Protein AF-M1DI30-F1 (afdb_monomer_lite)

Secondary structure (DSSP, 8-state):
-PPP---EEEEEEE---SSSS---EEEEEEESSPPPP-TTS---EEEE--HHHHHH-EEEEPHHHHHHHTGGGS-HHHHHHHHTT---EEEEEEETTEEEEEEEEEEPTTSSSEEEE-HHHHHHH---TT-EEEEEEETTTTEEEEEEEEEEEEEEEEEEEE-TTT--EEEEEEEEEEEEEE-TT----EEEEPPHHHHHHTEEEE-HHHHHHHTGGGS-HHHHHHHHTT--EEEEEEE-SSSSS-TTTTTT--EEEEE-TTS-EEEE-HHHHHHHT--TT-EEEEEEETTTTEEEEEEEE-EE--EEEEE-TT--PEEEEE-SSPEE--GGG---EEEE--HHHHHTTEEEE-HHHHHHHTGGGS-HHHHHHHHTT--EE--EEE--SSS--EEE-STTEEEEE-TTS-EEEEEHHHHHHS-PPTT-EEEEEEETTTTEEEEEEEE-TT-TT-------

Sequence (460 aa):
MAYPIWRKKKIFSITSSLISDEEEVIELIETGPPLIFDPNNPWKIKKSITPEVLHQGNLVISFSETFDYILPYWNLNNARQFVNGAVNTGVAMWDVKNEHAGFIFSKLPNHDDYSLWILGLFNVYGLGVGDEIGLYWDPRFQTFMFKLLSKICRKKILSYKVNNTTGVVTRELIETGPAWTFLSNNMMHITKKITSQDLTSGKLWIPFLATFDCILPYWKLELARSLVDGSMVRVGLWDVTEQNDRPNRYEDGNFTFRKLCSDDFSLSCMTLINDRGLGVGDEIRLCWNPIISKFVFKLISKVCRKKTFSNTPGVMTRELIETGPPMIFDLSNVRHIRKYITHENISQGRLCISSFGTFEYILPYWKLNKAKSLVNGYVEHVRVFNIMGTNYRKKYEGETVSFRKLPDNVYSLTIVELFNDSGLGVGDEIALFWDPRLPAFILMLLSKAGDSRNRHVLID

Structure (mmCIF, N/CA/C/O backbone):
data_AF-M1DI30-F1
#
_entry.id   AF-M1DI30-F1
#
loop_
_atom_site.group_PDB
_atom_site.id
_atom_site.type_symbol
_atom_site.label_atom_id
_atom_site.label_alt_id
_atom_site.label_comp_id
_atom_site.label_asym_id
_atom_site.label_entity_id
_atom_site.label_seq_id
_atom_site.pdbx_PDB_ins_code
_atom_site.Cartn_x
_atom_site.Cartn_y
_atom_site.Cartn_z
_atom_site.occupancy
_atom_site.B_iso_or_equiv
_atom_site.auth_seq_id
_atom_site.auth_comp_id
_atom_site.auth_asym_id
_atom_site.auth_atom_id
_atom_site.pdbx_PDB_model_num
ATOM 1 N N . MET A 1 1 ? 19.651 16.311 24.721 1.00 37.22 1 MET A N 1
ATOM 2 C CA . MET A 1 1 ? 18.601 16.660 25.702 1.00 37.22 1 MET A CA 1
ATOM 3 C C . MET A 1 1 ? 18.655 15.639 26.820 1.00 37.22 1 MET A C 1
ATOM 5 O O . MET A 1 1 ? 18.593 14.453 26.521 1.00 37.22 1 MET A O 1
ATOM 9 N N . ALA A 1 2 ? 18.852 16.072 28.066 1.00 34.22 2 ALA A N 1
ATOM 10 C CA . ALA A 1 2 ? 18.727 15.187 29.220 1.00 34.22 2 ALA A CA 1
ATOM 11 C C . ALA A 1 2 ? 17.239 14.861 29.405 1.00 34.22 2 ALA A C 1
ATOM 13 O O . ALA A 1 2 ? 16.421 15.775 29.492 1.00 34.22 2 ALA A O 1
ATOM 14 N N . TYR A 1 3 ? 16.879 13.579 29.390 1.00 43.59 3 TYR A N 1
ATOM 15 C CA . TYR A 1 3 ? 15.514 13.168 29.708 1.00 43.59 3 TYR A CA 1
ATOM 16 C C . TYR A 1 3 ? 15.258 13.460 31.192 1.00 43.59 3 TYR A C 1
ATOM 18 O O . TYR A 1 3 ? 16.123 13.138 32.012 1.00 43.59 3 TYR A O 1
ATOM 26 N N . PRO A 1 4 ? 14.117 14.061 31.564 1.00 52.06 4 PRO A N 1
ATOM 27 C CA . PRO A 1 4 ? 13.783 14.222 32.970 1.00 52.06 4 PRO A CA 1
ATOM 28 C C . PRO A 1 4 ? 13.711 12.848 33.644 1.00 52.06 4 PRO A C 1
ATOM 30 O O . PRO A 1 4 ? 13.307 11.856 33.036 1.00 52.06 4 PRO A O 1
ATOM 33 N N . ILE A 1 5 ? 14.151 12.782 34.897 1.00 58.66 5 ILE A N 1
ATOM 34 C CA . ILE A 1 5 ? 14.090 11.563 35.701 1.00 58.66 5 ILE A CA 1
ATOM 35 C C . ILE A 1 5 ? 12.660 11.427 36.233 1.00 58.66 5 ILE A C 1
ATOM 37 O O . ILE A 1 5 ? 12.253 12.183 37.110 1.00 58.66 5 ILE A O 1
ATOM 41 N N . TRP A 1 6 ? 11.905 10.466 35.705 1.00 66.50 6 TRP A N 1
ATOM 42 C CA . TRP A 1 6 ? 10.499 10.242 36.060 1.00 66.50 6 TRP A CA 1
ATOM 43 C C . TRP A 1 6 ? 10.367 9.200 37.167 1.00 66.50 6 TRP A C 1
ATOM 45 O O . TRP A 1 6 ? 10.904 8.106 37.028 1.00 66.50 6 TRP A O 1
ATOM 55 N N . ARG A 1 7 ? 9.649 9.496 38.252 1.00 70.31 7 ARG A N 1
ATOM 56 C CA . ARG A 1 7 ? 9.474 8.582 39.396 1.00 70.31 7 ARG A CA 1
ATOM 57 C C . ARG A 1 7 ? 8.022 8.122 39.520 1.00 70.31 7 ARG A C 1
ATOM 59 O O . ARG A 1 7 ? 7.109 8.820 39.082 1.00 70.31 7 ARG A O 1
ATOM 66 N N . LYS A 1 8 ? 7.799 6.955 40.133 1.00 71.12 8 LYS A N 1
ATOM 67 C CA . LYS A 1 8 ? 6.441 6.492 40.456 1.00 71.12 8 LYS A CA 1
ATOM 68 C C . LYS A 1 8 ? 5.795 7.441 41.460 1.00 71.12 8 LYS A C 1
ATOM 70 O O . LYS A 1 8 ? 6.469 7.998 42.321 1.00 71.12 8 LYS A O 1
ATOM 75 N N . LYS A 1 9 ? 4.479 7.602 41.387 1.00 76.00 9 LYS A N 1
ATOM 76 C CA . LYS A 1 9 ? 3.720 8.428 42.330 1.00 76.00 9 LYS A CA 1
ATOM 77 C C . LYS A 1 9 ? 2.869 7.535 43.225 1.00 76.00 9 LYS A C 1
ATOM 79 O O . LYS A 1 9 ? 2.266 6.587 42.732 1.00 76.00 9 LYS A O 1
ATOM 84 N N . LYS A 1 10 ? 2.842 7.818 44.528 1.00 73.06 10 LYS A N 1
ATOM 85 C CA . LYS A 1 10 ? 2.003 7.111 45.507 1.00 73.06 10 LYS A CA 1
ATOM 86 C C . LYS A 1 10 ? 0.951 8.065 46.064 1.00 73.06 10 LYS A C 1
ATOM 88 O O . LYS A 1 10 ? 1.264 9.238 46.267 1.00 73.06 10 LYS A O 1
ATOM 93 N N . ILE A 1 11 ? -0.259 7.553 46.276 1.00 68.12 11 ILE A N 1
ATOM 94 C CA . ILE A 1 11 ? -1.373 8.285 46.884 1.00 68.12 11 ILE A CA 1
ATOM 95 C C . ILE A 1 11 ? -1.469 7.979 48.372 1.00 68.12 11 ILE A C 1
ATOM 97 O O . ILE A 1 11 ? -1.330 6.823 48.779 1.00 68.12 11 ILE A O 1
ATOM 101 N N . PHE A 1 12 ? -1.786 9.016 49.137 1.00 69.25 12 PHE A N 1
ATOM 102 C CA . PHE A 1 12 ? -2.329 8.926 50.482 1.00 69.25 12 PHE A CA 1
ATOM 103 C C . PHE A 1 12 ? -3.676 9.655 50.524 1.00 69.25 12 PHE A C 1
ATOM 105 O O . PHE A 1 12 ? -3.788 10.767 50.011 1.00 69.25 12 PHE A O 1
ATOM 112 N N . SER A 1 13 ? -4.689 9.029 51.118 1.00 60.44 13 SER A N 1
ATOM 113 C CA . SER A 1 13 ? -5.939 9.695 51.489 1.00 60.44 13 SER A CA 1
ATOM 114 C C . SER A 1 13 ? -5.738 10.341 52.858 1.00 60.44 13 SER A C 1
ATOM 116 O O . SER A 1 13 ? -5.453 9.634 53.830 1.00 60.44 13 SER A O 1
ATOM 118 N N . ILE A 1 14 ? -5.862 11.664 52.951 1.00 59.66 14 ILE A N 1
ATOM 119 C CA . ILE A 1 14 ? -5.856 12.357 54.242 1.00 59.66 14 ILE A CA 1
ATOM 120 C C . ILE A 1 14 ? -7.285 12.796 54.531 1.00 59.66 14 ILE A C 1
ATOM 122 O O . ILE A 1 14 ? -7.782 13.759 53.950 1.00 59.66 14 ILE A O 1
ATOM 126 N N . THR A 1 15 ? -7.947 12.098 55.448 1.00 52.38 15 THR A N 1
ATOM 127 C CA . THR A 1 15 ? -9.203 12.566 56.030 1.00 52.38 15 THR A CA 1
ATOM 128 C C . THR A 1 15 ? -8.882 13.606 57.096 1.00 52.38 15 THR A C 1
ATOM 130 O O . THR A 1 15 ? -8.337 13.299 58.157 1.00 52.38 15 THR A O 1
ATOM 133 N N . SER A 1 16 ? -9.194 14.866 56.796 1.00 53.53 16 SER A N 1
ATOM 134 C CA . SER A 1 16 ? -9.121 15.967 57.754 1.00 53.53 16 SER A CA 1
ATOM 135 C C . SER A 1 16 ? -10.230 15.801 58.793 1.00 53.53 16 SER A C 1
ATOM 137 O O . SER A 1 16 ? -11.318 16.360 58.671 1.00 53.53 16 SER A O 1
ATOM 139 N N . SER A 1 17 ? -9.975 15.009 59.832 1.00 49.62 17 SER A N 1
ATOM 140 C CA . SER A 1 17 ? -10.860 14.936 60.987 1.00 49.62 17 SER A CA 1
ATOM 141 C C . SER A 1 17 ? -10.780 16.263 61.742 1.00 49.62 17 SER A C 1
ATOM 143 O O . SER A 1 17 ? -9.826 16.458 62.492 1.00 49.62 17 SER A O 1
ATOM 145 N N . LEU A 1 18 ? -11.730 17.171 61.492 1.00 45.56 18 LEU A N 1
ATOM 146 C CA . LEU A 1 18 ? -12.367 18.091 62.449 1.00 45.56 18 LEU A CA 1
ATOM 147 C C . LEU A 1 18 ? -13.215 19.141 61.690 1.00 45.56 18 LEU A C 1
ATOM 149 O O . LEU A 1 18 ? -12.709 20.169 61.260 1.00 45.56 18 LEU A O 1
ATOM 153 N N . ILE A 1 19 ? -14.529 18.879 61.665 1.00 46.22 19 ILE A N 1
ATOM 154 C CA . ILE A 1 19 ? -15.661 19.816 61.500 1.00 46.22 19 ILE A CA 1
ATOM 155 C C . ILE A 1 19 ? -15.974 20.319 60.066 1.00 46.22 19 ILE A C 1
ATOM 157 O O . ILE A 1 19 ? -15.284 21.163 59.513 1.00 46.22 19 ILE A O 1
ATOM 161 N N . SER A 1 20 ? -17.143 19.846 59.599 1.00 45.38 20 SER A N 1
ATOM 162 C CA . SER A 1 20 ? -18.012 20.236 58.466 1.00 45.38 20 SER A CA 1
ATOM 163 C C . SER A 1 20 ? -17.466 20.118 57.037 1.00 45.38 20 SER A C 1
ATOM 165 O O . SER A 1 20 ? -16.524 20.808 56.671 1.00 45.38 20 SER A O 1
ATOM 167 N N . ASP A 1 21 ? -18.172 19.292 56.254 1.00 44.78 21 ASP A N 1
ATOM 168 C CA . ASP A 1 21 ? -18.023 18.975 54.827 1.00 44.78 21 ASP A CA 1
ATOM 169 C C . ASP A 1 21 ? -16.661 18.372 54.440 1.00 44.78 21 ASP A C 1
ATOM 171 O O . ASP A 1 21 ? -15.713 19.052 54.060 1.00 44.78 21 ASP A O 1
ATOM 175 N N . GLU A 1 22 ? -16.575 17.044 54.577 1.00 45.47 22 GLU A N 1
ATOM 176 C CA . GLU A 1 22 ? -15.386 16.229 54.313 1.00 45.47 22 GLU A CA 1
ATOM 177 C C . GLU A 1 22 ? -14.972 16.276 52.827 1.00 45.47 22 GLU A C 1
ATOM 179 O O . GLU A 1 22 ? -15.423 15.469 52.016 1.00 45.47 22 GLU A O 1
ATOM 184 N N . GLU A 1 23 ? -14.070 17.190 52.458 1.00 53.59 23 GLU A N 1
ATOM 185 C CA . GLU A 1 23 ? -13.266 17.035 51.241 1.00 53.59 23 GLU A CA 1
ATOM 186 C C . GLU A 1 23 ? -12.115 16.056 51.514 1.00 53.59 23 GLU A C 1
ATOM 188 O O . GLU A 1 23 ? -11.163 16.352 52.240 1.00 53.59 23 GLU A O 1
ATOM 193 N N . GLU A 1 24 ? -12.195 14.863 50.923 1.00 61.91 24 GLU A N 1
ATOM 194 C CA . GLU A 1 24 ? -11.082 13.918 50.881 1.00 61.91 24 GLU A CA 1
ATOM 195 C C . GLU A 1 24 ? -9.969 14.482 49.982 1.00 61.91 24 GLU A C 1
ATOM 197 O O . GLU A 1 24 ? -10.092 14.535 48.756 1.00 61.91 24 GLU A O 1
ATOM 202 N N . VAL A 1 25 ? -8.859 14.917 50.588 1.00 62.84 25 VAL A N 1
ATOM 203 C CA . VAL A 1 25 ? -7.704 15.429 49.843 1.00 62.84 25 VAL A CA 1
ATOM 204 C C . VAL A 1 25 ? -6.729 14.287 49.571 1.00 62.84 25 VAL A C 1
ATOM 206 O O . VAL A 1 25 ? -6.165 13.686 50.490 1.00 62.84 25 VAL A O 1
ATOM 209 N N . ILE A 1 26 ? -6.499 14.008 48.287 1.00 68.31 26 ILE A N 1
ATOM 210 C CA . ILE A 1 26 ? -5.519 13.020 47.837 1.00 68.31 26 ILE A CA 1
ATOM 211 C C . ILE A 1 26 ? -4.128 13.669 47.765 1.00 68.31 26 ILE A C 1
ATOM 213 O O . ILE A 1 26 ? -3.874 14.570 46.959 1.00 68.31 26 ILE A O 1
ATOM 217 N N . GLU A 1 27 ? -3.187 13.183 48.578 1.00 74.75 27 GLU A N 1
ATOM 218 C CA . GLU A 1 27 ? -1.785 13.596 48.516 1.00 74.75 27 GLU A CA 1
ATOM 219 C C . GLU A 1 27 ? -0.981 12.677 47.585 1.00 74.75 27 GLU A C 1
ATOM 221 O O . GLU A 1 27 ? -0.933 11.461 47.769 1.00 74.75 27 GLU A O 1
ATOM 226 N N . LEU A 1 28 ? -0.304 13.271 46.594 1.00 74.81 28 LEU A N 1
ATOM 227 C CA . LEU A 1 28 ? 0.654 12.580 45.726 1.00 74.81 28 LEU A CA 1
ATOM 228 C C . LEU A 1 28 ? 2.104 12.869 46.136 1.00 74.81 28 LEU A C 1
ATOM 230 O O . LEU A 1 28 ? 2.513 14.038 46.178 1.00 74.81 28 LEU A O 1
ATOM 234 N N . ILE A 1 29 ? 2.892 11.800 46.309 1.00 75.19 29 ILE A N 1
ATOM 235 C CA . ILE A 1 29 ? 4.334 11.840 46.609 1.00 75.19 29 ILE A CA 1
ATOM 236 C C . ILE A 1 29 ? 5.127 11.077 45.535 1.00 75.19 29 ILE A C 1
ATOM 238 O O . ILE A 1 29 ? 4.738 9.982 45.122 1.00 75.19 29 ILE A O 1
ATOM 242 N N . GLU A 1 30 ? 6.253 11.640 45.084 1.00 75.25 30 GLU A N 1
ATOM 243 C CA . GLU A 1 30 ? 7.185 10.983 44.157 1.00 75.25 30 GLU A CA 1
ATOM 244 C C . GLU A 1 30 ? 8.076 9.963 44.880 1.00 75.25 30 GLU A C 1
ATOM 246 O O . GLU A 1 30 ? 8.732 10.266 45.875 1.00 75.25 30 GLU A O 1
ATOM 251 N N . THR A 1 31 ? 8.133 8.739 44.361 1.00 72.38 31 THR A N 1
ATOM 252 C CA . THR A 1 31 ? 8.797 7.591 44.986 1.00 72.38 31 THR A CA 1
ATOM 253 C C . THR A 1 31 ? 9.505 6.713 43.948 1.00 72.38 31 THR A C 1
ATOM 255 O O . THR A 1 31 ? 9.081 6.595 42.799 1.00 72.38 31 THR A O 1
ATOM 258 N N . GLY A 1 32 ? 10.587 6.050 44.363 1.00 65.50 32 GLY A N 1
ATOM 259 C CA . GLY A 1 32 ? 11.238 4.998 43.576 1.00 65.50 32 GLY A CA 1
ATOM 260 C C . GLY A 1 32 ? 12.245 5.465 42.510 1.00 65.50 32 GLY A C 1
ATOM 261 O O . GLY A 1 32 ? 12.523 6.662 42.380 1.00 65.50 32 GLY A O 1
ATOM 262 N N . PRO A 1 33 ? 12.852 4.500 41.789 1.00 59.53 33 PRO A N 1
ATOM 263 C CA . PRO A 1 33 ? 13.855 4.763 40.762 1.00 59.53 33 PRO A CA 1
ATOM 264 C C . PRO A 1 33 ? 13.242 5.371 39.485 1.00 59.53 33 PRO A C 1
ATOM 266 O O . PRO A 1 33 ? 12.027 5.277 39.284 1.00 59.53 33 PRO A O 1
ATOM 269 N N . PRO A 1 34 ? 14.075 5.968 38.608 1.00 66.62 34 PRO A N 1
ATOM 270 C CA . PRO A 1 34 ? 13.645 6.468 37.307 1.00 66.62 34 PRO A CA 1
ATOM 271 C C . PRO A 1 34 ? 12.929 5.380 36.492 1.00 66.62 34 PRO A C 1
ATOM 273 O O . PRO A 1 34 ? 13.471 4.289 36.309 1.00 66.62 34 PRO A O 1
ATOM 276 N N . LEU A 1 35 ? 11.742 5.672 35.966 1.00 68.19 35 LEU A N 1
ATOM 277 C CA . LEU A 1 35 ? 11.052 4.796 35.024 1.00 68.19 35 LEU A CA 1
ATOM 278 C C . LEU A 1 35 ? 11.731 4.872 33.656 1.00 68.19 35 LEU A C 1
ATOM 280 O O . LEU A 1 35 ? 11.881 5.948 33.074 1.00 68.19 35 LEU A O 1
ATOM 284 N N . ILE A 1 36 ? 12.112 3.712 33.127 1.00 67.00 36 ILE A N 1
ATOM 285 C CA . ILE A 1 36 ? 12.667 3.586 31.780 1.00 67.00 36 ILE A CA 1
ATOM 286 C C . ILE A 1 36 ? 11.504 3.352 30.817 1.00 67.00 36 ILE A C 1
ATOM 288 O O . ILE A 1 36 ? 10.789 2.355 30.919 1.00 67.00 36 ILE A O 1
ATOM 292 N N . PHE A 1 37 ? 11.312 4.278 29.878 1.00 70.38 37 PHE A N 1
ATOM 293 C CA . PHE A 1 37 ? 10.405 4.077 28.753 1.00 70.38 37 PHE A CA 1
ATOM 294 C C . PHE A 1 37 ? 10.977 2.984 27.845 1.00 70.38 37 PHE A C 1
ATOM 296 O O . PHE A 1 37 ? 12.105 3.111 27.373 1.00 70.38 37 PHE A O 1
ATOM 303 N N . ASP A 1 38 ? 10.213 1.916 27.615 1.00 73.81 38 ASP A N 1
ATOM 304 C CA . ASP A 1 38 ? 10.586 0.831 26.707 1.00 73.81 38 ASP A CA 1
ATOM 305 C C . ASP A 1 38 ? 10.049 1.125 25.294 1.00 73.81 38 ASP A C 1
ATOM 307 O O . ASP A 1 38 ? 8.855 0.931 25.041 1.00 73.81 38 ASP A O 1
ATOM 311 N N . PRO A 1 39 ? 10.902 1.573 24.354 1.00 70.62 39 PRO A N 1
ATOM 312 C CA . PRO A 1 39 ? 10.465 1.903 23.003 1.00 70.62 39 PRO A CA 1
ATOM 313 C C . PRO A 1 39 ? 10.060 0.672 22.180 1.00 70.62 39 PRO A C 1
ATOM 315 O O . PRO A 1 39 ? 9.378 0.829 21.168 1.00 70.62 39 PRO A O 1
ATOM 318 N N . ASN A 1 40 ? 10.448 -0.544 22.584 1.00 73.69 40 ASN A N 1
ATOM 319 C CA . ASN A 1 40 ? 10.142 -1.764 21.833 1.00 73.69 40 ASN A CA 1
ATOM 320 C C . ASN A 1 40 ? 8.740 -2.303 22.136 1.00 73.69 40 ASN A C 1
ATOM 322 O O . ASN A 1 40 ? 8.152 -3.002 21.310 1.00 73.69 40 ASN A O 1
ATOM 326 N N . ASN A 1 41 ? 8.178 -1.963 23.296 1.00 76.69 41 ASN A N 1
ATOM 327 C CA . ASN A 1 41 ? 6.813 -2.322 23.660 1.00 76.69 41 ASN A CA 1
ATOM 328 C C . ASN A 1 41 ? 6.115 -1.175 24.410 1.00 76.69 41 ASN A C 1
ATOM 330 O O . ASN A 1 41 ? 5.853 -1.291 25.617 1.00 76.69 41 ASN A O 1
ATOM 334 N N . PRO A 1 42 ? 5.797 -0.076 23.701 1.00 82.75 42 PRO A N 1
ATOM 335 C CA . PRO A 1 42 ? 5.254 1.116 24.333 1.00 82.75 42 PRO A CA 1
ATOM 336 C C . PRO A 1 42 ? 3.774 0.955 24.720 1.00 82.75 42 PRO A C 1
ATOM 338 O O . PRO A 1 42 ? 3.321 1.628 25.633 1.00 82.75 42 PRO A O 1
ATOM 341 N N . TRP A 1 43 ? 3.031 0.028 24.099 1.00 86.94 43 TRP A N 1
ATOM 342 C CA . TRP A 1 43 ? 1.579 -0.185 24.262 1.00 86.94 43 TRP A CA 1
ATOM 343 C C . TRP A 1 43 ? 1.209 -0.870 25.590 1.00 86.94 43 TRP A C 1
ATOM 345 O O . TRP A 1 43 ? 0.747 -2.015 25.607 1.00 86.94 43 TRP A O 1
ATOM 355 N N . LYS A 1 44 ? 1.465 -0.196 26.715 1.00 87.69 44 LYS A N 1
ATOM 356 C CA . LYS A 1 44 ? 1.222 -0.744 28.059 1.00 87.69 44 LYS A CA 1
ATOM 357 C C . LYS A 1 44 ? -0.258 -0.767 28.437 1.00 87.69 44 LYS A C 1
ATOM 359 O O . LYS A 1 44 ? -0.671 -1.683 29.137 1.00 87.69 44 LYS A O 1
ATOM 364 N N . ILE A 1 45 ? -1.049 0.182 27.939 1.00 91.69 45 ILE A N 1
ATOM 365 C CA . ILE A 1 45 ? -2.498 0.219 28.155 1.00 91.69 45 ILE A CA 1
ATOM 366 C C . ILE A 1 45 ? -3.158 -0.448 26.950 1.00 91.69 45 ILE A C 1
ATOM 368 O O . ILE A 1 45 ? -3.018 0.031 25.825 1.00 91.69 45 ILE A O 1
ATOM 372 N N . LYS A 1 46 ? -3.863 -1.559 27.168 1.00 92.94 46 LYS A N 1
ATOM 373 C CA . LYS A 1 46 ? -4.573 -2.293 26.111 1.00 92.94 46 LYS A CA 1
ATOM 374 C C . LYS A 1 46 ? -6.040 -2.416 26.469 1.00 92.94 46 LYS A C 1
ATOM 376 O O . LYS A 1 46 ? -6.368 -2.828 27.579 1.00 92.94 46 LYS A O 1
ATOM 381 N N . LYS A 1 47 ? -6.925 -2.050 25.546 1.00 92.69 47 LYS A N 1
ATOM 382 C CA . LYS A 1 47 ? -8.368 -2.026 25.797 1.00 92.69 47 LYS A CA 1
ATOM 383 C C . LYS A 1 47 ? -9.132 -2.645 24.644 1.00 92.69 47 LYS A C 1
ATOM 385 O O . LYS A 1 47 ? -8.892 -2.310 23.489 1.00 92.69 47 LYS A O 1
ATOM 390 N N . SER A 1 48 ? -10.082 -3.512 24.978 1.00 91.69 48 SER A N 1
ATOM 391 C CA . SER A 1 48 ? -11.084 -3.996 24.030 1.00 91.69 48 SER A CA 1
ATOM 392 C C . SER A 1 48 ? -12.259 -3.023 23.977 1.00 91.69 48 SER A C 1
ATOM 394 O O . SER A 1 48 ? -12.713 -2.541 25.014 1.00 91.69 48 SER A O 1
ATOM 396 N N . ILE A 1 49 ? -12.765 -2.737 22.782 1.00 90.62 49 ILE A N 1
ATOM 397 C CA . ILE A 1 49 ? -13.943 -1.893 22.591 1.00 90.62 49 ILE A CA 1
ATOM 398 C C . ILE A 1 49 ? -15.182 -2.694 22.996 1.00 90.62 49 ILE A C 1
ATOM 400 O O . ILE A 1 49 ? -15.542 -3.662 22.333 1.00 90.62 49 ILE A O 1
ATOM 404 N N . THR A 1 50 ? -15.850 -2.316 24.079 1.00 89.25 50 THR A N 1
ATOM 405 C CA . THR A 1 50 ? -17.119 -2.937 24.491 1.00 89.25 50 THR A CA 1
ATOM 406 C C . THR A 1 50 ? -18.314 -2.205 23.861 1.00 89.25 50 THR A C 1
ATOM 408 O O . THR A 1 50 ? -18.137 -1.108 23.314 1.00 89.25 50 THR A O 1
ATOM 411 N N . PRO A 1 51 ? -19.538 -2.771 23.896 1.00 87.06 51 PRO A N 1
ATOM 412 C CA . PRO A 1 51 ? -20.739 -2.051 23.470 1.00 87.06 51 PRO A CA 1
ATOM 413 C C . PRO A 1 51 ? -20.901 -0.709 24.192 1.00 87.06 51 PRO A C 1
ATOM 415 O O . PRO A 1 51 ? -21.199 0.299 23.559 1.00 87.06 51 PRO A O 1
ATOM 418 N N . GLU A 1 52 ? -20.629 -0.668 25.496 1.00 86.88 52 GLU A N 1
ATOM 419 C CA . GLU A 1 52 ? -20.740 0.538 26.321 1.00 86.88 52 GLU A CA 1
ATOM 420 C C . GLU A 1 52 ? -19.751 1.611 25.857 1.00 86.88 52 GLU A C 1
ATOM 422 O O . GLU A 1 52 ? -20.145 2.755 25.632 1.00 86.88 52 GLU A O 1
ATOM 427 N N . VAL A 1 53 ? -18.490 1.222 25.627 1.00 89.00 53 VAL A N 1
ATOM 428 C CA . VAL A 1 53 ? -17.444 2.113 25.101 1.00 89.00 53 VAL A CA 1
ATOM 429 C C . VAL A 1 53 ? -17.851 2.675 23.739 1.00 89.00 53 VAL A C 1
ATOM 431 O O . VAL A 1 53 ? -17.696 3.873 23.505 1.00 89.00 53 VAL A O 1
ATOM 434 N N . LEU A 1 54 ? -18.414 1.843 22.855 1.00 85.00 54 LEU A N 1
ATOM 435 C CA . LEU A 1 54 ? -18.862 2.264 21.526 1.00 85.00 54 LEU A CA 1
ATOM 436 C C . LEU A 1 54 ? -20.032 3.260 21.592 1.00 85.00 54 LEU A C 1
ATOM 438 O O . LEU A 1 54 ? -20.049 4.230 20.837 1.00 85.00 54 LEU A O 1
ATOM 442 N N . HIS A 1 55 ? -20.996 3.032 22.488 1.00 83.19 55 HIS A N 1
ATOM 443 C CA . HIS A 1 55 ? -22.174 3.887 22.641 1.00 83.19 55 HIS A CA 1
ATOM 444 C C . HIS A 1 55 ? -21.867 5.216 23.336 1.00 83.19 55 HIS A C 1
ATOM 446 O O . HIS A 1 55 ? -22.397 6.250 22.938 1.00 83.19 55 HIS A O 1
ATOM 452 N N . GLN A 1 56 ? -21.026 5.197 24.370 1.00 85.50 56 GLN A N 1
ATOM 453 C CA . GLN A 1 56 ? -20.741 6.375 25.192 1.00 85.50 56 GLN A CA 1
ATOM 454 C C . GLN A 1 56 ? -19.538 7.176 24.683 1.00 85.50 56 GLN A C 1
ATOM 456 O O . GLN A 1 56 ? -19.389 8.350 25.014 1.00 85.50 56 GLN A O 1
ATOM 461 N N . GLY A 1 57 ? -18.655 6.559 23.892 1.00 84.88 57 GLY A N 1
ATOM 462 C CA . GLY A 1 57 ? -17.415 7.191 23.448 1.00 84.88 57 GLY A CA 1
ATOM 463 C C . GLY A 1 57 ? -16.349 7.299 24.535 1.00 84.88 57 GLY A C 1
ATOM 464 O O . GLY A 1 57 ? -15.318 7.910 24.280 1.00 84.88 57 GLY A O 1
ATOM 465 N N . ASN A 1 58 ? -16.573 6.733 25.722 1.00 88.81 58 ASN A N 1
ATOM 466 C CA . ASN A 1 58 ? -15.668 6.833 26.863 1.00 88.81 58 ASN A CA 1
ATOM 467 C C . ASN A 1 58 ? -14.915 5.526 27.072 1.00 88.81 58 ASN A C 1
ATOM 469 O O . ASN A 1 58 ? -15.514 4.467 27.244 1.00 88.81 58 ASN A O 1
ATOM 473 N N . LEU A 1 59 ? -13.591 5.620 27.092 1.00 91.69 59 LEU A N 1
ATOM 474 C CA . LEU A 1 59 ? -12.706 4.524 27.436 1.00 91.69 59 LEU A CA 1
ATOM 475 C C . LEU A 1 59 ? -12.301 4.634 28.904 1.00 91.69 59 LEU A C 1
ATOM 477 O O . LEU A 1 59 ? -11.705 5.634 29.302 1.00 91.69 59 LEU A O 1
ATOM 481 N N . VAL A 1 60 ? -12.583 3.600 29.693 1.00 92.31 60 VAL A N 1
ATOM 482 C CA . VAL A 1 60 ? -12.172 3.559 31.101 1.00 92.31 60 VAL A CA 1
ATOM 483 C C . VAL A 1 60 ? -10.717 3.099 31.205 1.00 92.31 60 VAL A C 1
ATOM 485 O O . VAL A 1 60 ? -10.360 1.980 30.815 1.00 92.31 60 VAL A O 1
ATOM 488 N N . ILE A 1 61 ? -9.869 3.975 31.731 1.00 92.38 61 ILE A N 1
ATOM 489 C CA . ILE A 1 61 ? -8.480 3.710 32.098 1.00 92.38 61 ILE A CA 1
ATOM 490 C C . ILE A 1 61 ? -8.452 3.522 33.609 1.00 92.38 61 ILE A C 1
ATOM 492 O O . ILE A 1 61 ? -8.859 4.409 34.359 1.00 92.38 61 ILE A O 1
ATOM 496 N N . SER A 1 62 ? -7.996 2.351 34.048 1.00 91.56 62 SER A N 1
ATOM 497 C CA . SER A 1 62 ? -7.986 2.028 35.469 1.00 91.56 62 SER A CA 1
ATOM 498 C C . SER A 1 62 ? -7.047 2.958 36.223 1.00 91.56 62 SER A C 1
ATOM 500 O O . SER A 1 62 ? -6.057 3.456 35.673 1.00 91.56 62 SER A O 1
ATOM 502 N N . PHE A 1 63 ? -7.313 3.122 37.512 1.00 88.00 63 PHE A N 1
ATOM 503 C CA . PHE A 1 63 ? -6.410 3.789 38.434 1.00 88.00 63 PHE A CA 1
ATOM 504 C C . PHE A 1 63 ? -4.955 3.332 38.248 1.00 88.00 63 PHE A C 1
ATOM 506 O O . PHE A 1 63 ? -4.063 4.150 38.029 1.00 88.00 63 PHE A O 1
ATOM 513 N N . SER A 1 64 ? -4.719 2.015 38.253 1.00 87.12 64 SER A N 1
ATOM 514 C CA . SER A 1 64 ? -3.370 1.448 38.136 1.00 87.12 64 SER A CA 1
ATOM 515 C C . SER A 1 64 ? -2.668 1.843 36.833 1.00 87.12 64 SER A C 1
ATOM 517 O O . SER A 1 64 ? -1.521 2.282 36.861 1.00 87.12 64 SER A O 1
ATOM 519 N N . GLU A 1 65 ? -3.369 1.782 35.698 1.00 90.56 65 GLU A N 1
ATOM 520 C CA . GLU A 1 65 ? -2.824 2.154 34.390 1.00 90.56 65 GLU A CA 1
ATOM 521 C C . GLU A 1 65 ? -2.468 3.643 34.331 1.00 90.56 65 GLU A C 1
ATOM 523 O O . GLU A 1 65 ? -1.409 4.012 33.820 1.00 90.56 65 GLU A O 1
ATOM 528 N N . THR A 1 66 ? -3.321 4.501 34.892 1.00 89.00 66 THR A N 1
ATOM 529 C CA . THR A 1 66 ? -3.075 5.944 34.962 1.00 89.00 66 THR A CA 1
ATOM 530 C C . THR A 1 66 ? -1.866 6.263 35.840 1.00 89.00 66 THR A C 1
ATOM 532 O O . THR A 1 66 ? -1.004 7.055 35.447 1.00 89.00 66 THR A O 1
ATOM 535 N N . PHE A 1 67 ? -1.748 5.610 36.996 1.00 86.38 67 PHE A N 1
ATOM 536 C CA . PHE A 1 67 ? -0.653 5.831 37.941 1.00 86.38 67 PHE A CA 1
ATOM 537 C C . PHE A 1 67 ? 0.689 5.271 37.487 1.00 86.38 67 PHE A C 1
ATOM 539 O O . PHE A 1 67 ? 1.720 5.889 37.754 1.00 86.38 67 PHE A O 1
ATOM 546 N N . ASP A 1 68 ? 0.692 4.133 36.801 1.00 84.50 68 ASP A N 1
ATOM 547 C CA . ASP A 1 68 ? 1.929 3.494 36.364 1.00 84.50 68 ASP A CA 1
ATOM 548 C C . ASP A 1 68 ? 2.407 3.993 34.996 1.00 84.50 68 ASP A C 1
ATOM 550 O O . ASP A 1 68 ? 3.618 4.042 34.766 1.00 84.50 68 ASP A O 1
ATOM 554 N N . TYR A 1 69 ? 1.497 4.376 34.091 1.00 86.56 69 TYR A N 1
ATOM 555 C CA . TYR A 1 69 ? 1.843 4.628 32.685 1.00 86.56 69 TYR A CA 1
ATOM 556 C C . TYR A 1 69 ? 1.551 6.045 32.177 1.00 86.56 69 TYR A C 1
ATOM 558 O O . TYR A 1 69 ? 1.972 6.365 31.066 1.00 86.56 69 TYR A O 1
ATOM 566 N N . ILE A 1 70 ? 0.869 6.904 32.946 1.00 88.25 70 ILE A N 1
ATOM 567 C CA . ILE A 1 70 ? 0.520 8.273 32.512 1.00 88.25 70 ILE A CA 1
ATOM 568 C C . ILE A 1 70 ? 1.084 9.319 33.479 1.00 88.25 70 ILE A C 1
ATOM 570 O O . ILE A 1 70 ? 1.970 10.096 33.120 1.00 88.25 70 ILE A O 1
ATOM 574 N N . LEU A 1 71 ? 0.618 9.318 34.730 1.00 87.06 71 LEU A N 1
ATOM 575 C CA . LEU A 1 71 ? 0.974 10.327 35.732 1.00 87.06 71 LEU A CA 1
ATOM 576 C C . LEU A 1 71 ? 2.468 10.456 36.044 1.00 87.06 71 LEU A C 1
ATOM 578 O O . LEU A 1 71 ? 2.874 11.577 36.375 1.00 87.06 71 LEU A O 1
ATOM 582 N N . PRO A 1 72 ? 3.313 9.410 35.952 1.00 86.31 72 PRO A N 1
ATOM 583 C CA . PRO A 1 72 ? 4.745 9.569 36.190 1.00 86.31 72 PRO A CA 1
ATOM 584 C C . PRO A 1 72 ? 5.418 10.562 35.235 1.00 86.31 72 PRO A C 1
ATOM 586 O O . PRO A 1 72 ? 6.460 11.116 35.571 1.00 86.31 72 PRO A O 1
ATOM 589 N N . TYR A 1 73 ? 4.808 10.818 34.074 1.00 82.44 73 TYR A N 1
ATOM 590 C CA . TYR A 1 73 ? 5.307 11.748 33.060 1.00 82.44 73 TYR A CA 1
ATOM 591 C C . TYR A 1 73 ? 4.752 13.171 33.193 1.00 82.44 73 TYR A C 1
ATOM 593 O O . TYR A 1 73 ? 5.170 14.068 32.461 1.00 82.44 73 TYR A O 1
ATOM 601 N N . TRP A 1 74 ? 3.791 13.383 34.093 1.00 83.12 74 TRP A N 1
ATOM 602 C CA . TRP A 1 74 ? 3.199 14.692 34.354 1.00 83.12 74 TRP A CA 1
ATOM 603 C C . TRP A 1 74 ? 3.971 15.399 35.465 1.00 83.12 74 TRP A C 1
ATOM 605 O O . TRP A 1 74 ? 4.494 14.756 36.378 1.00 83.12 74 TRP A O 1
ATOM 615 N N . ASN A 1 75 ? 3.990 16.731 35.461 1.00 82.75 75 ASN A N 1
ATOM 616 C CA . ASN A 1 75 ? 4.487 17.461 36.627 1.00 82.75 75 ASN A CA 1
ATOM 617 C C . ASN A 1 75 ? 3.574 17.203 37.852 1.00 82.75 75 ASN A C 1
ATOM 619 O O . ASN A 1 75 ? 2.406 16.822 37.714 1.00 82.75 75 ASN A O 1
ATOM 623 N N . LEU A 1 76 ? 4.119 17.353 39.062 1.00 81.12 76 LEU A N 1
ATOM 624 C CA . LEU A 1 76 ? 3.411 17.011 40.301 1.00 81.12 76 LEU A CA 1
ATOM 625 C C . LEU A 1 76 ? 2.119 17.820 40.493 1.00 81.12 76 LEU A C 1
ATOM 627 O O . LEU A 1 76 ? 1.107 17.260 40.907 1.00 81.12 76 LEU A O 1
ATOM 631 N N . ASN A 1 77 ? 2.139 19.111 40.156 1.00 81.06 77 ASN A N 1
ATOM 632 C CA . ASN A 1 77 ? 0.994 20.003 40.320 1.00 81.06 77 ASN A CA 1
ATOM 633 C C . ASN A 1 77 ? -0.181 19.608 39.409 1.00 81.06 77 ASN A C 1
ATOM 635 O O . ASN A 1 77 ? -1.300 19.443 39.885 1.00 81.06 77 ASN A O 1
ATOM 639 N N . ASN A 1 78 ? 0.085 19.362 38.124 1.00 82.44 78 ASN A N 1
ATOM 640 C CA . ASN A 1 78 ? -0.917 18.920 37.154 1.00 82.44 78 ASN A CA 1
ATOM 641 C C . ASN A 1 78 ? -1.489 17.555 37.544 1.00 82.44 78 ASN A C 1
ATOM 643 O O . ASN A 1 78 ? -2.697 17.357 37.487 1.00 82.44 78 ASN A O 1
ATOM 647 N N . ALA A 1 79 ? -0.634 16.622 37.981 1.00 83.44 79 ALA A N 1
ATOM 648 C CA . ALA A 1 79 ? -1.085 15.312 38.441 1.00 83.44 79 ALA A CA 1
ATOM 649 C C . ALA A 1 79 ? -2.004 15.421 39.671 1.00 83.44 79 ALA A C 1
ATOM 651 O O . ALA A 1 79 ? -3.028 14.749 39.711 1.00 83.44 79 ALA A O 1
ATOM 652 N N . ARG A 1 80 ? -1.687 16.288 40.645 1.00 81.69 80 ARG A N 1
ATOM 653 C CA . ARG A 1 80 ? -2.554 16.534 41.813 1.00 81.69 80 ARG A CA 1
ATOM 654 C C . ARG A 1 80 ? -3.908 17.106 41.411 1.00 81.69 80 ARG A C 1
ATOM 656 O O . ARG A 1 80 ? -4.933 16.566 41.808 1.00 81.69 80 ARG A O 1
ATOM 663 N N . GLN A 1 81 ? -3.917 18.158 40.591 1.00 81.50 81 GLN A N 1
ATOM 664 C CA . GLN A 1 81 ? -5.166 18.774 40.127 1.00 81.50 81 GLN A CA 1
ATOM 665 C C . GLN A 1 81 ? -6.052 17.775 39.372 1.00 81.50 81 GLN A C 1
ATOM 667 O O . GLN A 1 81 ? -7.266 17.755 39.559 1.00 81.50 81 GLN A O 1
ATOM 672 N N . PHE A 1 82 ? -5.435 16.912 38.565 1.00 83.75 82 PHE A N 1
ATOM 673 C CA . PHE A 1 82 ? -6.130 15.877 37.813 1.00 83.75 82 PHE A CA 1
ATOM 674 C C . PHE A 1 82 ? -6.740 14.788 38.709 1.00 83.75 82 PHE A C 1
ATOM 676 O O . PHE A 1 82 ? -7.911 14.443 38.563 1.00 83.75 82 PHE A O 1
ATOM 683 N N . VAL A 1 83 ? -5.971 14.274 39.672 1.00 82.38 83 VAL A N 1
ATOM 684 C CA . VAL A 1 83 ? -6.407 13.210 40.598 1.00 82.38 83 VAL A CA 1
ATOM 685 C C . VAL A 1 83 ? -7.493 13.694 41.566 1.00 82.38 83 VAL A C 1
ATOM 687 O O . VAL A 1 83 ? -8.366 12.914 41.954 1.00 82.38 83 VAL A O 1
ATOM 690 N N . ASN A 1 84 ? -7.491 14.984 41.903 1.00 78.62 84 ASN A N 1
ATOM 691 C CA . ASN A 1 84 ? -8.534 15.605 42.723 1.00 78.62 84 ASN A CA 1
ATOM 692 C C . ASN A 1 84 ? -9.817 15.913 41.929 1.00 78.62 84 ASN A C 1
ATOM 694 O O . ASN A 1 84 ? -10.752 16.476 42.483 1.00 78.62 84 ASN A O 1
ATOM 698 N N . GLY A 1 85 ? -9.881 15.573 40.635 1.00 71.62 85 GLY A N 1
ATOM 699 C CA . GLY A 1 85 ? -11.067 15.803 39.801 1.00 71.62 85 GLY A CA 1
ATOM 700 C C . GLY A 1 85 ? -11.340 17.277 39.484 1.00 71.62 85 GLY A C 1
ATOM 701 O O . GLY A 1 85 ? -12.382 17.595 38.922 1.00 71.62 85 GLY A O 1
ATOM 702 N N . ALA A 1 86 ? -10.406 18.177 39.805 1.00 66.06 86 ALA A N 1
ATOM 703 C CA . ALA A 1 86 ? -10.588 19.619 39.655 1.00 66.06 86 ALA A CA 1
ATOM 704 C C . ALA A 1 86 ? -10.490 20.095 38.194 1.00 66.06 86 ALA A C 1
ATOM 706 O O . ALA A 1 86 ? -10.919 21.202 37.875 1.00 66.06 86 ALA A O 1
ATOM 707 N N . VAL A 1 87 ? -9.900 19.289 37.300 1.00 68.19 87 VAL A N 1
ATOM 708 C CA . VAL A 1 87 ? -9.630 19.687 35.912 1.00 68.19 87 VAL A CA 1
ATOM 709 C C . VAL A 1 87 ? -9.893 18.534 34.944 1.00 68.19 87 VAL A C 1
ATOM 711 O O . VAL A 1 87 ? -9.223 17.501 34.984 1.00 68.19 87 VAL A O 1
ATOM 714 N N . ASN A 1 88 ? -10.802 18.759 33.994 1.00 73.38 88 ASN A N 1
ATOM 715 C CA . ASN A 1 88 ? -10.849 17.977 32.760 1.00 73.38 88 ASN A CA 1
ATOM 716 C C . ASN A 1 88 ? -9.682 18.419 31.879 1.00 73.38 88 ASN A C 1
ATOM 718 O O . ASN A 1 88 ? -9.605 19.582 31.481 1.00 73.38 88 ASN A O 1
ATOM 722 N N . THR A 1 89 ? -8.759 17.509 31.579 1.00 73.81 89 THR A N 1
ATOM 723 C CA . THR A 1 89 ? -7.581 17.852 30.782 1.00 73.81 89 THR A CA 1
ATOM 724 C C . THR A 1 89 ? -7.866 17.561 29.319 1.00 73.81 89 THR A C 1
ATOM 726 O O . THR A 1 89 ? -8.071 16.411 28.927 1.00 73.81 89 THR A O 1
ATOM 729 N N . GLY A 1 90 ? -7.873 18.612 28.499 1.00 67.94 90 GLY A N 1
ATOM 730 C CA . GLY A 1 90 ? -7.812 18.451 27.053 1.00 67.94 90 GLY A CA 1
ATOM 731 C C . GLY A 1 90 ? -6.474 17.818 26.684 1.00 67.94 90 GLY A C 1
ATOM 732 O O . GLY A 1 90 ? -5.420 18.376 26.981 1.00 67.94 90 GLY A O 1
ATOM 733 N N . VAL A 1 91 ? -6.514 16.646 26.061 1.00 71.88 91 VAL A N 1
ATOM 734 C CA . VAL A 1 91 ? -5.326 15.917 25.616 1.00 71.88 91 VAL A CA 1
ATOM 735 C C . VAL A 1 91 ? -5.370 15.746 24.102 1.00 71.88 91 VAL A C 1
ATOM 737 O O . VAL A 1 91 ? -6.414 15.473 23.503 1.00 71.88 91 VAL A O 1
ATOM 740 N N . ALA A 1 92 ? -4.219 15.918 23.461 1.00 69.12 92 ALA A N 1
ATOM 741 C CA . ALA A 1 92 ? -4.047 15.502 22.076 1.00 69.12 92 ALA A CA 1
ATOM 742 C C . ALA A 1 92 ? -3.843 13.984 22.025 1.00 69.12 92 ALA A C 1
ATOM 744 O O . ALA A 1 92 ? -3.329 13.393 22.988 1.00 69.12 92 ALA A O 1
ATOM 745 N N . MET A 1 93 ? -4.181 13.361 20.896 1.00 75.38 93 MET A N 1
ATOM 746 C CA . MET A 1 93 ? -3.840 11.965 20.641 1.00 75.38 93 MET A CA 1
ATOM 747 C C . MET A 1 93 ? -3.306 11.780 19.225 1.00 75.38 93 MET A C 1
ATOM 749 O O . MET A 1 93 ? -3.911 12.197 18.242 1.00 75.38 93 MET A O 1
ATOM 753 N N . TRP A 1 94 ? -2.163 11.126 19.118 1.00 73.88 94 TRP A N 1
ATOM 754 C CA . TRP A 1 94 ? -1.482 10.845 17.868 1.00 73.88 94 TRP A CA 1
ATOM 755 C C . TRP A 1 94 ? -1.600 9.355 17.549 1.00 73.88 94 TRP A C 1
ATOM 757 O O . TRP A 1 94 ? -1.281 8.499 18.370 1.00 73.88 94 TRP A O 1
ATOM 767 N N . ASP A 1 95 ? -2.043 9.023 16.341 1.00 68.31 95 ASP A N 1
ATOM 768 C CA . ASP A 1 95 ? -1.704 7.724 15.760 1.00 68.31 95 ASP A CA 1
ATOM 769 C C . ASP A 1 95 ? -0.276 7.812 15.216 1.00 68.31 95 ASP A C 1
ATOM 771 O O . ASP A 1 95 ? 0.203 8.887 14.858 1.00 68.31 95 ASP A O 1
ATOM 775 N N . VAL A 1 96 ? 0.383 6.665 15.068 1.00 58.69 96 VAL A N 1
ATOM 776 C CA . VAL A 1 96 ? 1.727 6.492 14.492 1.00 58.69 96 VAL A CA 1
ATOM 777 C C . VAL A 1 96 ? 1.895 7.213 13.137 1.00 58.69 96 VAL A C 1
ATOM 779 O O . VAL A 1 96 ? 3.019 7.369 12.660 1.00 58.69 96 VAL A O 1
ATOM 782 N N . LYS A 1 97 ? 0.801 7.646 12.493 1.00 54.56 97 LYS A N 1
ATOM 783 C CA . LYS A 1 97 ? 0.802 8.327 11.193 1.00 54.56 97 LYS A CA 1
ATOM 784 C C . LYS A 1 97 ? -0.008 9.624 11.103 1.00 54.56 97 LYS A C 1
ATOM 786 O O . LYS A 1 97 ? 0.192 10.330 10.123 1.00 54.56 97 LYS A O 1
ATOM 791 N N . ASN A 1 98 ? -0.899 9.930 12.049 1.00 57.56 98 ASN A N 1
ATOM 792 C CA . ASN A 1 98 ? -1.822 11.069 11.951 1.00 57.56 98 ASN A CA 1
ATOM 793 C C . ASN A 1 98 ? -2.065 11.713 13.320 1.00 57.56 98 ASN A C 1
ATOM 795 O O . ASN A 1 98 ? -2.317 11.015 14.302 1.00 57.56 98 ASN A O 1
ATOM 799 N N . GLU A 1 99 ? -2.057 13.042 13.359 1.00 59.75 99 GLU A N 1
ATOM 800 C CA . GLU A 1 99 ? -2.421 13.827 14.537 1.00 59.75 99 GLU A CA 1
ATOM 801 C C . GLU A 1 99 ? -3.943 14.004 14.616 1.00 59.75 99 GLU A C 1
ATOM 803 O O . GLU A 1 99 ? -4.581 14.401 13.641 1.00 59.75 99 GLU A O 1
ATOM 808 N N . HIS A 1 100 ? -4.519 13.728 15.788 1.00 65.56 100 HIS A N 1
ATOM 809 C CA . HIS A 1 100 ? -5.912 14.030 16.103 1.00 65.56 100 HIS A CA 1
ATOM 810 C C . HIS A 1 100 ? -5.955 14.934 17.344 1.00 65.56 100 HIS A C 1
ATOM 812 O O . HIS A 1 100 ? -5.395 14.613 18.395 1.00 65.56 100 HIS A O 1
ATOM 818 N N . ALA A 1 101 ? -6.627 16.079 17.242 1.00 57.00 101 ALA A N 1
ATOM 819 C CA . ALA A 1 101 ? -6.778 17.020 18.351 1.00 57.00 101 ALA A CA 1
ATOM 820 C C . ALA A 1 101 ? -8.195 16.953 18.946 1.00 57.00 101 ALA A C 1
ATOM 822 O O . ALA A 1 101 ? -9.166 16.795 18.206 1.00 57.00 101 ALA A O 1
ATOM 823 N N . GLY A 1 102 ? -8.311 17.120 20.271 1.00 66.19 102 GLY A N 1
ATOM 824 C CA . GLY A 1 102 ? -9.598 17.354 20.944 1.00 66.19 102 GLY A CA 1
ATOM 825 C C . GLY A 1 102 ? -10.177 16.187 21.749 1.00 66.19 102 GLY A C 1
ATOM 826 O O . GLY A 1 102 ? -11.393 16.009 21.750 1.00 66.19 102 GLY A O 1
ATOM 827 N N . PHE A 1 103 ? -9.349 15.405 22.447 1.00 81.19 103 PHE A N 1
ATOM 828 C CA . PHE A 1 103 ? -9.830 14.371 23.371 1.00 81.19 103 PHE A CA 1
ATOM 829 C C . PHE A 1 103 ? -9.854 14.902 24.806 1.00 81.19 103 PHE A C 1
ATOM 831 O O . PHE A 1 103 ? -9.078 15.787 25.168 1.00 81.19 103 PHE A O 1
ATOM 838 N N . ILE A 1 104 ? -10.753 14.371 25.633 1.00 83.38 104 ILE A N 1
ATOM 839 C CA . ILE A 1 104 ? -10.890 14.778 27.036 1.00 83.38 104 ILE A CA 1
ATOM 840 C C . ILE A 1 104 ? -10.472 13.604 27.906 1.00 83.38 104 ILE A C 1
ATOM 842 O O . ILE A 1 104 ? -11.043 12.519 27.795 1.00 83.38 104 ILE A O 1
ATOM 846 N N . PHE A 1 105 ? -9.478 13.827 28.761 1.00 88.62 105 PHE A N 1
ATOM 847 C CA . PHE A 1 105 ? -9.104 12.903 29.820 1.00 88.62 105 PHE A CA 1
ATOM 848 C C . PHE A 1 105 ? -9.550 13.496 31.155 1.00 88.62 105 PHE A C 1
ATOM 850 O O . PHE A 1 105 ? -9.274 14.664 31.440 1.00 88.62 105 PHE A O 1
ATOM 857 N N . SER A 1 106 ? -10.273 12.719 31.954 1.00 87.38 106 SER A N 1
ATOM 858 C CA . SER A 1 106 ? -10.857 13.175 33.218 1.00 87.38 106 SER A CA 1
ATOM 859 C C . SER A 1 106 ? -10.982 12.029 34.213 1.00 87.38 106 SER A C 1
ATOM 861 O O . SER A 1 106 ? -11.049 10.863 33.824 1.00 87.38 106 SER A O 1
ATOM 863 N N . LYS A 1 107 ? -11.032 12.351 35.505 1.00 85.12 107 LYS A N 1
ATOM 864 C CA . LYS A 1 107 ? -11.412 11.388 36.543 1.00 85.12 107 LYS A CA 1
ATOM 865 C C . LYS A 1 107 ? -12.913 11.101 36.451 1.00 85.12 107 LYS A C 1
ATOM 867 O O . LYS A 1 107 ? -13.694 12.012 36.171 1.00 85.12 107 LYS A O 1
ATOM 872 N N . LEU A 1 108 ? -13.315 9.849 36.653 1.00 84.88 108 LEU A N 1
ATOM 873 C CA . LEU A 1 108 ? -14.729 9.492 36.702 1.00 84.88 108 LEU A CA 1
ATOM 874 C C . LEU A 1 108 ? -15.359 9.971 38.025 1.00 84.88 108 LEU A C 1
ATOM 876 O O . LEU A 1 108 ? -14.727 9.862 39.077 1.00 84.88 108 LEU A O 1
ATOM 880 N N . PRO A 1 109 ? -16.604 10.484 38.012 1.00 79.69 109 PRO A N 1
ATOM 881 C CA . PRO A 1 109 ? -17.298 10.856 39.241 1.00 79.69 109 PRO A CA 1
ATOM 882 C C . PRO A 1 109 ? -17.493 9.640 40.152 1.00 79.69 109 PRO A C 1
ATOM 884 O O . PRO A 1 109 ? -17.963 8.600 39.690 1.00 79.69 109 PRO A O 1
ATOM 887 N N . ASN A 1 110 ? -17.176 9.784 41.441 1.00 73.38 110 ASN A N 1
ATOM 888 C CA . ASN A 1 110 ? -17.359 8.748 42.470 1.00 73.38 110 ASN A CA 1
ATOM 889 C C . ASN A 1 110 ? -16.681 7.402 42.144 1.00 73.38 110 ASN A C 1
ATOM 891 O O . ASN A 1 110 ? -17.145 6.348 42.579 1.00 73.38 110 ASN A O 1
ATOM 895 N N . HIS A 1 111 ? -15.599 7.433 41.364 1.00 76.50 111 HIS A N 1
ATOM 896 C CA . HIS A 1 111 ? -14.793 6.266 41.028 1.00 76.50 111 HIS A CA 1
ATOM 897 C C . HIS A 1 111 ? -13.311 6.658 40.979 1.00 76.50 111 HIS A C 1
ATOM 899 O O . HIS A 1 111 ? -12.961 7.765 40.571 1.00 76.50 111 HIS A O 1
ATOM 905 N N . ASP A 1 112 ? -12.423 5.730 41.325 1.00 82.44 112 ASP A N 1
ATOM 906 C CA . ASP A 1 112 ? -10.969 5.945 41.252 1.00 82.44 112 ASP A CA 1
ATOM 907 C C . ASP A 1 112 ? -10.392 5.828 39.835 1.00 82.44 112 ASP A C 1
ATOM 909 O O . ASP A 1 112 ? -9.200 6.053 39.614 1.00 82.44 112 ASP A O 1
ATOM 913 N N . ASP A 1 113 ? -11.238 5.490 38.864 1.00 89.19 113 ASP A N 1
ATOM 914 C CA . ASP A 1 113 ? -10.830 5.278 37.483 1.00 89.19 113 ASP A CA 1
ATOM 915 C C . ASP A 1 113 ? -11.002 6.560 36.673 1.00 89.19 113 ASP A C 1
ATOM 917 O O . ASP A 1 113 ? -11.607 7.548 37.094 1.00 89.19 113 ASP A O 1
ATOM 921 N N . TYR A 1 114 ? -10.445 6.537 35.472 1.00 91.00 114 TYR A N 1
ATOM 922 C CA . TYR A 1 114 ? -10.363 7.691 34.599 1.00 91.00 114 TYR A CA 1
ATOM 923 C C . TYR A 1 114 ? -11.059 7.393 33.279 1.00 91.00 114 TYR A C 1
ATOM 925 O O . TYR A 1 114 ? -11.021 6.275 32.773 1.00 91.00 114 TYR A O 1
ATOM 933 N N . SER A 1 115 ? -11.684 8.405 32.694 1.00 90.06 115 SER A N 1
ATOM 934 C CA . SER A 1 115 ? -12.302 8.332 31.377 1.00 90.06 115 SER A CA 1
ATOM 935 C C . SER A 1 115 ? -11.470 9.086 30.355 1.00 90.06 115 SER A C 1
ATOM 937 O O . SER A 1 115 ? -11.140 10.255 30.554 1.00 90.06 115 SER A O 1
ATOM 939 N N . LEU A 1 116 ? -11.194 8.434 29.231 1.00 90.88 116 LEU A N 1
ATOM 940 C CA . LEU A 1 116 ? -10.690 9.066 28.021 1.00 90.88 116 LEU A CA 1
ATOM 941 C C . LEU A 1 116 ? -11.803 9.073 26.970 1.00 90.88 116 LEU A C 1
ATOM 943 O O . LEU A 1 116 ? -12.215 8.019 26.485 1.00 90.88 116 LEU A O 1
ATOM 947 N N . TRP A 1 117 ? -12.291 10.255 26.612 1.00 88.00 117 TRP A N 1
ATOM 948 C CA . TRP A 1 117 ? -13.302 10.405 25.572 1.00 88.00 117 TRP A CA 1
ATOM 949 C C . TRP A 1 117 ? -12.651 10.241 24.198 1.00 88.00 117 TRP A C 1
ATOM 951 O O . TRP A 1 117 ? -11.802 11.049 23.842 1.00 88.00 117 TRP A O 1
ATOM 961 N N . ILE A 1 118 ? -13.023 9.201 23.444 1.00 85.50 118 ILE A N 1
ATOM 962 C CA . ILE A 1 118 ? -12.393 8.759 22.185 1.00 85.50 118 ILE A CA 1
ATOM 963 C C . ILE A 1 118 ? -13.364 8.648 21.001 1.00 85.50 118 ILE A C 1
ATOM 965 O O . ILE A 1 118 ? -13.045 8.001 20.003 1.00 85.50 118 ILE A O 1
ATOM 969 N N . LEU A 1 119 ? -14.539 9.280 21.064 1.00 81.62 119 L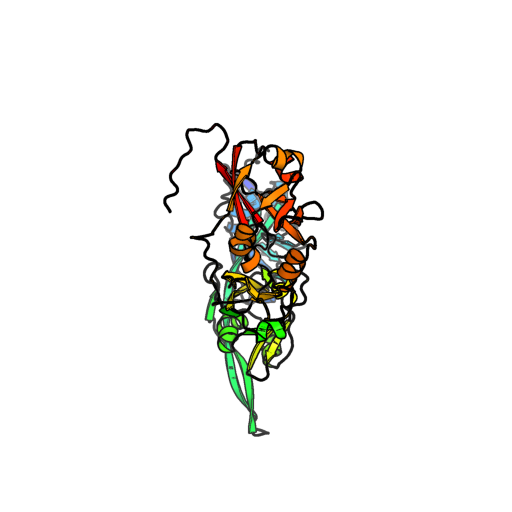EU A N 1
ATOM 970 C CA . LEU A 1 119 ? -15.575 9.153 20.027 1.00 81.62 119 LEU A CA 1
ATOM 971 C C . LEU A 1 119 ? -15.055 9.463 18.607 1.00 81.62 119 LEU A C 1
ATOM 973 O O . LEU A 1 119 ? -15.416 8.783 17.644 1.00 81.62 119 LEU A O 1
ATOM 977 N N . GLY A 1 120 ? -14.144 10.436 18.479 1.00 75.81 120 GLY A N 1
ATOM 978 C CA . GLY A 1 120 ? -13.496 10.773 17.208 1.00 75.81 120 GLY A CA 1
ATOM 979 C C . GLY A 1 120 ? -12.759 9.592 16.560 1.00 75.81 120 GLY A C 1
ATOM 980 O O . GLY A 1 120 ? -12.799 9.439 15.338 1.00 75.81 120 GLY A O 1
ATOM 981 N N . LEU A 1 121 ? -12.166 8.693 17.357 1.00 78.75 121 LEU A N 1
ATOM 982 C CA . LEU A 1 121 ? -11.457 7.519 16.842 1.00 78.75 121 LEU A CA 1
ATOM 983 C C . LEU A 1 121 ? -12.390 6.505 16.178 1.00 78.75 121 LEU A C 1
ATOM 985 O O . LEU A 1 121 ? -11.995 5.870 15.200 1.00 78.75 121 LEU A O 1
ATOM 989 N N . PHE A 1 122 ? -13.620 6.340 16.672 1.00 77.94 122 PHE A N 1
ATOM 990 C CA . PHE A 1 122 ? -14.549 5.348 16.119 1.00 77.94 122 PHE A CA 1
ATOM 991 C C . PHE A 1 122 ? -14.928 5.669 14.680 1.00 77.94 122 PHE A C 1
ATOM 993 O O . PHE A 1 122 ? -15.024 4.769 13.844 1.00 77.94 122 PHE A O 1
ATOM 1000 N N . ASN A 1 123 ? -15.093 6.955 14.377 1.00 70.62 123 ASN A N 1
ATOM 1001 C CA . ASN A 1 123 ? -15.431 7.407 13.036 1.00 70.62 123 ASN A CA 1
ATOM 1002 C C . ASN A 1 123 ? -14.234 7.305 12.093 1.00 70.62 123 ASN A C 1
ATOM 1004 O O . ASN A 1 123 ? -14.386 6.802 10.982 1.00 70.62 123 ASN A O 1
ATOM 1008 N N . VAL A 1 124 ? -13.049 7.714 12.554 1.00 72.12 124 VAL A N 1
ATOM 1009 C CA . VAL A 1 124 ? -11.829 7.714 11.736 1.00 72.12 124 VAL A CA 1
ATOM 1010 C C . VAL A 1 124 ? -11.339 6.293 11.439 1.00 72.12 124 VAL A C 1
ATOM 1012 O O . VAL A 1 124 ? -11.053 5.973 10.288 1.00 72.12 124 VAL A O 1
ATOM 1015 N N . TYR A 1 125 ? -11.270 5.422 12.449 1.00 74.50 125 TYR A N 1
ATOM 1016 C CA . TYR A 1 125 ? -10.701 4.070 12.317 1.00 74.50 125 TYR A CA 1
ATOM 1017 C C . TYR A 1 125 ? -11.759 2.973 12.145 1.00 74.50 125 TYR A C 1
ATOM 1019 O O . TYR A 1 125 ? -11.429 1.787 12.032 1.00 74.50 125 TYR A O 1
ATOM 1027 N N . GLY A 1 126 ? -13.043 3.348 12.133 1.00 75.31 126 GLY A N 1
ATOM 1028 C CA . GLY A 1 126 ? -14.153 2.407 12.021 1.00 75.31 126 GLY A CA 1
ATOM 1029 C C . GLY A 1 126 ? -14.098 1.331 13.103 1.00 75.31 126 GLY A C 1
ATOM 1030 O O . GLY A 1 126 ? -14.236 0.152 12.768 1.00 75.31 126 GLY A O 1
ATOM 1031 N N . LEU A 1 127 ? -13.789 1.714 14.346 1.00 81.69 127 LEU A N 1
ATOM 1032 C CA . LEU A 1 127 ? -13.695 0.777 15.466 1.00 81.69 127 LEU A CA 1
ATOM 1033 C C . LEU A 1 127 ? -15.075 0.192 15.780 1.00 81.69 127 LEU A C 1
ATOM 1035 O O . LEU A 1 127 ? -16.089 0.887 15.696 1.00 81.69 127 LEU A O 1
ATOM 1039 N N . GLY A 1 128 ? -15.109 -1.089 16.125 1.00 82.12 128 GLY A N 1
ATOM 1040 C CA . GLY A 1 128 ? -16.320 -1.798 16.515 1.00 82.12 128 GLY A CA 1
ATOM 1041 C C . GLY A 1 128 ? -16.107 -2.675 17.742 1.00 82.12 128 GLY A C 1
ATOM 1042 O O . GLY A 1 128 ? -14.985 -2.880 18.195 1.00 82.12 128 GLY A O 1
ATOM 1043 N N . VAL A 1 129 ? -17.210 -3.213 18.270 1.00 85.19 129 VAL A N 1
ATOM 1044 C CA . VAL A 1 129 ? -17.175 -4.072 19.462 1.00 85.19 129 VAL A CA 1
ATOM 1045 C C . VAL A 1 129 ? -16.216 -5.253 19.272 1.00 85.19 129 VAL A C 1
ATOM 1047 O O . VAL A 1 129 ? -16.339 -6.014 18.308 1.00 85.19 129 VAL A O 1
ATOM 1050 N N . GLY A 1 130 ? -15.307 -5.390 20.233 1.00 84.31 130 GLY A N 1
ATOM 1051 C CA . GLY A 1 130 ? -14.267 -6.398 20.370 1.00 84.31 130 GLY A CA 1
ATOM 1052 C C . GLY A 1 130 ? -12.946 -6.081 19.661 1.00 84.31 130 GLY A C 1
ATOM 1053 O O . GLY A 1 130 ? -11.994 -6.835 19.836 1.00 84.31 130 GLY A O 1
ATOM 1054 N N . ASP A 1 131 ? -12.846 -4.970 18.921 1.00 87.81 131 ASP A N 1
ATOM 1055 C CA . ASP A 1 131 ? -11.548 -4.448 18.469 1.00 87.81 131 ASP A CA 1
ATOM 1056 C C . ASP A 1 131 ? -10.655 -4.133 19.681 1.00 87.81 131 ASP A C 1
ATOM 1058 O O . ASP A 1 131 ? -11.152 -3.687 20.714 1.00 87.81 131 ASP A O 1
ATOM 1062 N N . GLU A 1 132 ? -9.340 -4.327 19.569 1.00 90.19 132 GLU A N 1
ATOM 1063 C CA . GLU A 1 132 ? -8.389 -4.041 20.648 1.00 90.19 132 GLU A CA 1
ATOM 1064 C C . GLU A 1 132 ? -7.470 -2.884 20.270 1.00 90.19 132 GLU A C 1
ATOM 1066 O O . GLU A 1 132 ? -6.796 -2.911 19.237 1.00 90.19 132 GLU A O 1
ATOM 1071 N N . ILE A 1 133 ? -7.388 -1.885 21.139 1.00 90.44 133 ILE A N 1
ATOM 1072 C CA . ILE A 1 133 ? -6.549 -0.705 20.965 1.00 90.44 133 ILE A CA 1
ATOM 1073 C C . ILE A 1 133 ? -5.431 -0.675 22.003 1.00 90.44 133 ILE A C 1
ATOM 1075 O O . ILE A 1 133 ? -5.589 -1.125 23.136 1.00 90.44 133 ILE A O 1
ATOM 1079 N N . GLY A 1 134 ? -4.293 -0.132 21.595 1.00 91.62 134 GLY A N 1
ATOM 1080 C CA . GLY A 1 134 ? -3.123 0.110 22.417 1.00 91.62 134 GLY A CA 1
ATOM 1081 C C . GLY A 1 134 ? -2.939 1.604 22.608 1.00 91.62 134 GLY A C 1
ATOM 1082 O O . GLY A 1 134 ? -2.993 2.368 21.643 1.00 91.62 134 GLY A O 1
ATOM 1083 N N . LEU A 1 135 ? -2.700 1.999 23.850 1.00 91.62 135 LEU A N 1
ATOM 1084 C CA . LEU A 1 135 ? -2.455 3.370 24.256 1.00 91.62 135 LEU A CA 1
ATOM 1085 C C . LEU A 1 135 ? -1.156 3.455 25.055 1.00 91.62 135 LEU A C 1
ATOM 1087 O O . LEU A 1 135 ? -0.800 2.543 25.810 1.00 91.62 135 LEU A O 1
ATOM 1091 N N . TYR A 1 136 ? -0.460 4.574 24.903 1.00 90.31 136 TYR A N 1
ATOM 1092 C CA . TYR A 1 136 ? 0.591 4.987 25.824 1.00 90.31 136 TYR A CA 1
ATOM 1093 C C . TYR A 1 136 ? 0.701 6.505 25.866 1.00 90.31 136 TYR A C 1
ATOM 1095 O O . TYR A 1 136 ? 0.276 7.181 24.936 1.00 90.31 136 TYR A O 1
ATOM 1103 N N . TRP A 1 137 ? 1.262 7.053 26.936 1.00 88.25 137 TRP A N 1
ATOM 1104 C CA . TRP A 1 137 ? 1.551 8.481 27.017 1.00 88.25 137 TRP A CA 1
ATOM 1105 C C . TRP A 1 137 ? 2.959 8.759 26.484 1.00 88.25 137 TRP A C 1
ATOM 1107 O O . TRP A 1 137 ? 3.924 8.214 27.022 1.00 88.25 137 TRP A O 1
ATOM 1117 N N . ASP A 1 138 ? 3.108 9.579 25.437 1.00 85.38 138 ASP A N 1
ATOM 1118 C CA . ASP A 1 138 ? 4.435 9.996 24.968 1.00 85.38 138 ASP A CA 1
ATOM 1119 C C . ASP A 1 138 ? 4.905 11.226 25.756 1.00 85.38 138 ASP A C 1
ATOM 1121 O O . ASP A 1 138 ? 4.373 12.325 25.564 1.00 85.38 138 ASP A O 1
ATOM 1125 N N . PRO A 1 139 ? 5.929 11.096 26.619 1.00 79.19 139 PRO A N 1
ATOM 1126 C CA . PRO A 1 139 ? 6.388 12.205 27.446 1.00 79.19 139 PRO A CA 1
ATOM 1127 C C . PRO A 1 139 ? 7.041 13.336 26.643 1.00 79.19 139 PRO A C 1
ATOM 1129 O O . PRO A 1 139 ? 7.155 14.449 27.155 1.00 79.19 139 PRO A O 1
ATOM 1132 N N . ARG A 1 140 ? 7.491 13.083 25.406 1.00 79.75 140 ARG A N 1
ATOM 1133 C CA . ARG A 1 140 ? 8.165 14.095 24.574 1.00 79.75 140 ARG A CA 1
ATOM 1134 C C . ARG A 1 140 ? 7.170 15.081 23.984 1.00 79.75 140 ARG A C 1
ATOM 1136 O O . ARG A 1 140 ? 7.469 16.265 23.893 1.00 79.75 140 ARG A O 1
ATOM 1143 N N . PHE A 1 141 ? 6.005 14.573 23.596 1.00 80.00 141 PHE A N 1
ATOM 1144 C CA . PHE A 1 141 ? 4.950 15.349 22.951 1.00 80.00 141 PHE A CA 1
ATOM 1145 C C . PHE A 1 141 ? 3.781 15.657 23.894 1.00 80.00 141 PHE A C 1
ATOM 1147 O O . PHE A 1 141 ? 2.910 16.435 23.527 1.00 80.00 141 PHE A O 1
ATOM 1154 N N . GLN A 1 142 ? 3.771 15.077 25.104 1.00 82.56 142 GLN A N 1
ATOM 1155 C CA . GLN A 1 142 ? 2.701 15.234 26.099 1.00 82.56 142 GLN A CA 1
ATOM 1156 C C . GLN A 1 142 ? 1.322 14.897 25.504 1.00 82.56 142 GLN A C 1
ATOM 1158 O O . GLN A 1 142 ? 0.349 15.634 25.652 1.00 82.56 142 GLN A O 1
ATOM 1163 N N . THR A 1 143 ? 1.263 13.773 24.789 1.00 86.44 143 THR A N 1
ATOM 1164 C CA . THR A 1 143 ? 0.092 13.320 24.032 1.00 86.44 143 THR A CA 1
ATOM 1165 C C . THR A 1 143 ? -0.112 11.823 24.224 1.00 86.44 143 THR A C 1
ATOM 1167 O O . THR A 1 143 ? 0.849 11.079 24.454 1.00 86.44 143 THR A O 1
ATOM 1170 N N . PHE A 1 144 ? -1.355 11.358 24.100 1.00 88.31 144 PHE A N 1
ATOM 1171 C CA . PHE A 1 144 ? -1.601 9.930 23.953 1.00 88.31 144 PHE A CA 1
ATOM 1172 C C . PHE A 1 144 ? -1.140 9.461 22.581 1.00 88.31 144 PHE A C 1
ATOM 1174 O O . PHE A 1 144 ? -1.455 10.062 21.565 1.00 88.31 144 PHE A O 1
ATOM 1181 N N . MET A 1 145 ? -0.442 8.344 22.546 1.00 86.56 145 MET A N 1
ATOM 1182 C CA . MET A 1 145 ? -0.147 7.619 21.329 1.00 86.56 145 MET A CA 1
ATOM 1183 C C . MET A 1 145 ? -1.098 6.439 21.224 1.00 86.56 145 MET A C 1
ATOM 1185 O O . MET A 1 145 ? -1.281 5.686 22.181 1.00 86.56 145 MET A O 1
ATOM 1189 N N . PHE A 1 146 ? -1.695 6.284 20.052 1.00 87.94 146 PHE A N 1
ATOM 1190 C CA . PHE A 1 146 ? -2.715 5.294 19.754 1.00 87.94 146 PHE A CA 1
ATOM 1191 C C . PHE A 1 146 ? -2.239 4.326 18.677 1.00 87.94 146 PHE A C 1
ATOM 1193 O O . PHE A 1 146 ? -1.565 4.710 17.723 1.00 87.94 146 PHE A O 1
ATOM 1200 N N . LYS A 1 147 ? -2.637 3.060 18.811 1.00 85.75 147 LYS A N 1
ATOM 1201 C CA . LYS A 1 147 ? -2.534 2.068 17.743 1.00 85.75 147 LYS A CA 1
ATOM 1202 C C . LYS A 1 147 ? -3.645 1.038 17.863 1.00 85.75 147 LYS A C 1
ATOM 1204 O O . LYS A 1 147 ? -3.846 0.456 18.923 1.00 85.75 147 LYS A O 1
ATOM 1209 N N . LEU A 1 148 ? -4.305 0.731 16.751 1.00 85.25 148 LEU A N 1
ATOM 1210 C CA . LEU A 1 148 ? -5.172 -0.443 16.657 1.00 85.25 148 LEU A CA 1
ATOM 1211 C C . LEU A 1 148 ? -4.304 -1.714 16.706 1.00 85.25 148 LEU A C 1
ATOM 1213 O O . LEU A 1 148 ? -3.471 -1.932 15.821 1.00 85.25 148 LEU A O 1
ATOM 1217 N N . LEU A 1 149 ? -4.460 -2.521 17.756 1.00 84.38 149 LEU A N 1
ATOM 1218 C CA . LEU A 1 149 ? -3.698 -3.756 17.969 1.00 84.38 149 LEU A CA 1
ATOM 1219 C C . LEU A 1 149 ? -4.351 -4.935 17.258 1.00 84.38 149 LEU A C 1
ATOM 1221 O O . LEU A 1 149 ? -3.659 -5.713 16.599 1.00 84.38 149 LEU A O 1
ATOM 1225 N N . SER A 1 150 ? -5.676 -5.037 17.355 1.00 82.69 150 SER A N 1
ATOM 1226 C CA . SER A 1 150 ? -6.439 -6.065 16.664 1.00 82.69 150 SER A CA 1
ATOM 1227 C C . SER A 1 150 ? -7.815 -5.565 16.234 1.00 82.69 150 SER A C 1
ATOM 1229 O O . SER A 1 150 ? -8.392 -4.679 16.862 1.00 82.69 150 SER A O 1
ATOM 1231 N N . LYS A 1 151 ? -8.331 -6.111 15.129 1.00 82.62 151 LYS A N 1
ATOM 1232 C CA . LYS A 1 151 ? -9.670 -5.780 14.621 1.00 82.62 151 LYS A CA 1
ATOM 1233 C C . LYS A 1 151 ? -10.502 -7.043 14.474 1.00 82.62 151 LYS A C 1
ATOM 1235 O O . LYS A 1 151 ? -10.076 -7.976 13.788 1.00 82.62 151 LYS A O 1
ATOM 1240 N N . ILE A 1 152 ? -11.686 -7.090 15.067 1.00 79.94 152 ILE A N 1
ATOM 1241 C CA . ILE A 1 152 ? -12.604 -8.202 14.851 1.00 79.94 152 ILE A CA 1
ATOM 1242 C C . ILE A 1 152 ? -13.238 -8.042 13.481 1.00 79.94 152 ILE A C 1
ATOM 1244 O O . ILE A 1 152 ? -13.886 -7.047 13.163 1.00 79.94 152 ILE A O 1
ATOM 1248 N N . CYS A 1 153 ? -13.063 -9.070 12.664 1.00 74.19 153 CYS A N 1
ATOM 1249 C CA . CYS A 1 153 ? -13.709 -9.149 11.369 1.00 74.19 153 CYS A CA 1
ATOM 1250 C C . CYS A 1 153 ? -14.921 -10.048 11.517 1.00 74.19 153 CYS A C 1
ATOM 1252 O O . CYS A 1 153 ? -14.847 -11.106 12.148 1.00 74.19 153 CYS A O 1
ATOM 1254 N N . ARG A 1 154 ? -16.037 -9.648 10.924 1.00 79.19 154 ARG A N 1
ATOM 1255 C CA . ARG A 1 154 ? -17.283 -10.404 11.021 1.00 79.19 154 ARG A CA 1
ATOM 1256 C C . ARG A 1 154 ? -17.587 -11.038 9.685 1.00 79.19 154 ARG A C 1
ATOM 1258 O O . ARG A 1 154 ? -17.425 -10.415 8.635 1.00 79.19 154 ARG A O 1
ATOM 1265 N N . LYS A 1 155 ? -17.978 -12.309 9.716 1.00 81.12 155 LYS A N 1
ATOM 1266 C CA . LYS A 1 155 ? -18.189 -13.063 8.486 1.00 81.12 155 LYS A CA 1
ATOM 1267 C C . LYS A 1 155 ? -19.468 -12.552 7.852 1.00 81.12 155 LYS A C 1
ATOM 1269 O O . LYS A 1 155 ? -20.509 -12.507 8.506 1.00 81.12 155 LYS A O 1
ATOM 1274 N N . LYS A 1 156 ? -19.402 -12.192 6.576 1.00 84.31 156 LYS A N 1
ATOM 1275 C CA . LYS A 1 156 ? -20.579 -11.773 5.820 1.00 84.31 156 LYS A CA 1
ATOM 1276 C C . LYS A 1 156 ? -21.011 -12.890 4.901 1.00 84.31 156 LYS A C 1
ATOM 1278 O O . LYS A 1 156 ? -20.185 -13.482 4.212 1.00 84.31 156 LYS A O 1
ATOM 1283 N N . ILE A 1 157 ? -22.304 -13.174 4.908 1.00 83.12 157 ILE A N 1
ATOM 1284 C CA . ILE A 1 157 ? -22.903 -14.190 4.050 1.00 83.12 157 ILE A CA 1
ATOM 1285 C C . ILE A 1 157 ? -24.090 -13.594 3.306 1.00 83.12 157 ILE A C 1
ATOM 1287 O O . ILE A 1 157 ? -24.747 -12.671 3.790 1.00 83.12 157 ILE A O 1
ATOM 1291 N N . LEU A 1 158 ? -24.359 -14.127 2.117 1.00 83.31 158 LEU A N 1
ATOM 1292 C CA . LEU A 1 158 ? -25.609 -13.865 1.416 1.00 83.31 158 LEU A CA 1
ATOM 1293 C C . LEU A 1 158 ? -26.651 -14.858 1.915 1.00 83.31 158 LEU A C 1
ATOM 1295 O O . LEU A 1 158 ? -26.494 -16.067 1.754 1.00 83.31 158 LEU A O 1
ATOM 1299 N N . SER A 1 159 ? -27.702 -14.333 2.527 1.00 81.94 159 SER A N 1
ATOM 1300 C CA . SER A 1 159 ? -28.902 -15.085 2.870 1.00 81.94 159 SER A CA 1
ATOM 1301 C C . SER A 1 159 ? -29.952 -14.898 1.781 1.00 81.94 159 SER A C 1
ATOM 1303 O O . SER A 1 159 ? -30.025 -13.843 1.151 1.00 81.94 159 SER A O 1
ATOM 1305 N N . TYR A 1 160 ? -30.754 -15.929 1.535 1.00 78.75 160 TYR A N 1
ATOM 1306 C CA . TYR A 1 160 ? -31.879 -15.843 0.611 1.00 78.75 160 TYR A CA 1
ATOM 1307 C C . TYR A 1 160 ? -33.136 -15.536 1.410 1.00 78.75 160 TYR A C 1
ATOM 1309 O O . TYR A 1 160 ? -33.509 -16.302 2.298 1.00 78.75 160 TYR A O 1
ATOM 1317 N N . LYS A 1 161 ? -33.791 -14.424 1.087 1.00 76.75 161 LYS A N 1
ATOM 1318 C CA . LYS A 1 161 ? -35.082 -14.063 1.656 1.00 76.75 161 LYS A CA 1
ATOM 1319 C C . LYS A 1 161 ? -36.145 -14.263 0.589 1.00 76.75 161 LYS A C 1
ATOM 1321 O O . LYS A 1 161 ? -36.091 -13.654 -0.477 1.00 76.75 161 LYS A O 1
ATOM 1326 N N . VAL A 1 162 ? -37.099 -15.144 0.865 1.00 72.00 162 VAL A N 1
ATOM 1327 C CA . VAL A 1 162 ? -38.281 -15.302 0.016 1.00 72.00 162 VAL A CA 1
ATOM 1328 C C . VAL A 1 162 ? -39.267 -14.221 0.427 1.00 72.00 162 VAL A C 1
ATOM 1330 O O . VAL A 1 162 ? -39.671 -14.149 1.588 1.00 72.00 162 VAL A O 1
ATOM 1333 N N . ASN A 1 163 ? -39.624 -13.338 -0.501 1.00 70.75 163 ASN A N 1
ATOM 1334 C CA . ASN A 1 163 ? -40.653 -12.350 -0.233 1.00 70.75 163 ASN A CA 1
ATOM 1335 C C . ASN A 1 163 ? -42.028 -13.021 -0.364 1.00 70.75 163 ASN A C 1
ATOM 1337 O O . ASN A 1 163 ? -42.467 -13.314 -1.474 1.00 70.75 163 ASN A O 1
ATOM 1341 N N . ASN A 1 164 ? -42.695 -13.279 0.764 1.00 70.75 164 ASN A N 1
ATOM 1342 C CA . ASN A 1 164 ? -43.953 -14.038 0.814 1.00 70.75 164 ASN A CA 1
ATOM 1343 C C . ASN A 1 164 ? -45.075 -13.436 -0.051 1.00 70.75 164 ASN A C 1
ATOM 1345 O O . ASN A 1 164 ? -45.988 -14.153 -0.445 1.00 70.75 164 ASN A O 1
ATOM 1349 N N . THR A 1 165 ? -45.007 -12.141 -0.366 1.00 70.44 165 THR A N 1
ATOM 1350 C CA . THR A 1 165 ? -46.036 -11.433 -1.139 1.00 70.44 165 THR A CA 1
ATOM 1351 C C . THR A 1 165 ? -45.833 -11.526 -2.652 1.00 70.44 165 THR A C 1
ATOM 1353 O O . THR A 1 165 ? -46.803 -11.497 -3.400 1.00 70.44 165 THR A O 1
ATOM 1356 N N . THR A 1 166 ? -44.584 -11.611 -3.122 1.00 71.44 166 THR A N 1
ATOM 1357 C CA . THR A 1 166 ? -44.255 -11.595 -4.562 1.00 71.44 166 THR A CA 1
ATOM 1358 C C . THR A 1 166 ? -43.613 -12.890 -5.054 1.00 71.44 166 THR A C 1
ATOM 1360 O O . THR A 1 166 ? -43.400 -13.043 -6.252 1.00 71.44 166 THR A O 1
ATOM 1363 N N . GLY A 1 167 ? -43.253 -13.805 -4.148 1.00 67.94 167 GLY A N 1
ATOM 1364 C CA . GLY A 1 167 ? -42.498 -15.022 -4.458 1.00 67.94 167 GLY A CA 1
ATOM 1365 C C . GLY A 1 167 ? -41.062 -14.760 -4.932 1.00 67.94 167 GLY A C 1
ATOM 1366 O O . GLY A 1 167 ? -40.343 -15.701 -5.262 1.00 67.94 167 GLY A O 1
ATOM 1367 N N . VAL A 1 168 ? -40.621 -13.497 -4.970 1.00 67.19 168 VAL A N 1
ATOM 1368 C CA . VAL A 1 168 ? -39.283 -13.121 -5.434 1.00 67.19 168 VAL A CA 1
ATOM 1369 C C . VAL A 1 168 ? -38.264 -13.470 -4.355 1.00 67.19 168 VAL A C 1
ATOM 1371 O O . VAL A 1 168 ? -38.369 -13.024 -3.211 1.00 67.19 168 VAL A O 1
ATOM 1374 N N . VAL A 1 169 ? -37.258 -14.253 -4.738 1.00 70.62 169 VAL A N 1
ATOM 1375 C CA . VAL A 1 169 ? -36.101 -14.557 -3.896 1.00 70.62 169 VAL A CA 1
ATOM 1376 C C . VAL A 1 169 ? -35.105 -13.406 -4.011 1.00 70.62 169 VAL A C 1
ATOM 1378 O O . VAL A 1 169 ? -34.532 -13.183 -5.077 1.00 70.62 169 VAL A O 1
ATOM 1381 N N . THR A 1 170 ? -34.877 -12.676 -2.920 1.00 75.44 170 THR A N 1
ATOM 1382 C CA . THR A 1 170 ? -33.840 -11.640 -2.845 1.00 75.44 170 THR A CA 1
ATOM 1383 C C . THR A 1 170 ? -32.630 -12.152 -2.065 1.00 75.44 170 THR A C 1
ATOM 1385 O O . THR A 1 170 ? -32.758 -12.943 -1.129 1.00 75.44 170 THR A O 1
ATOM 1388 N N . ARG A 1 171 ? -31.426 -11.735 -2.473 1.00 80.88 171 ARG A N 1
ATOM 1389 C CA . ARG A 1 171 ? -30.190 -11.987 -1.719 1.00 80.88 171 ARG A CA 1
ATOM 1390 C C . ARG A 1 171 ? -29.986 -10.830 -0.747 1.00 80.88 171 ARG A C 1
ATOM 1392 O O . ARG A 1 171 ? -29.858 -9.695 -1.186 1.00 80.88 171 ARG A O 1
ATOM 1399 N N . GLU A 1 172 ? -29.931 -11.113 0.547 1.00 84.94 172 GLU A N 1
ATOM 1400 C CA . GLU A 1 172 ? -29.632 -10.132 1.588 1.00 84.94 172 GLU A CA 1
ATOM 1401 C C . GLU A 1 172 ? -28.265 -10.436 2.204 1.00 84.94 172 GLU A C 1
ATOM 1403 O O . GLU A 1 172 ? -28.017 -11.547 2.683 1.00 84.94 172 GLU A O 1
ATOM 1408 N N . LEU A 1 173 ? -27.378 -9.438 2.222 1.00 86.69 173 LEU A N 1
ATOM 1409 C CA . LEU A 1 173 ? -26.112 -9.537 2.938 1.00 86.69 173 LEU A CA 1
ATOM 1410 C C . LEU A 1 173 ? -26.361 -9.397 4.443 1.00 86.69 173 LEU A C 1
ATOM 1412 O O . LEU A 1 173 ? -26.821 -8.351 4.915 1.00 86.69 173 LEU A O 1
ATOM 1416 N N . ILE A 1 174 ? -26.016 -10.436 5.194 1.00 84.94 174 ILE A N 1
ATOM 1417 C CA . ILE A 1 174 ? -26.097 -10.450 6.654 1.00 84.94 174 ILE A CA 1
ATOM 1418 C C . ILE A 1 174 ? -24.710 -10.632 7.262 1.00 84.94 174 ILE A C 1
ATOM 1420 O O . ILE A 1 174 ? -23.815 -11.248 6.676 1.00 84.94 174 ILE A O 1
ATOM 1424 N N . GLU A 1 175 ? -24.541 -10.065 8.449 1.00 83.06 175 GLU A N 1
ATOM 1425 C CA . GLU A 1 175 ? -23.347 -10.227 9.264 1.00 83.06 175 GLU A CA 1
ATOM 1426 C C . GLU A 1 175 ? -23.588 -11.362 10.257 1.00 83.06 175 GLU A C 1
ATOM 1428 O O . GLU A 1 175 ? -24.578 -11.375 10.985 1.00 83.06 175 GLU A O 1
ATOM 1433 N N . THR A 1 176 ? -22.698 -12.342 10.244 1.00 75.81 176 THR A N 1
ATOM 1434 C CA . THR A 1 176 ? -22.667 -13.438 11.215 1.00 75.81 176 THR A CA 1
ATOM 1435 C C . THR A 1 176 ? -21.568 -13.157 12.241 1.00 75.81 176 THR A C 1
ATOM 1437 O O . THR A 1 176 ? -20.841 -12.173 12.095 1.00 75.81 176 THR A O 1
ATOM 1440 N N . GLY A 1 177 ? -21.482 -13.967 13.302 1.00 68.69 177 GLY A N 1
ATOM 1441 C CA . GLY A 1 177 ? -20.551 -13.766 14.422 1.00 68.69 177 GLY A CA 1
ATOM 1442 C C . GLY A 1 177 ? -19.074 -13.557 14.024 1.00 68.69 177 GLY A C 1
ATOM 1443 O O . GLY A 1 177 ? -18.717 -13.581 12.840 1.00 68.69 177 GLY A O 1
ATOM 1444 N N . PRO A 1 178 ? -18.182 -13.327 15.005 1.00 67.12 178 PRO A N 1
ATOM 1445 C CA . PRO A 1 178 ? -16.777 -13.039 14.725 1.00 67.12 178 PRO A CA 1
ATOM 1446 C C . PRO A 1 178 ? -16.164 -14.149 13.856 1.00 67.12 178 PRO A C 1
ATOM 1448 O O . PRO A 1 178 ? -16.233 -15.325 14.200 1.00 67.12 178 PRO A O 1
ATOM 1451 N N . ALA A 1 179 ? -15.605 -13.767 12.705 1.00 60.88 179 ALA A N 1
ATOM 1452 C CA . ALA A 1 179 ? -14.976 -14.693 11.765 1.00 60.88 179 ALA A CA 1
ATOM 1453 C C . ALA A 1 179 ? -13.563 -15.046 12.227 1.00 60.88 179 ALA A C 1
ATOM 1455 O O . ALA A 1 179 ? -13.180 -16.210 12.285 1.00 60.88 179 ALA A O 1
ATOM 1456 N N . TRP A 1 180 ? -12.793 -14.000 12.527 1.00 68.12 180 TRP A N 1
ATOM 1457 C CA . TRP A 1 180 ? -11.387 -14.055 12.902 1.00 68.12 180 TRP A CA 1
ATOM 1458 C C . TRP A 1 180 ? -10.927 -12.685 13.413 1.00 68.12 180 TRP A C 1
ATOM 1460 O O . TRP A 1 180 ? -11.522 -11.643 13.109 1.00 68.12 180 TRP A O 1
ATOM 1470 N N . THR A 1 181 ? -9.828 -12.691 14.159 1.00 66.69 181 THR A N 1
ATOM 1471 C CA . THR A 1 181 ? -9.161 -11.483 14.642 1.00 66.69 181 THR A CA 1
ATOM 1472 C C . THR A 1 181 ? -8.059 -11.086 13.668 1.00 66.69 181 THR A C 1
ATOM 1474 O O . THR A 1 181 ? -7.142 -11.858 13.389 1.00 66.69 181 THR A O 1
ATOM 1477 N N . PHE A 1 182 ? -8.135 -9.868 13.144 1.00 65.12 182 PHE A N 1
ATOM 1478 C CA . PHE A 1 182 ? -7.059 -9.271 12.373 1.00 65.12 182 PHE A CA 1
ATOM 1479 C C . PHE A 1 182 ? -5.872 -8.984 13.290 1.00 65.12 182 PHE A C 1
ATOM 1481 O O . PHE A 1 182 ? -5.980 -8.194 14.227 1.00 65.12 182 PHE A O 1
ATOM 1488 N N . LEU A 1 183 ? -4.729 -9.575 12.957 1.00 62.12 183 LEU A N 1
ATOM 1489 C CA . LEU A 1 183 ? -3.408 -9.150 13.405 1.00 62.12 183 LEU A CA 1
ATOM 1490 C C . LEU A 1 183 ? -2.665 -8.670 12.159 1.00 62.12 183 LEU A C 1
ATOM 1492 O O . LEU A 1 183 ? -2.787 -9.294 11.103 1.00 62.12 183 LEU A O 1
ATOM 1496 N N . SER A 1 184 ? -1.877 -7.595 12.260 1.00 59.06 184 SER A N 1
ATOM 1497 C CA . SER A 1 184 ? -1.185 -6.967 11.113 1.00 59.06 184 SER A CA 1
ATOM 1498 C C . SER A 1 184 ? -0.358 -7.927 10.248 1.00 59.06 184 SER A C 1
ATOM 1500 O O . SER A 1 184 ? -0.030 -7.613 9.108 1.00 59.06 184 SER A O 1
ATOM 1502 N N . ASN A 1 185 ? -0.029 -9.096 10.788 1.00 59.81 185 ASN A N 1
ATOM 1503 C CA . ASN A 1 185 ? 0.881 -10.078 10.222 1.00 59.81 185 ASN A CA 1
ATOM 1504 C C . ASN A 1 185 ? 0.143 -11.107 9.341 1.00 59.81 185 ASN A C 1
ATOM 1506 O O . ASN A 1 185 ? 0.782 -11.796 8.554 1.00 59.81 185 ASN A O 1
ATOM 1510 N N . ASN A 1 186 ? -1.191 -11.187 9.448 1.00 65.69 186 ASN A N 1
ATOM 1511 C CA . ASN A 1 186 ? -2.027 -12.233 8.846 1.00 65.69 186 ASN A CA 1
ATOM 1512 C C . ASN A 1 186 ? -3.075 -11.644 7.887 1.00 65.69 186 ASN A C 1
ATOM 1514 O O . ASN A 1 186 ? -4.255 -11.993 7.930 1.00 65.69 186 ASN A O 1
ATOM 1518 N N . MET A 1 187 ? -2.666 -10.703 7.037 1.00 71.94 187 MET A N 1
ATOM 1519 C CA . MET A 1 187 ? -3.562 -10.135 6.032 1.00 71.94 187 MET A CA 1
ATOM 1520 C C . MET A 1 187 ? -3.914 -11.160 4.952 1.00 71.94 187 MET A C 1
ATOM 1522 O O . MET A 1 187 ? -3.032 -11.746 4.329 1.00 71.94 187 MET A O 1
ATOM 1526 N N . MET A 1 188 ? -5.208 -11.324 4.676 1.00 79.19 188 MET A N 1
ATOM 1527 C CA . MET A 1 188 ? -5.670 -12.099 3.527 1.00 79.19 188 MET A CA 1
ATOM 1528 C C . MET A 1 188 ? -5.351 -11.333 2.243 1.00 79.19 188 MET A C 1
ATOM 1530 O O . MET A 1 188 ? -5.704 -10.160 2.095 1.00 79.19 188 MET A O 1
ATOM 1534 N N . HIS A 1 189 ? -4.663 -11.990 1.314 1.00 86.44 189 HIS A N 1
ATOM 1535 C CA . HIS A 1 189 ? -4.201 -11.379 0.077 1.00 86.44 189 HIS A CA 1
ATOM 1536 C C . HIS A 1 189 ? -4.803 -12.064 -1.145 1.00 86.44 189 HIS A C 1
ATOM 1538 O O . HIS A 1 189 ? -4.859 -13.286 -1.234 1.00 86.44 189 HIS A O 1
ATOM 1544 N N . ILE A 1 190 ? -5.180 -11.251 -2.121 1.00 92.44 190 ILE A N 1
ATOM 1545 C CA . ILE A 1 190 ? -5.631 -11.667 -3.440 1.00 92.44 190 ILE A CA 1
ATOM 1546 C C . ILE A 1 190 ? -4.433 -11.543 -4.375 1.00 92.44 190 ILE A C 1
ATOM 1548 O O . ILE A 1 190 ? -3.948 -10.438 -4.627 1.00 92.44 190 ILE A O 1
ATOM 1552 N N . THR A 1 191 ? -3.945 -12.670 -4.880 1.00 92.94 191 THR A N 1
ATOM 1553 C CA . THR A 1 191 ? -2.951 -12.685 -5.958 1.00 92.94 191 THR A CA 1
ATOM 1554 C C . THR A 1 191 ? -3.679 -12.725 -7.295 1.00 92.94 191 THR A C 1
ATOM 1556 O O . THR A 1 191 ? -4.596 -13.524 -7.479 1.00 92.94 191 THR A O 1
ATOM 1559 N N . LYS A 1 192 ? -3.291 -11.860 -8.232 1.00 92.88 192 LYS A N 1
ATOM 1560 C CA . LYS A 1 192 ? -3.916 -11.770 -9.554 1.00 92.88 192 LYS A CA 1
ATOM 1561 C C . LYS A 1 192 ? -2.866 -11.532 -10.629 1.00 92.88 192 LYS A C 1
ATOM 1563 O O . LYS A 1 192 ? -2.014 -10.661 -10.480 1.00 92.88 192 LYS A O 1
ATOM 1568 N N . LYS A 1 193 ? -2.990 -12.254 -11.744 1.00 94.06 193 LYS A N 1
ATOM 1569 C CA . LYS A 1 193 ? -2.290 -11.931 -12.991 1.00 94.06 193 LYS A CA 1
ATOM 1570 C C . LYS A 1 193 ? -3.101 -10.927 -13.806 1.00 94.06 193 LYS A C 1
ATOM 1572 O O . LYS A 1 193 ? -4.309 -11.096 -13.972 1.00 94.06 193 LYS A O 1
ATOM 1577 N N . ILE A 1 194 ? -2.436 -9.891 -14.298 1.00 93.62 194 ILE A N 1
ATOM 1578 C CA . ILE A 1 194 ? -3.033 -8.835 -15.110 1.00 93.62 194 ILE A CA 1
ATOM 1579 C C . ILE A 1 194 ? -3.383 -9.390 -16.489 1.00 93.62 194 ILE A C 1
ATOM 1581 O O . ILE A 1 194 ? -2.551 -9.988 -17.171 1.00 93.62 194 ILE A O 1
ATOM 1585 N N . THR A 1 195 ? -4.621 -9.173 -16.916 1.00 93.31 195 THR A N 1
ATOM 1586 C CA . THR A 1 195 ? -5.123 -9.588 -18.230 1.00 93.31 195 THR A CA 1
ATOM 1587 C C . THR A 1 195 ? -5.218 -8.402 -19.189 1.00 93.31 195 THR A C 1
ATOM 1589 O O . THR A 1 195 ? -5.221 -7.243 -18.769 1.00 93.31 195 THR A O 1
ATOM 1592 N N . SER A 1 196 ? -5.358 -8.670 -20.492 1.00 89.44 196 SER A N 1
ATOM 1593 C CA . SER A 1 196 ? -5.625 -7.617 -21.486 1.00 89.44 196 SER A CA 1
ATOM 1594 C C . SER A 1 196 ? -6.892 -6.825 -21.150 1.00 89.44 196 SER A C 1
ATOM 1596 O O . SER A 1 196 ? -6.916 -5.607 -21.295 1.00 89.44 196 SER A O 1
ATOM 1598 N N . GLN A 1 197 ? -7.924 -7.503 -20.642 1.00 91.50 197 GLN A N 1
ATOM 1599 C CA . GLN A 1 197 ? -9.187 -6.878 -20.262 1.00 91.50 197 GLN A CA 1
ATOM 1600 C C . GLN A 1 197 ? -9.032 -5.916 -19.078 1.00 91.50 197 GLN A C 1
ATOM 1602 O O . GLN A 1 197 ? -9.647 -4.845 -19.082 1.00 91.50 197 GLN A O 1
ATOM 1607 N N . ASP A 1 198 ? -8.193 -6.254 -18.092 1.00 93.25 198 ASP A N 1
ATOM 1608 C CA . ASP A 1 198 ? -7.922 -5.366 -16.955 1.00 93.25 198 ASP A CA 1
ATOM 1609 C C . ASP A 1 198 ? -7.287 -4.045 -17.436 1.00 93.25 198 ASP A C 1
ATOM 1611 O O . ASP A 1 198 ? -7.679 -2.963 -16.994 1.00 93.25 198 ASP A O 1
ATOM 1615 N N . LEU A 1 199 ? -6.358 -4.120 -18.399 1.00 90.25 199 LEU A N 1
ATOM 1616 C CA . LEU A 1 199 ? -5.688 -2.948 -18.973 1.00 90.25 199 LEU A CA 1
ATOM 1617 C C . LEU A 1 199 ? -6.628 -2.097 -19.829 1.00 90.25 199 LEU A C 1
ATOM 1619 O O . LEU A 1 199 ? -6.696 -0.886 -19.639 1.00 90.25 199 LEU A O 1
ATOM 1623 N N . THR A 1 200 ? -7.373 -2.718 -20.749 1.00 88.81 200 THR A N 1
ATOM 1624 C CA . THR A 1 200 ? -8.288 -1.994 -21.646 1.00 88.81 200 THR A CA 1
ATOM 1625 C C . THR A 1 200 ? -9.401 -1.296 -20.869 1.00 88.81 200 THR A C 1
ATOM 1627 O O . THR A 1 200 ? -9.782 -0.179 -21.205 1.00 88.81 200 THR A O 1
ATOM 1630 N N . SER A 1 201 ? -9.915 -1.931 -19.813 1.00 92.62 201 SER A N 1
ATOM 1631 C CA . SER A 1 201 ? -10.971 -1.345 -18.981 1.00 92.62 201 SER A CA 1
ATOM 1632 C C . SER A 1 201 ? -10.453 -0.396 -17.896 1.00 92.62 201 SER A C 1
ATOM 1634 O O . SER A 1 201 ? -11.248 0.356 -17.327 1.00 92.62 201 SER A O 1
ATOM 1636 N N . GLY A 1 202 ? -9.153 -0.439 -17.579 1.00 92.62 202 GLY A N 1
ATOM 1637 C CA . GLY A 1 202 ? -8.558 0.267 -16.441 1.00 92.62 202 GLY A CA 1
ATOM 1638 C C . GLY A 1 202 ? -9.052 -0.225 -15.080 1.00 92.62 202 GLY A C 1
ATOM 1639 O O . GLY A 1 202 ? -8.996 0.524 -14.098 1.00 92.62 202 GLY A O 1
ATOM 1640 N N . LYS A 1 203 ? -9.598 -1.444 -15.020 1.00 94.94 203 LYS A N 1
ATOM 1641 C CA . LYS A 1 203 ? -10.258 -2.009 -13.841 1.00 94.94 203 LYS A CA 1
ATOM 1642 C C . LYS A 1 203 ? -9.718 -3.398 -13.551 1.00 94.94 203 LYS A C 1
ATOM 1644 O O . LYS A 1 203 ? -9.696 -4.243 -14.436 1.00 94.94 203 LYS A O 1
ATOM 1649 N N . LEU A 1 204 ? -9.371 -3.659 -12.296 1.00 95.12 204 LEU A N 1
ATOM 1650 C CA . LEU A 1 204 ? -9.006 -4.996 -11.839 1.00 95.12 204 LEU A CA 1
ATOM 1651 C C . LEU A 1 204 ? -10.259 -5.782 -11.487 1.00 95.12 204 LEU A C 1
ATOM 1653 O O . LEU A 1 204 ? -11.015 -5.379 -10.603 1.00 95.12 204 LEU A O 1
ATOM 1657 N N . TRP A 1 205 ? -10.450 -6.913 -12.157 1.00 94.38 205 TRP A N 1
ATOM 1658 C CA . TRP A 1 205 ? -11.534 -7.841 -11.847 1.00 94.38 205 TRP A CA 1
ATOM 1659 C C . TRP A 1 205 ? -11.156 -8.702 -10.646 1.00 94.38 205 TRP A C 1
ATOM 1661 O O . TRP A 1 205 ? -10.130 -9.392 -10.677 1.00 94.38 205 TRP A O 1
ATOM 1671 N N . ILE A 1 206 ? -11.980 -8.649 -9.606 1.00 94.69 206 ILE A N 1
ATOM 1672 C CA . ILE A 1 206 ? -11.816 -9.376 -8.353 1.00 94.69 206 ILE A CA 1
ATOM 1673 C C . ILE A 1 206 ? -12.959 -10.388 -8.242 1.00 94.69 206 ILE A C 1
ATOM 1675 O O . ILE A 1 206 ? -14.122 -9.974 -8.232 1.00 94.69 206 ILE A O 1
ATOM 1679 N N . PRO A 1 207 ? -12.653 -11.693 -8.134 1.00 93.88 207 PRO A N 1
ATOM 1680 C CA . PRO A 1 207 ? -13.678 -12.716 -8.000 1.00 93.88 207 PRO A CA 1
ATOM 1681 C C . PRO A 1 207 ? -14.592 -12.479 -6.798 1.00 93.88 207 PRO A C 1
ATOM 1683 O O . PRO A 1 207 ? -14.145 -12.002 -5.746 1.00 93.88 207 PRO A O 1
ATOM 1686 N N . PHE A 1 208 ? -15.852 -12.884 -6.934 1.00 91.38 208 PHE A N 1
ATOM 1687 C CA . PHE A 1 208 ? -16.846 -12.852 -5.863 1.00 91.38 208 PHE A CA 1
ATOM 1688 C C . PHE A 1 208 ? -16.304 -13.430 -4.543 1.00 91.38 208 PHE A C 1
ATOM 1690 O O . PHE A 1 208 ? -16.281 -12.732 -3.529 1.00 91.38 208 PHE A O 1
ATOM 1697 N N . LEU A 1 209 ? -15.783 -14.664 -4.565 1.00 89.31 209 LEU A N 1
ATOM 1698 C CA . LEU A 1 209 ? -15.275 -15.346 -3.364 1.00 89.31 209 LEU A CA 1
ATOM 1699 C C . LEU A 1 209 ? -14.131 -14.572 -2.702 1.00 89.31 209 LEU A C 1
ATOM 1701 O O . LEU A 1 209 ? -14.160 -14.318 -1.502 1.00 89.31 209 LEU A O 1
ATOM 1705 N N . ALA A 1 210 ? -13.172 -14.092 -3.498 1.00 91.12 210 ALA A N 1
ATOM 1706 C CA . ALA A 1 210 ? -12.052 -13.306 -2.987 1.00 91.12 210 ALA A CA 1
ATOM 1707 C C . ALA A 1 210 ? -12.520 -12.000 -2.323 1.00 91.12 210 ALA A C 1
ATOM 1709 O O . ALA A 1 210 ? -11.934 -11.550 -1.342 1.00 91.12 210 ALA A O 1
ATOM 1710 N N . THR A 1 211 ? -13.598 -11.396 -2.825 1.00 91.62 211 THR A N 1
ATOM 1711 C CA . THR A 1 211 ? -14.180 -10.193 -2.221 1.00 91.62 211 THR A CA 1
ATOM 1712 C C . THR A 1 211 ? -14.849 -10.510 -0.884 1.00 91.62 211 THR A C 1
ATOM 1714 O O . THR A 1 211 ? -14.642 -9.789 0.095 1.00 91.62 211 THR A O 1
ATOM 1717 N N . PHE A 1 212 ? -15.601 -11.608 -0.814 1.00 88.75 212 PHE A N 1
ATOM 1718 C CA . PHE A 1 212 ? -16.299 -12.046 0.396 1.00 88.75 212 PHE A CA 1
ATOM 1719 C C . PHE A 1 212 ? -15.371 -12.541 1.504 1.00 88.75 212 PHE A C 1
ATOM 1721 O O . PHE A 1 212 ? -15.687 -12.332 2.672 1.00 88.75 212 PHE A O 1
ATOM 1728 N N . ASP A 1 213 ? -14.224 -13.117 1.155 1.00 85.50 213 ASP A N 1
ATOM 1729 C CA . ASP A 1 213 ? -13.277 -13.640 2.139 1.00 85.50 213 ASP A CA 1
ATOM 1730 C C . ASP A 1 213 ? -12.220 -12.601 2.536 1.00 85.50 213 ASP A C 1
ATOM 1732 O O . ASP A 1 213 ? -11.856 -12.497 3.705 1.00 85.50 213 ASP A O 1
ATOM 1736 N N . CYS A 1 214 ? -11.736 -11.790 1.589 1.00 86.38 214 CYS A N 1
ATOM 1737 C CA . CYS A 1 214 ? -10.569 -10.931 1.819 1.00 86.38 214 CYS A CA 1
ATOM 1738 C C . CYS A 1 214 ? -10.899 -9.439 1.989 1.00 86.38 214 CYS A C 1
ATOM 1740 O O . CYS A 1 214 ? -10.006 -8.669 2.342 1.00 86.38 214 CYS A O 1
ATOM 1742 N N . ILE A 1 215 ? -12.129 -8.993 1.698 1.00 90.25 215 ILE A N 1
ATOM 1743 C CA . ILE A 1 215 ? -12.481 -7.559 1.679 1.00 90.25 215 ILE A CA 1
ATOM 1744 C C . ILE A 1 215 ? -13.701 -7.275 2.556 1.00 90.25 215 ILE A C 1
ATOM 1746 O O . ILE A 1 215 ? -13.608 -6.529 3.531 1.00 90.25 215 ILE A O 1
ATOM 1750 N N . LEU A 1 216 ? -14.849 -7.875 2.239 1.00 89.44 216 LEU A N 1
ATOM 1751 C CA . LEU A 1 216 ? -16.107 -7.574 2.922 1.00 89.44 216 LEU A CA 1
ATOM 1752 C C . LEU A 1 216 ? -16.095 -7.822 4.436 1.00 89.44 216 LEU A C 1
ATOM 1754 O O . LEU A 1 216 ? -16.719 -7.008 5.121 1.00 89.44 216 LEU A O 1
ATOM 1758 N N . PRO A 1 217 ? -15.400 -8.833 5.000 1.00 87.19 217 PRO A N 1
ATOM 1759 C CA . PRO A 1 217 ? -15.413 -9.081 6.445 1.00 87.19 217 PRO A CA 1
ATOM 1760 C C . PRO A 1 217 ? -14.873 -7.917 7.282 1.00 87.19 217 PRO A C 1
ATOM 1762 O O . PRO A 1 217 ? -15.125 -7.836 8.482 1.00 87.19 217 PRO A O 1
ATOM 1765 N N . TYR A 1 218 ? -14.134 -7.012 6.639 1.00 83.69 218 TYR A N 1
ATOM 1766 C CA . TYR A 1 218 ? -13.509 -5.845 7.247 1.00 83.69 218 TYR A CA 1
ATOM 1767 C C . TYR A 1 218 ? -14.335 -4.559 7.130 1.00 83.69 218 TYR A C 1
ATOM 1769 O O . TYR A 1 218 ? -13.984 -3.542 7.726 1.00 83.69 218 TYR A O 1
ATOM 1777 N N . TRP A 1 219 ? -15.379 -4.558 6.303 1.00 85.81 219 TRP A N 1
ATOM 1778 C CA . TRP A 1 219 ? -16.193 -3.369 6.043 1.00 85.81 219 TRP A CA 1
ATOM 1779 C C . TRP A 1 219 ? -17.310 -3.235 7.081 1.00 85.81 219 TRP A C 1
ATOM 1781 O O . TRP A 1 219 ? -17.737 -4.230 7.662 1.00 85.81 219 TRP A O 1
ATOM 1791 N N . LYS A 1 220 ? -17.882 -2.040 7.256 1.00 85.06 220 LYS A N 1
ATOM 1792 C CA . LYS A 1 220 ? -19.178 -1.910 7.948 1.00 85.06 220 LYS A CA 1
ATOM 1793 C C . LYS A 1 220 ? -20.272 -2.620 7.136 1.00 85.06 220 LYS A C 1
ATOM 1795 O O . LYS A 1 220 ? -20.182 -2.682 5.904 1.00 85.06 220 LYS A O 1
ATOM 1800 N N . LEU A 1 221 ? -21.279 -3.189 7.801 1.00 85.56 221 LEU A N 1
ATOM 1801 C CA . LEU A 1 221 ? -22.350 -3.941 7.133 1.00 85.56 221 LEU A CA 1
ATOM 1802 C C . LEU A 1 221 ? -23.089 -3.087 6.093 1.00 85.56 221 LEU A C 1
ATOM 1804 O O . LEU A 1 221 ? -23.279 -3.538 4.969 1.00 85.56 221 LEU A O 1
ATOM 1808 N N . GLU A 1 222 ? -23.427 -1.843 6.430 1.00 87.25 222 GLU A N 1
ATOM 1809 C CA . GLU A 1 222 ? -24.139 -0.907 5.545 1.00 87.25 222 GLU A CA 1
ATOM 1810 C C . GLU A 1 222 ? -23.365 -0.606 4.253 1.00 87.25 222 GLU A C 1
ATOM 1812 O O . GLU A 1 222 ? -23.904 -0.724 3.155 1.00 87.25 222 GLU A O 1
ATOM 1817 N N . LEU A 1 223 ? -22.069 -0.300 4.373 1.00 88.44 223 LEU A N 1
ATOM 1818 C CA . LEU A 1 223 ? -21.178 -0.068 3.231 1.00 88.44 223 LEU A CA 1
ATOM 1819 C C . LEU A 1 223 ? -21.058 -1.309 2.338 1.00 88.44 223 LEU A C 1
ATOM 1821 O O . LEU A 1 223 ? -21.072 -1.203 1.113 1.00 88.44 223 LEU A O 1
ATOM 1825 N N . ALA A 1 224 ? -20.956 -2.494 2.944 1.00 90.81 224 ALA A N 1
ATOM 1826 C CA . ALA A 1 224 ? -20.890 -3.747 2.200 1.00 90.81 224 ALA A CA 1
ATOM 1827 C C . ALA A 1 224 ? -22.218 -4.084 1.503 1.00 90.81 224 ALA A C 1
ATOM 1829 O O . ALA A 1 224 ? -22.190 -4.542 0.364 1.00 90.81 224 ALA A O 1
ATOM 1830 N N . ARG A 1 225 ? -23.364 -3.820 2.148 1.00 91.06 225 ARG A N 1
ATOM 1831 C CA . ARG A 1 225 ? -24.701 -3.950 1.542 1.00 91.06 225 ARG A CA 1
ATOM 1832 C C . ARG A 1 225 ? -24.826 -3.055 0.319 1.00 91.06 225 ARG A C 1
ATOM 1834 O O . ARG A 1 225 ? -25.056 -3.562 -0.769 1.00 91.06 225 ARG A O 1
ATOM 1841 N N . SER A 1 226 ? -24.518 -1.767 0.475 1.00 91.12 226 SER A N 1
ATOM 1842 C CA . SER A 1 226 ? -24.539 -0.797 -0.624 1.00 91.12 226 SER A CA 1
ATOM 1843 C C . SER A 1 226 ? -23.724 -1.279 -1.832 1.00 91.12 226 SER A C 1
ATOM 1845 O O . SER A 1 226 ? -24.219 -1.250 -2.961 1.00 91.12 226 SER A O 1
ATOM 1847 N N . LEU A 1 227 ? -22.510 -1.795 -1.604 1.00 93.38 227 LEU A N 1
ATOM 1848 C CA . LEU A 1 227 ? -21.668 -2.358 -2.660 1.00 93.38 227 LEU A CA 1
ATOM 1849 C C . LEU A 1 227 ? -22.300 -3.594 -3.332 1.00 93.38 227 LEU A C 1
ATOM 1851 O O . LEU A 1 227 ? -22.280 -3.704 -4.559 1.00 93.38 227 LEU A O 1
ATOM 1855 N N . VAL A 1 228 ? -22.838 -4.532 -2.546 1.00 90.31 228 VAL A N 1
ATOM 1856 C CA . VAL A 1 228 ? -23.468 -5.773 -3.040 1.00 90.31 228 VAL A CA 1
ATOM 1857 C C . VAL A 1 228 ? -24.758 -5.496 -3.818 1.00 90.31 228 VAL A C 1
ATOM 1859 O O . VAL A 1 228 ? -25.050 -6.214 -4.778 1.00 90.31 228 VAL A O 1
ATOM 1862 N N . ASP A 1 229 ? -25.464 -4.423 -3.471 1.00 89.00 229 ASP A N 1
ATOM 1863 C CA . ASP A 1 229 ? -26.656 -3.936 -4.173 1.00 89.00 229 ASP A CA 1
ATOM 1864 C C . ASP A 1 229 ? -26.308 -3.203 -5.483 1.00 89.00 229 ASP A C 1
ATOM 1866 O O . ASP A 1 229 ? -27.188 -2.756 -6.215 1.00 89.00 229 ASP A O 1
ATOM 1870 N N . GLY A 1 230 ? -25.016 -3.102 -5.817 1.00 88.31 230 GLY A N 1
ATOM 1871 C CA . GLY A 1 230 ? -24.527 -2.534 -7.074 1.00 88.31 230 GLY A CA 1
ATOM 1872 C C . GLY A 1 230 ? -24.087 -1.077 -6.980 1.00 88.31 230 GLY A C 1
ATOM 1873 O O . GLY A 1 230 ? -23.672 -0.506 -7.994 1.00 88.31 230 GLY A O 1
ATOM 1874 N N . SER A 1 231 ? -24.118 -0.474 -5.788 1.00 90.50 231 SER A N 1
ATOM 1875 C CA . SER A 1 231 ? -23.612 0.885 -5.602 1.00 90.50 231 SER A CA 1
ATOM 1876 C C . SER A 1 231 ? -22.100 0.926 -5.793 1.00 90.50 231 SER A C 1
ATOM 1878 O O . SER A 1 231 ? -21.360 0.005 -5.441 1.00 90.50 231 SER A O 1
ATOM 1880 N N . MET A 1 232 ? -21.627 2.036 -6.347 1.00 92.81 232 MET A N 1
ATOM 1881 C CA . MET A 1 232 ? -20.204 2.304 -6.475 1.00 92.81 232 MET A CA 1
ATOM 1882 C C . MET A 1 232 ? -19.685 2.946 -5.189 1.00 92.81 232 MET A C 1
ATOM 1884 O O . MET A 1 232 ? -20.176 3.995 -4.779 1.00 92.81 232 MET A O 1
ATOM 1888 N N . VAL A 1 233 ? -18.655 2.355 -4.592 1.00 92.19 233 VAL A N 1
ATOM 1889 C CA . VAL A 1 233 ? -18.028 2.857 -3.366 1.00 92.19 233 VAL A CA 1
ATOM 1890 C C . VAL A 1 233 ? -16.660 3.445 -3.693 1.00 92.19 233 VAL A C 1
ATOM 1892 O O . VAL A 1 233 ? -15.869 2.834 -4.412 1.00 92.19 233 VAL A O 1
ATOM 1895 N N . ARG A 1 234 ? -16.367 4.643 -3.178 1.00 90.56 234 ARG A N 1
ATOM 1896 C CA . ARG A 1 234 ? -15.025 5.235 -3.276 1.00 90.56 234 ARG A CA 1
ATOM 1897 C C . ARG A 1 234 ? -14.109 4.596 -2.243 1.00 90.56 234 ARG A C 1
ATOM 1899 O O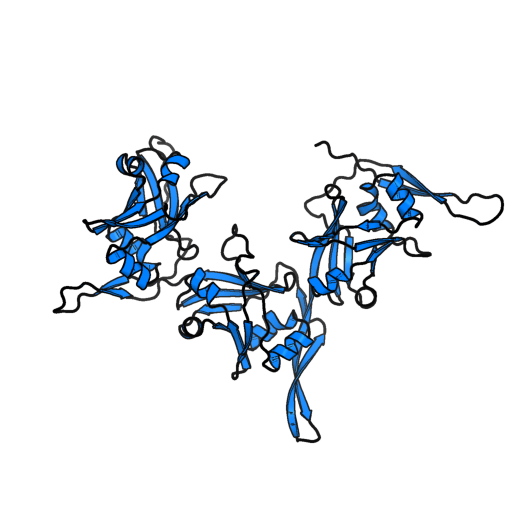 . ARG A 1 234 ? -14.498 4.430 -1.091 1.00 90.56 234 ARG A O 1
ATOM 1906 N N . VAL A 1 235 ? -12.902 4.241 -2.661 1.00 90.56 235 VAL A N 1
ATOM 1907 C CA . VAL A 1 235 ? -11.920 3.552 -1.818 1.00 90.56 235 VAL A CA 1
ATOM 1908 C C . VAL A 1 235 ? -10.545 4.176 -2.008 1.00 90.56 235 VAL A C 1
ATOM 1910 O O . VAL A 1 235 ? -10.221 4.646 -3.095 1.00 90.56 235 VAL A O 1
ATOM 1913 N N . GLY A 1 236 ? -9.723 4.174 -0.961 1.00 88.94 236 GLY A N 1
ATOM 1914 C CA . GLY A 1 236 ? -8.318 4.560 -1.082 1.00 88.94 236 GLY A CA 1
ATOM 1915 C C . GLY A 1 236 ? -7.440 3.379 -1.491 1.00 88.94 236 GLY A C 1
ATOM 1916 O O . GLY A 1 236 ? -7.799 2.217 -1.273 1.00 88.94 236 GLY A O 1
ATOM 1917 N N . LEU A 1 237 ? -6.264 3.680 -2.043 1.00 90.06 237 LEU A N 1
ATOM 1918 C CA . LEU A 1 237 ? -5.256 2.688 -2.406 1.00 90.06 237 LEU A CA 1
ATOM 1919 C C . LEU A 1 237 ? -3.871 3.133 -1.928 1.00 90.06 237 LEU A C 1
ATOM 1921 O O . LEU A 1 237 ? -3.477 4.283 -2.094 1.00 90.06 237 LEU A O 1
ATOM 1925 N N . TRP A 1 238 ? -3.138 2.207 -1.328 1.00 88.06 238 TRP A N 1
ATOM 1926 C CA . TRP A 1 238 ? -1.754 2.348 -0.909 1.00 88.06 238 TRP A CA 1
ATOM 1927 C C . TRP A 1 238 ? -0.886 1.396 -1.699 1.00 88.06 238 TRP A C 1
ATOM 1929 O O . TRP A 1 238 ? -1.184 0.210 -1.806 1.00 88.06 238 TRP A O 1
ATOM 1939 N N . ASP A 1 239 ? 0.209 1.915 -2.221 1.00 87.38 239 ASP A N 1
ATOM 1940 C CA . ASP A 1 239 ? 1.148 1.139 -3.009 1.00 87.38 239 ASP A CA 1
ATOM 1941 C C . ASP A 1 239 ? 2.405 0.871 -2.186 1.00 87.38 239 ASP A C 1
ATOM 1943 O O . ASP A 1 239 ? 3.169 1.782 -1.878 1.00 87.38 239 ASP A O 1
ATOM 1947 N N . VAL A 1 240 ? 2.594 -0.395 -1.813 1.00 86.88 240 VAL A N 1
ATOM 1948 C CA . VAL A 1 240 ? 3.713 -0.873 -0.986 1.00 86.88 240 VAL A CA 1
ATOM 1949 C C . VAL A 1 240 ? 4.722 -1.676 -1.806 1.00 86.88 240 VAL A C 1
ATOM 1951 O O . VAL A 1 240 ? 5.474 -2.492 -1.270 1.00 86.88 240 VAL A O 1
ATOM 1954 N N . THR A 1 241 ? 4.722 -1.487 -3.128 1.00 81.44 241 THR A N 1
ATOM 1955 C CA . THR A 1 241 ? 5.712 -2.105 -4.018 1.00 81.44 241 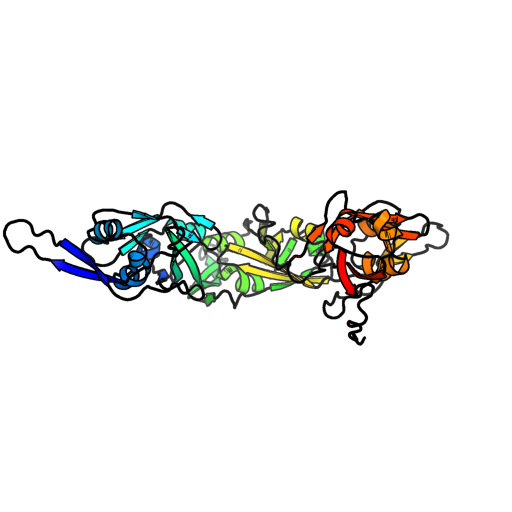THR A CA 1
ATOM 1956 C C . THR A 1 241 ? 7.132 -1.670 -3.648 1.00 81.44 241 THR A C 1
ATOM 1958 O O . THR A 1 241 ? 8.061 -2.472 -3.726 1.00 81.44 241 THR A O 1
ATOM 1961 N N . GLU A 1 242 ? 7.297 -0.426 -3.197 1.00 72.25 242 GLU A N 1
ATOM 1962 C CA . GLU A 1 242 ? 8.584 0.140 -2.798 1.00 72.25 242 GLU A CA 1
ATOM 1963 C C . GLU A 1 242 ? 8.653 0.262 -1.277 1.00 72.25 242 GLU A C 1
ATOM 1965 O O . GLU A 1 242 ? 7.730 0.761 -0.640 1.00 72.25 242 GLU A O 1
ATOM 1970 N N . GLN A 1 243 ? 9.759 -0.180 -0.683 1.00 57.12 243 GLN A N 1
ATOM 1971 C CA . GLN A 1 243 ? 9.932 -0.185 0.773 1.00 57.12 243 GLN A CA 1
ATOM 1972 C C . GLN A 1 243 ? 10.172 1.222 1.360 1.00 57.12 243 GLN A C 1
ATOM 1974 O O . GLN A 1 243 ? 10.037 1.396 2.567 1.00 57.12 243 GLN A O 1
ATOM 1979 N N . ASN A 1 244 ? 10.503 2.209 0.512 1.00 50.94 244 ASN A N 1
ATOM 1980 C CA . ASN A 1 244 ? 11.011 3.524 0.924 1.00 50.94 244 ASN A CA 1
ATOM 1981 C C . ASN A 1 244 ? 10.227 4.727 0.361 1.00 50.94 244 ASN A C 1
ATOM 1983 O O . ASN A 1 244 ? 10.549 5.856 0.722 1.00 50.94 244 ASN A O 1
ATOM 1987 N N . ASP A 1 245 ? 9.226 4.517 -0.500 1.00 52.06 245 ASP A N 1
ATOM 1988 C CA . ASP A 1 245 ? 8.370 5.608 -0.979 1.00 52.06 245 ASP A CA 1
ATOM 1989 C C . ASP A 1 245 ? 7.167 5.787 -0.050 1.00 52.06 245 ASP A C 1
ATOM 1991 O O . ASP A 1 245 ? 6.664 4.838 0.551 1.00 52.06 245 ASP A O 1
ATOM 1995 N N . ARG A 1 246 ? 6.694 7.032 0.043 1.00 57.78 246 ARG A N 1
ATOM 1996 C CA . ARG A 1 246 ? 5.440 7.422 0.693 1.00 57.78 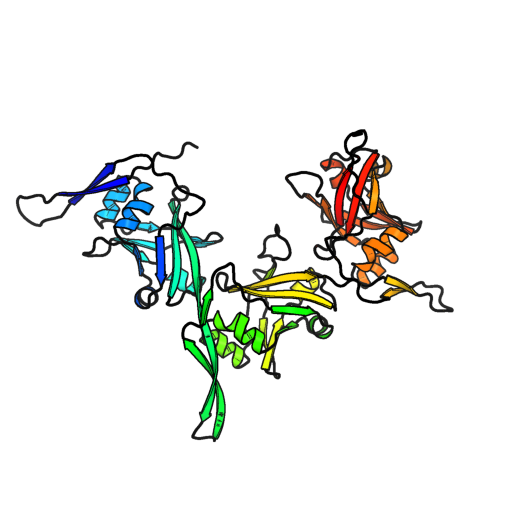246 ARG A CA 1
ATOM 1997 C C . ARG A 1 246 ? 4.291 6.526 0.175 1.00 57.78 246 ARG A C 1
ATOM 1999 O O . ARG A 1 246 ? 3.832 6.734 -0.950 1.00 57.78 246 ARG A O 1
ATOM 2006 N N . PRO A 1 247 ? 3.795 5.537 0.956 1.00 59.72 247 PRO A N 1
ATOM 2007 C CA . PRO A 1 247 ? 2.814 4.556 0.466 1.00 59.72 247 PRO A CA 1
ATOM 2008 C C . PRO A 1 247 ? 1.465 5.202 0.119 1.00 59.72 247 PRO A C 1
ATOM 2010 O O . PRO A 1 247 ? 0.636 4.615 -0.574 1.00 59.72 247 PRO A O 1
ATOM 2013 N N . ASN A 1 248 ? 1.266 6.439 0.571 1.00 62.09 248 ASN A N 1
ATOM 2014 C CA . ASN A 1 248 ? 0.121 7.295 0.325 1.00 62.09 248 ASN A CA 1
ATOM 2015 C C . ASN A 1 248 ? 0.207 8.091 -0.991 1.00 62.09 248 ASN A C 1
ATOM 2017 O O . ASN A 1 248 ? -0.509 9.071 -1.154 1.00 62.09 248 ASN A O 1
ATOM 2021 N N . ARG A 1 249 ? 1.014 7.658 -1.971 1.00 67.69 249 ARG A N 1
ATOM 2022 C CA . ARG A 1 249 ? 1.090 8.292 -3.304 1.00 67.69 249 ARG A CA 1
ATOM 2023 C C . ARG A 1 249 ? -0.277 8.500 -3.974 1.00 67.69 249 ARG A C 1
ATOM 2025 O O . ARG A 1 249 ? -0.424 9.403 -4.790 1.00 67.69 249 ARG A O 1
ATOM 2032 N N . TYR A 1 250 ? -1.263 7.679 -3.624 1.00 74.50 250 TYR A N 1
ATOM 2033 C CA . TYR A 1 250 ? -2.618 7.752 -4.159 1.00 74.50 250 TYR A CA 1
ATOM 2034 C C . TYR A 1 250 ? -3.676 8.143 -3.116 1.00 74.50 250 TYR A C 1
ATOM 2036 O O . TYR A 1 250 ? -4.827 7.724 -3.225 1.00 74.50 250 TYR A O 1
ATOM 2044 N N . GLU A 1 251 ? -3.297 8.911 -2.092 1.00 64.69 251 GLU A N 1
ATOM 2045 C CA . GLU A 1 251 ? -4.196 9.340 -1.010 1.00 64.69 251 GLU A CA 1
ATOM 2046 C C . GLU A 1 251 ? -5.438 10.085 -1.519 1.00 64.69 251 GLU A C 1
ATOM 2048 O O . GLU A 1 251 ? -6.534 9.790 -1.049 1.00 64.69 251 GLU A O 1
ATOM 2053 N N . ASP A 1 252 ? -5.274 10.912 -2.555 1.00 62.44 252 ASP A N 1
ATOM 2054 C CA . ASP A 1 252 ? -6.351 11.653 -3.235 1.00 62.44 252 ASP A CA 1
ATOM 2055 C C . ASP A 1 252 ? -6.900 10.926 -4.477 1.00 62.44 252 ASP A C 1
ATOM 2057 O O . ASP A 1 252 ? -7.653 11.481 -5.282 1.00 62.44 252 ASP A O 1
ATOM 2061 N N . GLY A 1 253 ? -6.489 9.675 -4.694 1.00 63.91 253 GLY A N 1
ATOM 2062 C CA . GLY A 1 253 ? -6.904 8.907 -5.857 1.00 63.91 253 GLY A CA 1
ATOM 2063 C C . GLY A 1 253 ? -8.390 8.552 -5.795 1.00 63.91 253 GLY A C 1
ATOM 2064 O O . GLY A 1 253 ? -8.850 7.896 -4.864 1.00 63.91 253 GLY A O 1
ATOM 2065 N N . ASN A 1 254 ? -9.142 8.916 -6.835 1.00 74.25 254 ASN A N 1
ATOM 2066 C CA . ASN A 1 254 ? -10.542 8.519 -7.009 1.00 74.25 254 ASN A CA 1
ATOM 2067 C C . ASN A 1 254 ? -10.657 7.057 -7.488 1.00 74.25 254 ASN A C 1
ATOM 2069 O O . ASN A 1 254 ? -11.126 6.793 -8.599 1.00 74.25 254 ASN A O 1
ATOM 2073 N N . PHE A 1 255 ? -10.224 6.089 -6.674 1.00 91.00 255 PHE A N 1
ATOM 2074 C CA . PHE A 1 255 ? -10.492 4.677 -6.960 1.00 91.00 255 PHE A CA 1
ATOM 2075 C C . PHE A 1 255 ? -11.928 4.342 -6.584 1.00 91.00 255 PHE A C 1
ATOM 2077 O O . PHE A 1 255 ? -12.476 4.816 -5.585 1.00 91.00 255 PHE A O 1
ATOM 2084 N N . THR A 1 256 ? -12.547 3.497 -7.398 1.00 93.69 256 THR A N 1
ATOM 2085 C CA . THR A 1 256 ? -13.926 3.068 -7.186 1.00 93.69 256 THR A CA 1
ATOM 2086 C C . THR A 1 256 ? -14.006 1.557 -7.194 1.00 93.69 256 THR A C 1
ATOM 2088 O O . THR A 1 256 ? -13.394 0.892 -8.031 1.00 93.69 256 THR A O 1
ATOM 2091 N N . PHE A 1 257 ? -14.759 1.019 -6.244 1.00 95.69 257 PHE A N 1
ATOM 2092 C CA . PHE A 1 257 ? -15.047 -0.395 -6.120 1.00 95.69 257 PHE A CA 1
ATOM 2093 C C . PHE A 1 257 ? -16.539 -0.606 -6.355 1.00 95.69 257 PHE A C 1
ATOM 2095 O O . PHE A 1 257 ? -17.369 0.102 -5.786 1.00 95.69 257 PHE A O 1
ATOM 2102 N N . ARG A 1 258 ? -16.886 -1.529 -7.251 1.00 95.56 258 ARG A N 1
ATOM 2103 C CA . ARG A 1 258 ? -18.282 -1.803 -7.618 1.00 95.56 258 ARG A CA 1
ATOM 2104 C C . ARG A 1 258 ? -18.488 -3.269 -7.938 1.00 95.56 258 ARG A C 1
ATOM 2106 O O . ARG A 1 258 ? -17.581 -3.920 -8.458 1.00 95.56 258 ARG A O 1
ATOM 2113 N N . LYS A 1 259 ? -19.708 -3.741 -7.712 1.00 94.81 259 LYS A N 1
ATOM 2114 C CA . LYS A 1 259 ? -20.175 -5.027 -8.217 1.00 94.81 259 LYS A CA 1
ATOM 2115 C C . LYS A 1 259 ? -20.437 -4.955 -9.731 1.00 94.81 259 LYS A C 1
ATOM 2117 O O . LYS A 1 259 ? -20.835 -3.915 -10.272 1.00 94.81 259 LYS A O 1
ATOM 2122 N N . LEU A 1 260 ? -20.159 -6.050 -10.422 1.00 92.75 260 LEU A N 1
ATOM 2123 C CA . LEU A 1 260 ? -20.442 -6.277 -11.835 1.00 92.75 260 LEU A CA 1
ATOM 2124 C C . LEU A 1 260 ? -21.709 -7.127 -11.989 1.00 92.75 260 LEU A C 1
ATOM 2126 O O . LEU A 1 260 ? -22.159 -7.784 -11.054 1.00 92.75 260 LEU A O 1
ATOM 2130 N N . CYS A 1 261 ? -22.272 -7.155 -13.198 1.00 87.50 261 CYS A N 1
ATOM 2131 C CA . CYS A 1 261 ? -23.444 -7.984 -13.493 1.00 87.50 261 CYS A CA 1
ATOM 2132 C C . CYS A 1 261 ? -23.158 -9.492 -13.369 1.00 87.50 261 CYS A C 1
ATOM 2134 O O . CYS A 1 261 ? -24.089 -10.270 -13.211 1.00 87.50 261 CYS A O 1
ATOM 2136 N N . SER A 1 262 ? -21.885 -9.902 -13.421 1.00 88.81 262 SER A N 1
ATOM 2137 C CA . SER A 1 262 ? -21.435 -11.284 -13.219 1.00 88.81 262 SER A CA 1
ATOM 2138 C C . SER A 1 262 ? -21.318 -11.693 -11.743 1.00 88.81 262 SER A C 1
ATOM 2140 O O . SER A 1 262 ? -20.732 -12.728 -11.460 1.00 88.81 262 SER A O 1
ATOM 2142 N N . ASP A 1 263 ? -21.805 -10.873 -10.806 1.00 88.31 263 ASP A N 1
ATOM 2143 C CA . ASP A 1 263 ? -21.581 -10.966 -9.352 1.00 88.31 263 ASP A CA 1
ATOM 2144 C C . ASP A 1 263 ? -20.130 -10.743 -8.876 1.00 88.31 263 ASP A C 1
ATOM 2146 O O . ASP A 1 263 ? -19.923 -10.460 -7.695 1.00 88.31 263 ASP A O 1
ATOM 2150 N N . ASP A 1 264 ? -19.141 -10.779 -9.772 1.00 94.38 264 ASP A N 1
ATOM 2151 C CA . ASP A 1 264 ? -17.770 -10.354 -9.481 1.00 94.38 264 ASP A CA 1
ATOM 2152 C C . ASP A 1 264 ? -17.680 -8.848 -9.205 1.00 94.38 264 ASP A C 1
ATOM 2154 O O . ASP A 1 264 ? -18.627 -8.081 -9.389 1.00 94.38 264 ASP A O 1
ATOM 2158 N N . PHE A 1 265 ? -16.506 -8.397 -8.778 1.00 95.81 265 PHE A N 1
ATOM 2159 C CA . PHE A 1 265 ? -16.264 -7.005 -8.437 1.00 95.81 265 PHE A CA 1
ATOM 2160 C C . PHE A 1 265 ? -15.170 -6.409 -9.313 1.00 95.81 265 PHE A C 1
ATOM 2162 O O . PHE A 1 265 ? -14.291 -7.102 -9.820 1.00 95.81 265 PHE A O 1
ATOM 2169 N N . SER A 1 266 ? -15.206 -5.092 -9.486 1.00 95.81 266 SER A N 1
ATOM 2170 C CA . SER A 1 266 ? -14.171 -4.360 -10.208 1.00 95.81 266 SER A CA 1
ATOM 2171 C C . SER A 1 266 ? -13.629 -3.214 -9.372 1.00 95.81 266 SER A C 1
ATOM 2173 O O . SER A 1 266 ? -14.414 -2.407 -8.864 1.00 95.81 266 SER A O 1
ATOM 2175 N N . LEU A 1 267 ? -12.304 -3.111 -9.297 1.00 96.44 267 LEU A N 1
ATOM 2176 C CA . LEU A 1 267 ? -11.585 -1.973 -8.733 1.00 96.44 267 LEU A CA 1
ATOM 2177 C C . LEU A 1 267 ? -11.031 -1.107 -9.870 1.00 96.44 267 LEU A C 1
ATOM 2179 O O . LEU A 1 267 ? -10.133 -1.530 -10.592 1.00 96.44 267 LEU A O 1
ATOM 2183 N N . SER A 1 268 ? -11.560 0.103 -10.036 1.00 94.75 268 SER A N 1
ATOM 2184 C CA . SER A 1 268 ? -11.060 1.076 -11.013 1.00 94.75 268 SER A CA 1
ATOM 2185 C C . SER A 1 268 ? -9.735 1.660 -10.547 1.00 94.75 268 SER A C 1
ATOM 2187 O O . SER A 1 268 ? -9.707 2.371 -9.545 1.00 94.75 268 SER A O 1
ATOM 2189 N N . CYS A 1 269 ? -8.653 1.385 -11.275 1.00 91.12 269 CYS A N 1
ATOM 2190 C CA . CYS A 1 269 ? -7.296 1.784 -10.898 1.00 91.12 269 CYS A CA 1
ATOM 2191 C C . CYS A 1 269 ? -6.414 2.128 -12.110 1.00 91.12 269 CYS A C 1
ATOM 2193 O O . CYS A 1 269 ? -5.214 1.854 -12.115 1.00 91.12 269 CYS A O 1
ATOM 2195 N N . MET A 1 270 ? -6.997 2.745 -13.141 1.00 89.56 270 MET A N 1
ATOM 2196 C CA . MET A 1 270 ? -6.285 3.142 -14.363 1.00 89.56 270 MET A CA 1
ATOM 2197 C C . MET A 1 270 ? -5.015 3.960 -14.072 1.00 89.56 270 MET A C 1
ATOM 2199 O O . MET A 1 270 ? -3.968 3.705 -14.663 1.00 89.56 270 MET A O 1
ATOM 2203 N N . THR A 1 271 ? -5.073 4.895 -13.119 1.00 87.19 271 THR A N 1
ATOM 2204 C CA . THR A 1 271 ? -3.910 5.697 -12.704 1.00 87.19 271 THR A CA 1
ATOM 2205 C C . THR A 1 271 ? -2.765 4.817 -12.200 1.00 87.19 271 THR A C 1
ATOM 2207 O O . THR A 1 271 ? -1.642 4.947 -12.673 1.00 87.19 271 THR A O 1
ATOM 2210 N N . LEU A 1 272 ? -3.055 3.851 -11.321 1.00 88.69 272 LEU A N 1
ATOM 2211 C CA . LEU A 1 272 ? -2.065 2.895 -10.812 1.00 88.69 272 LEU A CA 1
ATOM 2212 C C . LEU A 1 272 ? -1.470 2.040 -11.941 1.00 88.69 272 LEU A C 1
ATOM 2214 O O . LEU A 1 272 ? -0.253 1.877 -12.017 1.00 88.69 272 LEU A O 1
ATOM 2218 N N . ILE A 1 273 ? -2.323 1.516 -12.831 1.00 88.56 273 ILE A N 1
ATOM 2219 C CA . ILE A 1 273 ? -1.905 0.718 -13.996 1.00 88.56 273 ILE A CA 1
ATOM 2220 C C . ILE A 1 273 ? -0.914 1.512 -14.856 1.00 88.56 273 ILE A C 1
ATOM 2222 O O . ILE A 1 273 ? 0.128 0.989 -15.262 1.00 88.56 273 ILE A O 1
ATOM 2226 N N . ASN A 1 274 ? -1.214 2.785 -15.111 1.00 84.06 274 ASN A N 1
ATOM 2227 C CA . ASN A 1 274 ? -0.384 3.650 -15.936 1.00 84.06 274 ASN A CA 1
ATOM 2228 C C . ASN A 1 274 ? 0.945 3.996 -15.268 1.00 84.06 274 ASN A C 1
ATOM 2230 O O . ASN A 1 274 ? 1.987 3.815 -15.907 1.00 84.06 274 ASN A O 1
ATOM 2234 N N . ASP A 1 275 ? 0.903 4.416 -14.005 1.00 82.69 275 ASP A N 1
ATOM 2235 C CA . ASP A 1 275 ? 2.064 4.833 -13.216 1.00 82.69 275 ASP A CA 1
ATOM 2236 C C . ASP A 1 275 ? 3.076 3.707 -13.022 1.00 82.69 275 ASP A C 1
ATOM 2238 O O . ASP A 1 275 ? 4.283 3.905 -13.180 1.00 82.69 275 ASP A O 1
ATOM 2242 N N . ARG A 1 276 ? 2.589 2.502 -12.707 1.00 82.12 276 ARG A N 1
ATOM 2243 C CA . ARG A 1 276 ? 3.430 1.304 -12.570 1.00 82.12 276 ARG A CA 1
ATOM 2244 C C . ARG A 1 276 ? 3.783 0.668 -13.910 1.00 82.12 276 ARG A C 1
ATOM 2246 O O . ARG A 1 276 ? 4.640 -0.218 -13.977 1.00 82.12 276 ARG A O 1
ATOM 2253 N N . GLY A 1 277 ? 3.146 1.128 -14.985 1.00 81.25 277 GLY A N 1
ATOM 2254 C CA . GLY A 1 277 ? 3.280 0.560 -16.315 1.00 81.25 277 GLY A CA 1
ATOM 2255 C C . GLY A 1 277 ? 3.010 -0.938 -16.307 1.00 81.25 277 GLY A C 1
ATOM 2256 O O . GLY A 1 277 ? 3.859 -1.686 -16.790 1.00 81.25 277 GLY A O 1
ATOM 2257 N N . LEU A 1 278 ? 1.889 -1.342 -15.702 1.00 87.38 278 LEU A N 1
ATOM 2258 C CA . LEU A 1 278 ? 1.484 -2.743 -15.632 1.00 87.38 278 LEU A CA 1
ATOM 2259 C C . LEU A 1 278 ? 1.171 -3.271 -17.037 1.00 87.38 278 LEU A C 1
ATOM 2261 O O . LEU A 1 278 ? 0.580 -2.567 -17.860 1.00 87.38 278 LEU A O 1
ATOM 2265 N N . GLY A 1 279 ? 1.593 -4.503 -17.300 1.00 85.62 279 GLY A N 1
ATOM 2266 C CA . GLY A 1 279 ? 1.415 -5.220 -18.555 1.00 85.62 279 GLY A CA 1
ATOM 2267 C C . GLY A 1 279 ? 0.660 -6.535 -18.379 1.00 85.62 279 GLY A C 1
ATOM 2268 O O . GLY A 1 279 ? 0.452 -7.021 -17.270 1.00 85.62 279 GLY A O 1
ATOM 2269 N N . VAL A 1 280 ? 0.232 -7.125 -19.497 1.00 87.62 280 VAL A N 1
ATOM 2270 C CA . VAL A 1 280 ? -0.441 -8.430 -19.492 1.00 87.62 280 VAL A CA 1
ATOM 2271 C C . VAL A 1 280 ? 0.534 -9.504 -19.020 1.00 87.62 280 VAL A C 1
ATOM 2273 O O . VAL A 1 280 ? 1.610 -9.662 -19.594 1.00 87.62 280 VAL A O 1
ATOM 2276 N N . GLY A 1 281 ? 0.118 -10.275 -18.020 1.00 86.00 281 GLY A N 1
ATOM 2277 C CA . GLY A 1 281 ? 0.912 -11.324 -17.390 1.00 86.00 281 GLY A CA 1
ATOM 2278 C C . GLY A 1 281 ? 1.603 -10.895 -16.097 1.00 86.00 281 GLY A C 1
ATOM 2279 O O . GLY A 1 281 ? 1.995 -11.783 -15.343 1.00 86.00 281 GLY A O 1
ATOM 2280 N N . ASP A 1 282 ? 1.702 -9.591 -15.811 1.00 88.44 282 ASP A N 1
ATOM 2281 C CA . ASP A 1 282 ? 2.227 -9.093 -14.534 1.00 88.44 282 ASP A CA 1
ATOM 2282 C C . ASP A 1 282 ? 1.430 -9.682 -13.372 1.00 88.44 282 ASP A C 1
ATOM 2284 O O . ASP A 1 282 ? 0.208 -9.812 -13.450 1.00 88.44 282 ASP A O 1
ATOM 2288 N N . GLU A 1 283 ? 2.104 -10.019 -12.280 1.00 93.12 283 GLU A N 1
ATOM 2289 C CA . GLU A 1 283 ? 1.459 -10.566 -11.096 1.00 93.12 283 GLU A CA 1
ATOM 2290 C C . GLU A 1 283 ? 1.445 -9.532 -9.984 1.00 93.12 283 GLU A C 1
ATOM 2292 O O . GLU A 1 283 ? 2.473 -8.965 -9.608 1.00 93.12 283 GLU A O 1
ATOM 2297 N N . ILE A 1 284 ? 0.261 -9.293 -9.440 1.00 93.81 284 ILE A N 1
ATOM 2298 C CA . ILE A 1 284 ? 0.029 -8.324 -8.381 1.00 93.81 284 ILE A CA 1
ATOM 2299 C C . ILE A 1 284 ? -0.570 -9.017 -7.166 1.00 93.81 284 ILE A C 1
ATOM 2301 O O . ILE A 1 284 ? -1.227 -10.055 -7.262 1.00 93.81 284 ILE A O 1
ATOM 2305 N N . ARG A 1 285 ? -0.375 -8.394 -6.012 1.00 93.75 285 ARG A N 1
ATOM 2306 C CA . ARG A 1 285 ? -1.028 -8.744 -4.763 1.00 93.75 285 ARG A CA 1
ATOM 2307 C C . ARG A 1 285 ? -1.846 -7.555 -4.284 1.00 93.75 285 ARG A C 1
ATOM 2309 O O . ARG A 1 285 ? -1.349 -6.431 -4.242 1.00 93.75 285 ARG A O 1
ATOM 2316 N N . LEU A 1 286 ? -3.088 -7.822 -3.910 1.00 93.38 286 LEU A N 1
ATOM 2317 C CA . LEU A 1 286 ? -4.042 -6.840 -3.422 1.00 93.38 286 LEU A CA 1
ATOM 2318 C C . LEU A 1 286 ? -4.653 -7.337 -2.112 1.00 93.38 286 LEU A C 1
ATOM 2320 O O . LEU A 1 286 ? -5.028 -8.500 -2.007 1.00 93.38 286 LEU A O 1
ATOM 2324 N N . CYS A 1 287 ? -4.785 -6.482 -1.109 1.00 91.06 287 CYS A N 1
ATOM 2325 C CA . CYS A 1 287 ? -5.558 -6.792 0.094 1.00 91.06 287 CYS A CA 1
ATOM 2326 C C . CYS A 1 287 ? -6.271 -5.552 0.617 1.00 91.06 287 CYS A C 1
ATOM 2328 O O . CYS A 1 287 ? -5.859 -4.431 0.333 1.00 91.06 287 CYS A O 1
ATOM 2330 N N . TRP A 1 288 ? -7.337 -5.738 1.388 1.00 90.00 288 TRP A N 1
ATOM 2331 C CA . TRP A 1 288 ? -7.941 -4.641 2.134 1.00 90.00 288 TRP A CA 1
ATOM 2332 C C . TRP A 1 288 ? -7.260 -4.512 3.494 1.00 90.00 288 TRP A C 1
ATOM 2334 O O . TRP A 1 288 ? -7.246 -5.470 4.265 1.00 90.00 288 TRP A O 1
ATOM 2344 N N . ASN A 1 289 ? -6.695 -3.344 3.803 1.00 85.44 289 ASN A N 1
ATOM 2345 C CA . ASN A 1 289 ? -6.153 -3.062 5.125 1.00 85.44 289 ASN A CA 1
ATOM 2346 C C . ASN A 1 289 ? -7.211 -2.357 5.982 1.00 85.44 289 ASN A C 1
ATOM 2348 O O . ASN A 1 289 ? -7.555 -1.206 5.700 1.00 85.44 289 ASN A O 1
ATOM 2352 N N . PRO A 1 290 ? -7.704 -3.012 7.044 1.00 77.31 290 PRO A N 1
ATOM 2353 C CA . PRO A 1 290 ? -8.803 -2.491 7.835 1.00 77.31 290 PRO A CA 1
ATOM 2354 C C . PRO A 1 290 ? -8.387 -1.436 8.866 1.00 77.31 290 PRO A C 1
ATOM 2356 O O . PRO A 1 290 ? -9.259 -0.768 9.410 1.00 77.31 290 PRO A O 1
ATOM 2359 N N . ILE A 1 291 ? -7.084 -1.283 9.143 1.00 72.69 291 ILE A N 1
ATOM 2360 C CA . ILE A 1 291 ? -6.575 -0.229 10.034 1.00 72.69 291 ILE A CA 1
ATOM 2361 C C . ILE A 1 291 ? -6.705 1.121 9.335 1.00 72.69 291 ILE A C 1
ATOM 2363 O O . ILE A 1 291 ? -7.229 2.077 9.891 1.00 72.69 291 ILE A O 1
ATOM 2367 N N . ILE A 1 292 ? -6.231 1.185 8.094 1.00 76.25 292 ILE A N 1
ATOM 2368 C CA . ILE A 1 292 ? -6.199 2.422 7.306 1.00 76.25 292 ILE A CA 1
ATOM 2369 C C . ILE A 1 292 ? -7.426 2.576 6.406 1.00 76.25 292 ILE A C 1
ATOM 2371 O O . ILE A 1 292 ? -7.569 3.604 5.756 1.00 76.25 292 ILE A O 1
ATOM 2375 N N . SER A 1 293 ? -8.279 1.549 6.331 1.00 81.62 293 SER A N 1
ATOM 2376 C CA . SER A 1 293 ? -9.447 1.476 5.445 1.00 81.62 293 SER A CA 1
ATOM 2377 C C . SER A 1 293 ? -9.113 1.760 3.973 1.00 81.62 293 SER A C 1
ATOM 2379 O O . SER A 1 293 ? -9.789 2.536 3.297 1.00 81.62 293 SER A O 1
ATOM 2381 N N . LYS A 1 294 ? -8.037 1.140 3.471 1.00 88.50 294 LYS A N 1
ATOM 2382 C CA . LYS A 1 294 ? -7.557 1.289 2.086 1.00 88.50 294 LYS A CA 1
ATOM 2383 C C . LYS A 1 294 ? -7.149 -0.060 1.507 1.00 88.50 294 LYS A C 1
ATOM 2385 O O . LYS A 1 294 ? -6.719 -0.961 2.231 1.00 88.50 294 LYS A O 1
ATOM 2390 N N . PHE A 1 295 ? -7.220 -0.181 0.186 1.00 91.38 295 PHE A N 1
ATOM 2391 C CA . PHE A 1 295 ? -6.557 -1.267 -0.525 1.00 91.38 295 PHE A CA 1
ATOM 2392 C C . PHE A 1 295 ? -5.044 -1.110 -0.426 1.00 91.38 295 PHE A C 1
ATOM 2394 O O . PHE A 1 295 ? -4.524 -0.017 -0.598 1.00 91.38 295 PHE A O 1
ATOM 2401 N N . VAL A 1 296 ? -4.328 -2.200 -0.189 1.00 90.50 296 VAL A N 1
ATOM 2402 C CA . VAL A 1 296 ? -2.872 -2.263 -0.254 1.00 90.50 296 VAL A CA 1
ATOM 2403 C C . VAL A 1 296 ? -2.498 -3.077 -1.483 1.00 90.50 296 VAL A C 1
ATOM 2405 O O . VAL A 1 296 ? -2.867 -4.245 -1.610 1.00 90.50 296 VAL A O 1
ATOM 2408 N N . PHE A 1 297 ? -1.784 -2.434 -2.394 1.00 92.31 297 PHE A N 1
ATOM 2409 C CA . PHE A 1 297 ? -1.294 -2.982 -3.643 1.00 92.31 297 PHE A CA 1
ATOM 2410 C C . PHE A 1 297 ? 0.205 -3.254 -3.551 1.00 92.31 297 PHE A C 1
ATOM 2412 O O . PHE A 1 297 ? 0.969 -2.433 -3.043 1.00 92.31 297 PHE A O 1
ATOM 2419 N N . LYS A 1 298 ? 0.633 -4.384 -4.108 1.00 90.75 298 LYS A N 1
ATOM 2420 C CA . LYS A 1 298 ? 2.041 -4.714 -4.302 1.00 90.75 298 LYS A CA 1
ATOM 2421 C C . LYS A 1 298 ? 2.227 -5.399 -5.649 1.00 90.75 298 LYS A C 1
ATOM 2423 O O . LYS A 1 298 ? 1.615 -6.437 -5.896 1.00 90.75 298 LYS A O 1
ATOM 2428 N N . LEU A 1 299 ? 3.104 -4.870 -6.494 1.00 89.50 299 LEU A N 1
ATOM 2429 C CA . LEU A 1 299 ? 3.568 -5.588 -7.680 1.00 89.50 299 LEU A CA 1
ATOM 2430 C C . LEU A 1 299 ? 4.514 -6.718 -7.246 1.00 89.50 299 LEU A C 1
ATOM 2432 O O . LEU A 1 299 ? 5.502 -6.469 -6.555 1.00 89.50 299 LEU A O 1
ATOM 2436 N N . ILE A 1 300 ? 4.192 -7.955 -7.625 1.00 88.06 300 ILE A N 1
ATOM 2437 C CA . ILE A 1 300 ? 4.961 -9.156 -7.272 1.00 88.06 300 ILE A CA 1
ATOM 2438 C C . ILE A 1 300 ? 5.964 -9.479 -8.370 1.00 88.06 300 ILE A C 1
ATOM 2440 O O . ILE A 1 300 ? 7.154 -9.608 -8.091 1.00 88.06 300 ILE A O 1
ATOM 2444 N N . SER A 1 301 ? 5.500 -9.567 -9.614 1.00 82.88 301 SER A N 1
ATOM 2445 C CA . SER A 1 301 ? 6.355 -9.849 -10.761 1.00 82.88 301 SER A CA 1
ATOM 2446 C C . SER A 1 301 ? 5.900 -9.067 -11.985 1.00 82.88 301 SER A C 1
ATOM 2448 O O . SER A 1 301 ? 4.725 -8.722 -12.131 1.00 82.88 301 SER A O 1
ATOM 2450 N N . LYS A 1 302 ? 6.862 -8.765 -12.857 1.00 82.31 302 LYS A N 1
ATOM 2451 C CA . LYS A 1 302 ? 6.624 -8.067 -14.115 1.00 82.31 302 LYS A CA 1
ATOM 2452 C C . LYS A 1 302 ? 7.034 -8.963 -15.269 1.00 82.31 302 LYS A C 1
ATOM 2454 O O . LYS A 1 302 ? 8.153 -9.483 -15.308 1.00 82.31 302 LYS A O 1
ATOM 2459 N N . VAL A 1 303 ? 6.102 -9.150 -16.185 1.00 79.56 303 VAL A N 1
ATOM 2460 C CA . VAL A 1 303 ? 6.279 -9.898 -17.411 1.00 79.56 303 VAL A CA 1
ATOM 2461 C C . VAL A 1 303 ? 6.805 -8.954 -18.481 1.00 79.56 303 VAL A C 1
ATOM 2463 O O . VAL A 1 303 ? 6.244 -7.899 -18.765 1.00 79.56 303 VAL A O 1
ATOM 2466 N N . CYS A 1 304 ? 7.909 -9.355 -19.090 1.00 67.62 304 CYS A N 1
ATOM 2467 C CA . CYS A 1 304 ? 8.641 -8.563 -20.062 1.00 67.62 304 CYS A CA 1
ATOM 2468 C C . CYS A 1 304 ? 8.667 -9.321 -21.383 1.00 67.62 304 CYS A C 1
ATOM 2470 O O . CYS A 1 304 ? 8.708 -10.548 -21.397 1.00 67.62 304 CYS A O 1
ATOM 2472 N N . ARG A 1 305 ? 8.629 -8.624 -22.516 1.00 67.25 305 ARG A N 1
ATOM 2473 C CA . ARG A 1 305 ? 8.688 -9.273 -23.832 1.00 67.25 305 ARG A CA 1
ATOM 2474 C C . ARG A 1 305 ? 9.912 -8.789 -24.571 1.00 67.25 305 ARG A C 1
ATOM 2476 O O . ARG A 1 305 ? 10.202 -7.593 -24.584 1.00 67.25 305 ARG A O 1
ATOM 2483 N N . LYS A 1 306 ? 10.626 -9.720 -25.202 1.00 68.31 306 LYS A N 1
ATOM 2484 C CA . LYS A 1 306 ? 11.760 -9.359 -26.044 1.00 68.31 306 LYS A CA 1
ATOM 2485 C C . LYS A 1 306 ? 11.250 -8.497 -27.198 1.00 68.31 306 LYS A C 1
ATOM 2487 O O . LYS A 1 306 ? 10.218 -8.784 -27.803 1.00 68.31 306 LYS A O 1
ATOM 2492 N N . LYS A 1 307 ? 11.962 -7.414 -27.489 1.00 71.88 307 LYS A N 1
ATOM 2493 C CA . LYS A 1 307 ? 11.662 -6.562 -28.640 1.00 71.88 307 LYS A CA 1
ATOM 2494 C C . LYS A 1 307 ? 12.694 -6.818 -29.708 1.00 71.88 307 LYS A C 1
ATOM 2496 O O . LYS A 1 307 ? 13.889 -6.799 -29.426 1.00 71.88 307 LYS A O 1
ATOM 2501 N N . THR A 1 308 ? 12.228 -7.062 -30.918 1.00 70.06 308 THR A N 1
ATOM 2502 C CA . THR A 1 308 ? 13.090 -7.277 -32.075 1.00 70.06 308 THR A CA 1
ATOM 2503 C C . THR A 1 308 ? 12.656 -6.362 -33.203 1.00 70.06 308 THR A C 1
ATOM 2505 O O . THR A 1 308 ? 11.551 -5.818 -33.203 1.00 70.06 308 THR A O 1
ATOM 2508 N N . PHE A 1 309 ? 13.558 -6.134 -34.150 1.00 71.75 309 PHE A N 1
ATOM 2509 C CA . PHE A 1 309 ? 13.195 -5.464 -35.386 1.00 71.75 309 PHE A CA 1
ATOM 2510 C C . PHE A 1 309 ? 12.609 -6.482 -36.355 1.00 71.75 309 PHE A C 1
ATOM 2512 O O . PHE A 1 309 ? 13.265 -7.476 -36.664 1.00 71.75 309 PHE A O 1
ATOM 2519 N N . SER A 1 310 ? 11.412 -6.214 -36.868 1.00 66.94 310 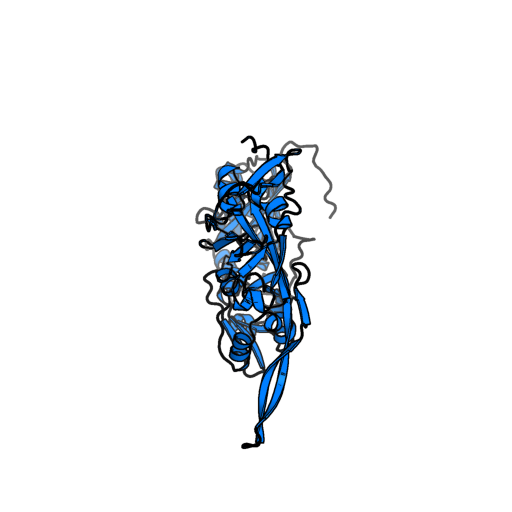SER A N 1
ATOM 2520 C CA . SER A 1 310 ? 10.926 -6.877 -38.071 1.00 66.94 310 SER A CA 1
ATOM 2521 C C . SER A 1 310 ? 11.357 -6.085 -39.292 1.00 66.94 310 SER A C 1
ATOM 2523 O O . SER A 1 310 ? 11.112 -4.879 -39.386 1.00 66.94 310 SER A O 1
ATOM 2525 N N . ASN A 1 311 ? 11.956 -6.788 -40.248 1.00 62.53 311 ASN A N 1
ATOM 2526 C CA . ASN A 1 311 ? 12.081 -6.292 -41.608 1.00 62.53 311 ASN A CA 1
ATOM 2527 C C . ASN A 1 311 ? 10.853 -6.784 -42.376 1.00 62.53 311 ASN A C 1
ATOM 2529 O O . ASN A 1 311 ? 10.712 -7.989 -42.584 1.00 62.53 311 ASN A O 1
ATOM 2533 N N . THR A 1 312 ? 9.974 -5.876 -42.794 1.00 61.56 312 THR A N 1
ATOM 2534 C CA . THR A 1 312 ? 8.942 -6.215 -43.778 1.00 61.56 312 THR A CA 1
ATOM 2535 C C . THR A 1 312 ? 9.621 -6.275 -45.148 1.00 61.56 312 THR A C 1
ATOM 2537 O O . THR A 1 312 ? 10.216 -5.273 -45.557 1.00 61.56 312 THR A O 1
ATOM 2540 N N . PRO A 1 313 ? 9.591 -7.413 -45.866 1.00 52.03 313 PRO A N 1
ATOM 2541 C CA . PRO A 1 313 ? 10.192 -7.501 -47.193 1.00 52.03 313 PRO A CA 1
ATOM 2542 C C . PRO A 1 313 ? 9.640 -6.400 -48.111 1.00 52.03 313 PRO A C 1
ATOM 2544 O O . PRO A 1 313 ? 8.428 -6.242 -48.224 1.00 52.03 313 PRO A O 1
ATOM 2547 N N . GLY A 1 314 ? 10.525 -5.618 -48.737 1.00 59.03 314 GLY A N 1
ATOM 2548 C CA . GLY A 1 314 ? 10.151 -4.520 -49.641 1.00 59.03 314 GLY A CA 1
ATOM 2549 C C . GLY A 1 314 ? 9.945 -3.147 -48.986 1.00 59.03 314 GLY A C 1
ATOM 2550 O O . GLY A 1 314 ? 9.787 -2.168 -49.709 1.00 59.03 314 GLY A O 1
ATOM 2551 N N . VAL A 1 315 ? 10.010 -3.033 -47.653 1.00 50.47 315 VAL A N 1
ATOM 2552 C CA . VAL A 1 315 ? 9.939 -1.745 -46.943 1.00 50.47 315 VAL A CA 1
ATOM 2553 C C . VAL A 1 315 ? 11.280 -1.472 -46.256 1.00 50.47 315 VAL A C 1
ATOM 2555 O O . VAL A 1 315 ? 11.743 -2.266 -45.443 1.00 50.47 315 VAL A O 1
ATOM 2558 N N . MET A 1 316 ? 11.927 -0.341 -46.569 1.00 45.66 316 MET A N 1
ATOM 2559 C CA . MET A 1 316 ? 13.221 0.036 -45.966 1.00 45.66 316 MET A CA 1
ATOM 2560 C C . MET A 1 316 ? 13.130 0.438 -44.481 1.00 45.66 316 MET A C 1
ATOM 2562 O O . MET A 1 316 ? 14.159 0.678 -43.845 1.00 45.66 316 MET A O 1
ATOM 2566 N N . THR A 1 317 ? 11.933 0.516 -43.897 1.00 53.53 317 THR A N 1
ATOM 2567 C CA . THR A 1 317 ? 11.752 0.890 -42.492 1.00 53.53 317 THR A CA 1
ATOM 2568 C C . THR A 1 317 ? 11.789 -0.341 -41.591 1.00 53.53 317 THR A C 1
ATOM 2570 O O . THR A 1 317 ? 10.955 -1.239 -41.688 1.00 53.53 317 THR A O 1
ATOM 2573 N N . ARG A 1 318 ? 12.761 -0.374 -40.671 1.00 62.53 318 ARG A N 1
ATOM 2574 C CA . ARG A 1 318 ? 12.793 -1.353 -39.577 1.00 62.53 318 ARG A CA 1
ATOM 2575 C C . ARG A 1 318 ? 11.740 -0.969 -38.546 1.00 62.53 318 ARG A C 1
ATOM 2577 O O . ARG A 1 318 ? 11.856 0.089 -37.930 1.00 62.53 318 ARG A O 1
ATOM 2584 N N . GLU A 1 319 ? 10.757 -1.830 -38.313 1.00 76.12 319 GLU A N 1
ATOM 2585 C CA . GLU A 1 319 ? 9.788 -1.621 -37.237 1.00 76.12 319 GLU A CA 1
ATOM 2586 C C . GLU A 1 319 ? 10.167 -2.422 -35.996 1.00 76.12 319 GLU A C 1
ATOM 2588 O O . GLU A 1 319 ? 10.517 -3.598 -36.075 1.00 76.12 319 GLU A O 1
ATOM 2593 N N . LEU A 1 320 ? 10.096 -1.781 -34.827 1.00 78.44 320 LEU A N 1
ATOM 2594 C CA . LEU A 1 320 ? 10.244 -2.475 -33.554 1.00 78.44 320 LEU A CA 1
ATOM 2595 C C . LEU A 1 320 ? 8.936 -3.199 -33.218 1.00 78.44 320 LEU A C 1
ATOM 2597 O O . LEU A 1 320 ? 7.896 -2.550 -33.060 1.00 78.44 320 LEU A O 1
ATOM 2601 N N . ILE A 1 321 ? 9.005 -4.516 -33.062 1.00 77.19 321 ILE A N 1
ATOM 2602 C CA . ILE A 1 321 ? 7.883 -5.376 -32.690 1.00 77.19 321 ILE A CA 1
ATOM 2603 C C . ILE A 1 321 ? 8.179 -6.121 -31.384 1.00 77.19 321 ILE A C 1
ATOM 2605 O O . ILE A 1 321 ? 9.333 -6.334 -31.007 1.00 77.19 321 ILE A O 1
ATOM 2609 N N . GLU A 1 322 ? 7.126 -6.503 -30.662 1.00 76.75 322 GLU A N 1
ATOM 2610 C CA . GLU A 1 322 ? 7.243 -7.421 -29.526 1.00 76.75 322 GLU A CA 1
ATOM 2611 C C . GLU A 1 322 ? 7.223 -8.857 -30.042 1.00 76.75 322 GLU A C 1
ATOM 2613 O O . GLU A 1 322 ? 6.296 -9.260 -30.742 1.00 76.75 322 GLU A O 1
ATOM 2618 N N . THR A 1 323 ? 8.239 -9.637 -29.691 1.00 63.66 323 THR A N 1
ATOM 2619 C CA . THR A 1 323 ? 8.384 -11.027 -30.130 1.00 63.66 323 THR A CA 1
ATOM 2620 C C . THR A 1 323 ? 8.761 -11.926 -28.971 1.00 63.66 323 THR A C 1
ATOM 2622 O O . THR A 1 323 ? 9.610 -11.577 -28.153 1.00 63.66 323 THR A O 1
ATOM 2625 N N . GLY A 1 324 ? 8.212 -13.136 -28.972 1.00 60.06 324 GLY A N 1
ATOM 2626 C CA . GLY A 1 324 ? 8.624 -14.201 -28.068 1.00 60.06 324 GLY A CA 1
ATOM 2627 C C . GLY A 1 324 ? 7.785 -14.312 -26.793 1.00 60.06 324 GLY A C 1
ATOM 2628 O O . GLY A 1 324 ? 6.921 -13.472 -26.520 1.00 60.06 324 GLY A O 1
ATOM 2629 N N . PRO A 1 325 ? 8.006 -15.397 -26.033 1.00 53.28 325 PRO A N 1
ATOM 2630 C CA . PRO A 1 325 ? 7.265 -15.662 -24.817 1.00 53.28 325 PRO A CA 1
ATOM 2631 C C . PRO A 1 325 ? 7.579 -14.615 -23.737 1.00 53.28 325 PRO A C 1
ATOM 2633 O O . PRO A 1 325 ? 8.673 -14.044 -23.715 1.00 53.28 325 PRO A O 1
ATOM 2636 N N . PRO A 1 326 ? 6.623 -14.360 -22.833 1.00 60.66 326 PRO A N 1
ATOM 2637 C CA . PRO A 1 326 ? 6.838 -13.500 -21.680 1.00 60.66 326 PRO A CA 1
ATOM 2638 C C . PRO A 1 326 ? 8.017 -13.997 -20.826 1.00 60.66 326 PRO A C 1
ATOM 2640 O O . PRO A 1 326 ? 8.002 -15.117 -20.325 1.00 60.66 326 PRO A O 1
ATOM 2643 N N . MET A 1 327 ? 9.033 -13.156 -20.654 1.00 63.28 327 MET A N 1
ATOM 2644 C CA . MET A 1 327 ? 10.158 -13.357 -19.746 1.00 63.28 327 MET A CA 1
ATOM 2645 C C . MET A 1 327 ? 9.797 -12.771 -18.378 1.00 63.28 327 MET A C 1
ATOM 2647 O O . MET A 1 327 ? 9.374 -11.619 -18.283 1.00 63.28 327 MET A O 1
ATOM 2651 N N . ILE A 1 328 ? 9.935 -13.560 -17.316 1.00 65.75 328 ILE A N 1
ATOM 2652 C CA . ILE A 1 328 ? 9.681 -13.103 -15.945 1.00 65.75 328 ILE A CA 1
ATOM 2653 C C . ILE A 1 328 ? 10.944 -12.403 -15.440 1.00 65.75 328 ILE A C 1
ATOM 2655 O O . ILE A 1 328 ? 12.033 -12.969 -15.517 1.00 65.75 328 ILE A O 1
ATOM 2659 N N . PHE A 1 329 ? 10.806 -11.175 -14.939 1.00 63.38 329 PHE A N 1
ATOM 2660 C CA . PHE A 1 329 ? 11.911 -10.488 -14.273 1.00 63.38 329 PHE A CA 1
ATOM 2661 C C . PHE A 1 329 ? 12.134 -11.093 -12.882 1.00 63.38 329 PHE A C 1
ATOM 2663 O O . PHE A 1 329 ? 11.313 -10.889 -11.984 1.00 63.38 329 PHE A O 1
ATOM 2670 N N . ASP A 1 330 ? 13.232 -11.833 -12.720 1.00 66.38 330 ASP A N 1
ATOM 2671 C CA . ASP A 1 330 ? 13.676 -12.371 -11.436 1.00 66.38 330 ASP A CA 1
ATOM 2672 C C . ASP A 1 330 ? 14.793 -11.511 -10.829 1.00 66.38 330 ASP A C 1
ATOM 2674 O O . ASP A 1 330 ? 15.785 -11.179 -11.476 1.00 66.38 330 ASP A O 1
ATOM 2678 N N . LEU A 1 331 ? 14.625 -11.168 -9.555 1.00 60.06 331 LEU A N 1
ATOM 2679 C CA . LEU A 1 331 ? 15.556 -10.351 -8.783 1.00 60.06 331 LEU A CA 1
ATOM 2680 C C . LEU A 1 331 ? 16.806 -11.096 -8.356 1.00 60.06 331 LEU A C 1
ATOM 2682 O O . LEU A 1 331 ? 17.833 -10.457 -8.146 1.00 60.06 331 LEU A O 1
ATOM 2686 N N . SER A 1 332 ? 16.726 -12.421 -8.230 1.00 60.75 332 SER A N 1
ATOM 2687 C CA . SER A 1 332 ? 17.908 -13.246 -7.969 1.00 60.75 332 SER A CA 1
ATOM 2688 C C . SER A 1 332 ? 18.869 -13.269 -9.153 1.00 60.75 332 SER A C 1
ATOM 2690 O O . SER A 1 332 ? 20.032 -13.605 -8.970 1.00 60.75 332 SER A O 1
ATOM 2692 N N . ASN A 1 333 ? 18.401 -12.918 -10.356 1.00 68.38 333 ASN A N 1
ATOM 2693 C CA . ASN A 1 333 ? 19.180 -13.021 -11.584 1.00 68.38 333 ASN A CA 1
ATOM 2694 C C . ASN A 1 333 ? 18.950 -11.812 -12.503 1.00 68.38 333 ASN A C 1
ATOM 2696 O O . ASN A 1 333 ? 18.573 -11.929 -13.675 1.00 68.38 333 ASN A O 1
ATOM 2700 N N . VAL A 1 334 ? 19.137 -10.615 -11.942 1.00 74.06 334 VAL A N 1
ATOM 2701 C CA . VAL A 1 334 ? 19.036 -9.377 -12.714 1.00 74.06 334 VAL A CA 1
ATOM 2702 C C . VAL A 1 334 ? 20.231 -9.278 -13.649 1.00 74.06 334 VAL A C 1
ATOM 2704 O O . VAL A 1 334 ? 21.370 -9.129 -13.216 1.00 74.06 334 VAL A O 1
ATOM 2707 N N . ARG A 1 335 ? 19.967 -9.302 -14.955 1.00 80.75 335 ARG A N 1
ATOM 2708 C CA . ARG A 1 335 ? 20.999 -9.045 -15.960 1.00 80.75 335 ARG A CA 1
ATOM 2709 C C . ARG A 1 335 ? 21.368 -7.562 -15.952 1.00 80.75 335 ARG A C 1
ATOM 2711 O O . ARG A 1 335 ? 20.507 -6.712 -16.182 1.00 80.75 335 ARG A O 1
ATOM 2718 N N . HIS A 1 336 ? 22.643 -7.254 -15.735 1.00 88.12 336 HIS A N 1
ATOM 2719 C CA . HIS A 1 336 ? 23.172 -5.890 -15.749 1.00 88.12 336 HIS A CA 1
ATOM 2720 C C . HIS A 1 336 ? 24.211 -5.668 -16.844 1.00 88.12 336 HIS A C 1
ATOM 2722 O O . HIS A 1 336 ? 24.923 -6.571 -17.277 1.00 88.12 336 HIS A O 1
ATOM 2728 N N . ILE A 1 337 ? 24.320 -4.415 -17.267 1.00 92.94 337 ILE A N 1
ATOM 2729 C CA . ILE A 1 337 ? 25.369 -3.923 -18.149 1.00 92.94 337 ILE A CA 1
ATOM 2730 C C . ILE A 1 337 ? 26.532 -3.484 -17.262 1.00 92.94 337 ILE A C 1
ATOM 2732 O O . ILE A 1 337 ? 26.401 -2.530 -16.494 1.00 92.94 337 ILE A O 1
ATOM 2736 N N . ARG A 1 338 ? 27.670 -4.172 -17.369 1.00 94.12 338 ARG A N 1
ATOM 2737 C CA . ARG A 1 338 ? 28.922 -3.736 -16.739 1.00 94.12 338 ARG A CA 1
ATOM 2738 C C . ARG A 1 338 ? 29.592 -2.673 -17.598 1.00 94.12 338 ARG A C 1
ATOM 2740 O O . ARG A 1 338 ? 29.622 -2.793 -18.826 1.00 94.12 338 ARG A O 1
ATOM 2747 N N . LYS A 1 339 ? 30.117 -1.625 -16.969 1.00 94.75 339 LYS A N 1
ATOM 2748 C CA . LYS A 1 339 ? 30.801 -0.537 -17.671 1.00 94.75 339 LYS A CA 1
ATOM 2749 C C . LYS A 1 339 ? 31.886 0.076 -16.796 1.00 94.75 339 LYS A C 1
ATOM 2751 O O . LYS A 1 339 ? 31.634 0.387 -15.638 1.00 94.75 339 LYS A O 1
ATOM 2756 N N . TYR A 1 340 ? 33.054 0.312 -17.385 1.00 95.44 340 TYR A N 1
ATOM 2757 C CA . TYR A 1 340 ? 34.096 1.126 -16.769 1.00 95.44 340 TYR A CA 1
ATOM 2758 C C . TYR A 1 340 ? 33.839 2.608 -17.033 1.00 95.44 340 TYR A C 1
ATOM 2760 O O . TYR A 1 340 ? 33.516 3.002 -18.160 1.00 95.44 340 TYR A O 1
ATOM 2768 N N . ILE A 1 341 ? 33.984 3.424 -15.995 1.00 95.69 341 ILE A N 1
ATOM 2769 C CA . ILE A 1 341 ? 33.882 4.874 -16.093 1.00 95.69 341 ILE A CA 1
ATOM 2770 C C . ILE A 1 341 ? 35.113 5.410 -16.820 1.00 95.69 341 ILE A C 1
ATOM 2772 O O . ILE A 1 341 ? 36.253 5.147 -16.442 1.00 95.69 341 ILE A O 1
ATOM 2776 N N . THR A 1 342 ? 34.881 6.179 -17.877 1.00 96.00 342 THR A N 1
ATOM 2777 C CA . THR A 1 342 ? 35.937 6.843 -18.650 1.00 96.00 342 THR A CA 1
ATOM 2778 C C . THR A 1 342 ? 35.958 8.341 -18.366 1.00 96.00 342 THR A C 1
ATOM 2780 O O . THR A 1 342 ? 34.975 8.904 -17.881 1.00 96.00 342 THR A O 1
ATOM 2783 N N . HIS A 1 343 ? 37.057 9.008 -18.727 1.00 95.25 343 HIS A N 1
ATOM 2784 C CA . HIS A 1 343 ? 37.160 10.466 -18.629 1.00 95.25 343 HIS A CA 1
ATOM 2785 C C . HIS A 1 343 ? 36.046 11.175 -19.415 1.00 95.25 343 HIS A C 1
ATOM 2787 O O . HIS A 1 343 ? 35.477 12.155 -18.943 1.00 95.25 343 HIS A O 1
ATOM 2793 N N . GLU A 1 344 ? 35.690 10.646 -20.589 1.00 94.00 344 GLU A N 1
ATOM 2794 C CA . GLU A 1 344 ? 34.597 11.178 -21.402 1.00 94.00 344 GLU A CA 1
ATOM 2795 C C . GLU A 1 344 ? 33.239 11.071 -20.691 1.00 94.00 344 GLU A C 1
ATOM 2797 O O . GLU A 1 344 ? 32.426 11.992 -20.773 1.00 94.00 344 GLU A O 1
ATOM 2802 N N . ASN A 1 345 ? 32.989 9.981 -19.952 1.00 93.81 345 ASN A N 1
ATOM 2803 C CA . ASN A 1 345 ? 31.728 9.832 -19.222 1.00 93.81 345 ASN A CA 1
ATOM 2804 C C . ASN A 1 345 ? 31.553 10.920 -18.163 1.00 93.81 345 ASN A C 1
ATOM 2806 O O . ASN A 1 345 ? 30.455 11.460 -18.037 1.00 93.81 345 ASN A O 1
ATOM 2810 N N . ILE A 1 346 ? 32.633 11.254 -17.454 1.00 92.69 346 ILE A N 1
ATOM 2811 C CA . ILE A 1 346 ? 32.638 12.293 -16.423 1.00 92.69 346 ILE A CA 1
ATOM 2812 C C . ILE A 1 346 ? 32.494 13.673 -17.067 1.00 92.69 346 ILE A C 1
ATOM 2814 O O . ILE A 1 346 ? 31.591 14.420 -16.702 1.00 92.69 346 ILE A O 1
ATOM 2818 N N . SER A 1 347 ? 33.330 14.003 -18.058 1.00 92.88 347 SER A N 1
ATOM 2819 C CA . SER A 1 347 ? 33.355 15.350 -18.644 1.00 92.88 347 SER A CA 1
ATOM 2820 C C . SER A 1 347 ? 32.053 15.727 -19.352 1.00 92.88 347 SER A C 1
ATOM 2822 O O . SER A 1 347 ? 31.675 16.895 -19.371 1.00 92.88 347 SER A O 1
ATOM 2824 N N . GLN A 1 348 ? 31.352 14.746 -19.921 1.00 93.75 348 GLN A N 1
ATOM 2825 C CA . GLN A 1 348 ? 30.081 14.956 -20.615 1.00 93.75 348 GLN A CA 1
ATOM 2826 C C . GLN A 1 348 ? 28.859 14.615 -19.750 1.00 93.75 348 GLN A C 1
ATOM 2828 O O . GLN A 1 348 ? 27.727 14.788 -20.203 1.00 93.75 348 GLN A O 1
ATOM 2833 N N . GLY A 1 349 ? 29.065 14.073 -18.546 1.00 94.00 349 GLY A N 1
ATOM 2834 C CA . GLY A 1 349 ? 27.996 13.621 -17.658 1.00 94.00 349 GLY A CA 1
ATOM 2835 C C . GLY A 1 349 ? 27.078 12.561 -18.278 1.00 94.00 349 GLY A C 1
ATOM 2836 O O . GLY A 1 349 ? 25.872 12.571 -18.023 1.00 94.00 349 GLY A O 1
ATOM 2837 N N . ARG A 1 350 ? 27.602 11.671 -19.135 1.00 95.06 350 ARG A N 1
ATOM 2838 C CA . ARG A 1 350 ? 26.793 10.674 -19.863 1.00 95.06 350 ARG A CA 1
ATOM 2839 C C . ARG A 1 350 ? 27.435 9.293 -19.936 1.00 95.06 350 ARG A C 1
ATOM 2841 O O . ARG A 1 350 ? 28.638 9.148 -20.138 1.00 95.06 350 ARG A O 1
ATOM 2848 N N . LEU A 1 351 ? 26.603 8.258 -19.853 1.00 95.19 351 LEU A N 1
ATOM 2849 C CA . LEU A 1 351 ? 26.974 6.855 -20.010 1.00 95.19 351 LEU A CA 1
ATOM 2850 C C . LEU A 1 351 ? 26.524 6.336 -21.377 1.00 95.19 351 LEU A C 1
ATOM 2852 O O . LEU A 1 351 ? 25.330 6.214 -21.647 1.00 95.19 351 LEU A O 1
ATOM 2856 N N . CYS A 1 352 ? 27.488 5.981 -22.227 1.00 95.31 352 CYS A N 1
ATOM 2857 C CA . CYS A 1 352 ? 27.205 5.346 -23.514 1.00 95.31 352 CYS A CA 1
ATOM 2858 C C . CYS A 1 352 ? 26.928 3.846 -23.339 1.00 95.31 352 CYS A C 1
ATOM 2860 O O . CYS A 1 352 ? 27.728 3.123 -22.744 1.00 95.31 352 CYS A O 1
ATOM 2862 N N . ILE A 1 353 ? 25.829 3.361 -23.897 1.00 95.19 353 ILE A N 1
ATOM 2863 C CA . ILE A 1 353 ? 25.381 1.973 -23.853 1.00 95.19 353 ILE A CA 1
ATOM 2864 C C . ILE A 1 353 ? 25.329 1.456 -25.286 1.00 95.19 353 ILE A C 1
ATOM 2866 O O . ILE A 1 353 ? 24.796 2.118 -26.179 1.00 95.19 353 ILE A O 1
ATOM 2870 N N . SER A 1 354 ? 25.886 0.269 -25.522 1.00 94.00 354 SER A N 1
ATOM 2871 C CA . SER A 1 354 ? 25.841 -0.341 -26.849 1.00 94.00 354 SER A CA 1
ATOM 2872 C C . SER A 1 354 ? 24.397 -0.608 -27.285 1.00 94.00 354 SER A C 1
ATOM 2874 O O . SER A 1 354 ? 23.500 -0.803 -26.457 1.00 94.00 354 SER A O 1
ATOM 2876 N N . SER A 1 355 ? 24.175 -0.652 -28.601 1.00 90.62 355 SER A N 1
ATOM 2877 C CA . SER A 1 355 ? 22.890 -1.069 -29.170 1.00 90.62 355 SER A CA 1
ATOM 2878 C C . SER A 1 355 ? 22.445 -2.407 -28.575 1.00 90.62 355 SER A C 1
ATOM 2880 O O . SER A 1 355 ? 21.374 -2.492 -27.982 1.00 90.62 355 SER A O 1
ATOM 2882 N N . PHE A 1 356 ? 23.319 -3.419 -28.617 1.00 88.50 356 PHE A N 1
ATOM 2883 C CA . PHE A 1 356 ? 23.049 -4.741 -28.051 1.00 88.50 356 PHE A CA 1
ATOM 2884 C C . PHE A 1 356 ? 22.635 -4.673 -26.577 1.00 88.50 356 PHE A C 1
ATOM 2886 O O . PHE A 1 356 ? 21.599 -5.220 -26.208 1.00 88.50 356 PHE A O 1
ATOM 2893 N N . GLY A 1 357 ? 23.387 -3.938 -25.747 1.00 89.19 357 GLY A N 1
ATOM 2894 C CA . GLY A 1 357 ? 23.061 -3.802 -24.331 1.00 89.19 357 GLY A CA 1
ATOM 2895 C C . GLY A 1 357 ? 21.686 -3.163 -24.109 1.00 89.19 357 GLY A C 1
ATOM 2896 O O . GLY A 1 357 ? 20.922 -3.584 -23.245 1.00 89.19 357 GLY A O 1
ATOM 2897 N N . THR A 1 358 ? 21.327 -2.196 -24.949 1.00 90.31 358 THR A N 1
ATOM 2898 C CA . THR A 1 358 ? 20.027 -1.526 -24.890 1.00 90.31 358 THR A CA 1
ATOM 2899 C C . THR A 1 358 ? 18.884 -2.451 -25.318 1.00 90.31 358 THR A C 1
ATOM 2901 O O . THR A 1 358 ? 17.862 -2.512 -24.635 1.00 90.31 358 THR A O 1
ATOM 2904 N N . PHE A 1 359 ? 19.047 -3.213 -26.403 1.00 86.62 359 PHE A N 1
ATOM 2905 C CA . PHE A 1 359 ? 18.020 -4.134 -26.907 1.00 86.62 359 PHE A CA 1
ATOM 2906 C C . PHE A 1 359 ? 17.819 -5.374 -26.039 1.00 86.62 359 PHE A C 1
ATOM 2908 O O . PHE A 1 359 ? 16.691 -5.849 -25.939 1.00 86.62 359 PHE A O 1
ATOM 2915 N N . GLU A 1 360 ? 18.870 -5.887 -25.404 1.00 83.94 360 GLU A N 1
ATOM 2916 C CA . GLU A 1 360 ? 18.767 -7.094 -24.579 1.00 83.94 360 GLU A CA 1
ATOM 2917 C C . GLU A 1 360 ? 18.433 -6.787 -23.115 1.00 83.94 360 GLU A C 1
ATOM 2919 O O . GLU A 1 360 ? 17.699 -7.554 -22.494 1.00 83.94 360 GLU A O 1
ATOM 2924 N N . TYR A 1 361 ? 18.924 -5.675 -22.551 1.00 86.19 361 TYR A N 1
ATOM 2925 C CA . TYR A 1 361 ? 18.830 -5.428 -21.103 1.00 86.19 361 TYR A CA 1
ATOM 2926 C C . TYR A 1 361 ? 17.941 -4.246 -20.703 1.00 86.19 361 TYR A C 1
ATOM 2928 O O . TYR A 1 361 ? 17.654 -4.095 -19.520 1.00 86.19 361 TYR A O 1
ATOM 2936 N N . ILE A 1 362 ? 17.494 -3.402 -21.640 1.00 89.75 362 ILE A N 1
ATOM 2937 C CA . ILE A 1 362 ? 16.705 -2.197 -21.312 1.00 89.75 362 ILE A CA 1
ATOM 2938 C C . ILE A 1 362 ? 15.346 -2.229 -22.011 1.00 89.75 362 ILE A C 1
ATOM 2940 O O . ILE A 1 362 ? 14.298 -2.255 -21.367 1.00 89.75 362 ILE A O 1
ATOM 2944 N N . LEU A 1 363 ? 15.342 -2.260 -23.342 1.00 89.00 363 LEU A N 1
ATOM 2945 C CA . LEU A 1 363 ? 14.123 -2.155 -24.138 1.00 89.00 363 LEU A CA 1
ATOM 2946 C C . LEU A 1 363 ? 13.082 -3.256 -23.904 1.00 89.00 363 LEU A C 1
ATOM 2948 O O . LEU A 1 363 ? 11.898 -2.910 -23.995 1.00 89.00 363 LEU A O 1
ATOM 2952 N N . PRO A 1 364 ? 13.426 -4.515 -23.563 1.00 85.94 364 PRO A N 1
ATOM 2953 C CA . PRO A 1 364 ? 12.425 -5.541 -23.260 1.00 85.94 364 PRO A CA 1
ATOM 2954 C C . PRO A 1 364 ? 11.503 -5.166 -22.091 1.00 85.94 364 PRO A C 1
ATOM 2956 O O . PRO A 1 364 ? 10.380 -5.656 -21.997 1.00 85.94 364 PRO A O 1
ATOM 2959 N N . TYR A 1 365 ? 11.960 -4.254 -21.229 1.00 82.50 365 TYR A N 1
ATOM 2960 C CA . TYR A 1 365 ? 11.260 -3.802 -20.029 1.00 82.50 365 TYR A CA 1
ATOM 2961 C C . TYR A 1 365 ? 10.440 -2.521 -20.224 1.00 82.50 365 TYR A C 1
ATOM 2963 O O . TYR A 1 365 ? 9.693 -2.106 -19.336 1.00 82.50 365 TYR A O 1
ATOM 2971 N N . TRP A 1 366 ? 10.606 -1.846 -21.360 1.00 85.00 366 TRP A N 1
ATOM 2972 C CA . TRP A 1 366 ? 9.923 -0.585 -21.647 1.00 85.00 366 TRP A CA 1
ATOM 2973 C C . TRP A 1 366 ? 8.528 -0.830 -22.234 1.00 85.00 366 TRP A C 1
ATOM 2975 O O . TRP A 1 366 ? 8.249 -1.904 -22.758 1.00 85.00 366 TRP A O 1
ATOM 2985 N N . LYS A 1 367 ? 7.648 0.177 -22.254 1.00 83.00 367 LYS A N 1
ATOM 2986 C CA . LYS A 1 367 ? 6.446 0.117 -23.110 1.00 83.00 367 LYS A CA 1
ATOM 2987 C C . LYS A 1 367 ? 6.859 0.205 -24.588 1.00 83.00 367 LYS A C 1
ATOM 2989 O O . LYS A 1 367 ? 7.873 0.831 -24.907 1.00 83.00 367 LYS A O 1
ATOM 2994 N N . LEU A 1 368 ? 6.123 -0.442 -25.497 1.00 82.25 368 LEU A N 1
ATOM 2995 C CA . LEU A 1 368 ? 6.479 -0.480 -26.924 1.00 82.25 368 LEU A CA 1
ATOM 2996 C C . LEU A 1 368 ? 6.562 0.920 -27.549 1.00 82.25 368 LEU A C 1
ATOM 2998 O O . LEU A 1 368 ? 7.516 1.207 -28.262 1.00 82.25 368 LEU A O 1
ATOM 3002 N N . ASN A 1 369 ? 5.615 1.806 -27.240 1.00 84.06 369 ASN A N 1
ATOM 3003 C CA . ASN A 1 369 ? 5.598 3.181 -27.743 1.00 84.06 369 ASN A CA 1
ATOM 3004 C C . ASN A 1 369 ? 6.829 3.993 -27.305 1.00 84.06 369 ASN A C 1
ATOM 3006 O O . ASN A 1 369 ? 7.469 4.610 -28.148 1.00 84.06 369 ASN A O 1
ATOM 3010 N N . LYS A 1 370 ? 7.213 3.930 -26.023 1.00 89.00 370 LYS A N 1
ATOM 3011 C CA . LYS A 1 370 ? 8.436 4.577 -25.521 1.00 89.00 370 LYS A CA 1
ATOM 3012 C C . LYS A 1 370 ? 9.698 3.998 -26.157 1.00 89.00 370 LYS A C 1
ATOM 3014 O O . LYS A 1 370 ? 10.612 4.731 -26.505 1.00 89.00 370 LYS A O 1
ATOM 3019 N N . ALA A 1 371 ? 9.743 2.680 -26.347 1.00 88.81 371 ALA A N 1
ATOM 3020 C CA . ALA A 1 371 ? 10.858 2.043 -27.040 1.00 88.81 371 ALA A CA 1
ATOM 3021 C C . ALA A 1 371 ? 10.951 2.496 -28.509 1.00 88.81 371 ALA A C 1
ATOM 3023 O O . ALA A 1 371 ? 12.042 2.812 -28.970 1.00 88.81 371 ALA A O 1
ATOM 3024 N N . LYS A 1 372 ? 9.821 2.585 -29.228 1.00 88.62 372 LYS A N 1
ATOM 3025 C CA . LYS A 1 372 ? 9.765 3.129 -30.596 1.00 88.62 372 LYS A CA 1
ATOM 3026 C C . LYS A 1 372 ? 10.228 4.587 -30.639 1.00 88.62 372 LYS A C 1
ATOM 3028 O O . LYS A 1 372 ? 11.060 4.924 -31.471 1.00 88.62 372 LYS A O 1
ATOM 3033 N N . SER A 1 373 ? 9.738 5.412 -29.715 1.00 91.44 373 SER A N 1
ATOM 3034 C CA . SER A 1 373 ? 10.154 6.808 -29.539 1.00 91.44 373 SER A CA 1
ATOM 3035 C C . SER A 1 373 ? 11.681 6.920 -29.397 1.00 91.44 373 SER A C 1
ATOM 3037 O O . SER A 1 373 ? 12.339 7.542 -30.232 1.00 91.44 373 SER A O 1
ATOM 3039 N N . LEU A 1 374 ? 12.275 6.191 -28.447 1.00 93.38 374 LEU A N 1
ATOM 3040 C CA . LEU A 1 374 ? 13.726 6.167 -28.248 1.00 93.38 374 LEU A CA 1
ATOM 3041 C C . LEU A 1 374 ? 14.498 5.712 -29.501 1.00 93.38 374 LEU A C 1
ATOM 3043 O O . LEU A 1 374 ? 15.496 6.321 -29.886 1.00 93.38 374 LEU A O 1
ATOM 3047 N N . VAL A 1 375 ? 14.053 4.629 -30.146 1.00 90.62 375 VAL A N 1
ATOM 3048 C CA . VAL A 1 375 ? 14.706 4.057 -31.338 1.00 90.62 375 VAL A CA 1
ATOM 3049 C C . VAL A 1 375 ? 14.664 5.015 -32.534 1.00 90.62 375 VAL A C 1
ATOM 3051 O O . VAL A 1 375 ? 15.607 5.029 -33.334 1.00 90.62 375 VAL A O 1
ATOM 3054 N N . ASN A 1 376 ? 13.619 5.840 -32.616 1.00 90.00 376 ASN A N 1
ATOM 3055 C CA . ASN A 1 376 ? 13.453 6.893 -33.618 1.00 90.00 376 ASN A CA 1
ATOM 3056 C C . ASN A 1 376 ? 14.284 8.153 -33.316 1.00 90.00 376 ASN A C 1
ATOM 3058 O O . ASN A 1 376 ? 14.242 9.104 -34.089 1.00 90.00 376 ASN A O 1
ATOM 3062 N N . GLY A 1 377 ? 15.059 8.164 -32.226 1.00 91.06 377 GLY A N 1
ATOM 3063 C CA . GLY A 1 377 ? 15.953 9.268 -31.877 1.00 91.06 377 GLY A CA 1
ATOM 3064 C C . GLY A 1 377 ? 15.352 10.301 -30.929 1.00 91.06 377 GLY A C 1
ATOM 3065 O O . GLY A 1 377 ? 16.047 11.253 -30.574 1.00 91.06 377 GLY A O 1
ATOM 3066 N N . TYR A 1 378 ? 14.107 10.120 -30.480 1.00 93.75 378 TYR A N 1
ATOM 3067 C CA . TYR A 1 378 ? 13.527 10.996 -29.468 1.00 93.75 378 TYR A CA 1
ATOM 3068 C C . TYR A 1 378 ? 14.201 10.784 -28.107 1.00 93.75 378 TYR A C 1
ATOM 3070 O O . TYR A 1 378 ? 14.720 9.709 -27.787 1.00 93.75 378 TYR A O 1
ATOM 3078 N N . VAL A 1 379 ? 14.208 11.849 -27.310 1.00 94.69 379 VAL A N 1
ATOM 3079 C CA . VAL A 1 379 ? 14.764 11.850 -25.958 1.00 94.69 379 VAL A CA 1
ATOM 3080 C C . VAL A 1 379 ? 13.689 11.391 -24.983 1.00 94.69 379 VAL A C 1
ATOM 3082 O O . VAL A 1 379 ? 12.583 11.922 -24.971 1.00 94.69 379 VAL A O 1
ATOM 3085 N N . GLU A 1 380 ? 14.025 10.421 -24.142 1.00 94.62 380 GLU A N 1
ATOM 3086 C CA . GLU A 1 380 ? 13.133 9.902 -23.113 1.00 94.62 380 GLU A CA 1
ATOM 3087 C C . GLU A 1 380 ? 13.662 10.300 -21.738 1.00 94.62 380 GLU A C 1
ATOM 3089 O O . GLU A 1 380 ? 14.775 9.937 -21.358 1.00 94.62 380 GLU A O 1
ATOM 3094 N N . HIS A 1 381 ? 12.862 11.038 -20.973 1.00 92.81 381 HIS A N 1
ATOM 3095 C CA . HIS A 1 381 ? 13.198 11.367 -19.591 1.00 92.81 381 HIS A CA 1
ATOM 3096 C C . HIS A 1 381 ? 12.998 10.142 -18.702 1.00 92.81 381 HIS A C 1
ATOM 3098 O O . HIS A 1 381 ? 11.947 9.488 -18.724 1.00 92.81 381 HIS A O 1
ATOM 3104 N N . VAL A 1 382 ? 14.032 9.813 -17.934 1.00 92.31 382 VAL A N 1
ATOM 3105 C CA . VAL A 1 382 ? 14.093 8.598 -17.118 1.00 92.31 382 VAL A CA 1
ATOM 3106 C C . VAL A 1 382 ? 14.507 8.941 -15.697 1.00 92.31 382 VAL A C 1
ATOM 3108 O O . VAL A 1 382 ? 15.028 10.015 -15.422 1.00 92.31 382 VAL A O 1
ATOM 3111 N N . ARG A 1 383 ? 14.267 8.010 -14.778 1.00 92.06 383 ARG A N 1
ATOM 3112 C CA . ARG A 1 383 ? 14.745 8.110 -13.398 1.00 92.06 383 ARG A CA 1
ATOM 3113 C C . ARG A 1 383 ? 15.984 7.245 -13.237 1.00 92.06 383 ARG A C 1
ATOM 3115 O O . ARG A 1 383 ? 16.072 6.194 -13.873 1.00 92.06 383 ARG A O 1
ATOM 3122 N N . VAL A 1 384 ? 16.910 7.663 -12.384 1.00 92.00 384 VAL A N 1
ATOM 3123 C CA . VAL A 1 384 ? 18.084 6.869 -12.007 1.00 92.00 384 VAL A CA 1
ATOM 3124 C C . VAL A 1 384 ? 18.178 6.816 -10.489 1.00 92.00 384 VAL A C 1
ATOM 3126 O O . VAL A 1 384 ? 18.128 7.845 -9.819 1.00 92.00 384 VAL A O 1
ATOM 3129 N N . PHE A 1 385 ? 18.345 5.619 -9.941 1.00 89.94 385 PHE A N 1
ATOM 3130 C CA . PHE A 1 385 ? 18.671 5.412 -8.539 1.00 89.94 385 PHE A CA 1
ATOM 3131 C C . PHE A 1 385 ? 20.126 4.992 -8.410 1.00 89.94 385 PHE A C 1
ATOM 3133 O O . PHE A 1 385 ? 20.550 3.979 -8.967 1.00 89.94 385 PHE A O 1
ATOM 3140 N N . ASN A 1 386 ? 20.872 5.763 -7.632 1.00 87.56 386 ASN A N 1
ATOM 3141 C CA . ASN A 1 386 ? 22.223 5.427 -7.231 1.00 87.56 386 ASN A CA 1
ATOM 3142 C C . ASN A 1 386 ? 22.178 4.666 -5.900 1.00 87.56 386 ASN A C 1
ATOM 3144 O O . ASN A 1 386 ? 21.690 5.195 -4.898 1.00 87.56 386 ASN A O 1
ATOM 3148 N N . ILE A 1 387 ? 22.674 3.428 -5.904 1.00 86.88 387 ILE A N 1
ATOM 3149 C CA . ILE A 1 387 ? 22.768 2.557 -4.719 1.00 86.88 387 ILE A CA 1
ATOM 3150 C C . ILE A 1 387 ? 24.239 2.385 -4.285 1.00 86.88 387 ILE A C 1
ATOM 3152 O O . ILE A 1 387 ? 24.596 1.454 -3.571 1.00 86.88 387 ILE A O 1
ATOM 3156 N N . MET A 1 388 ? 25.128 3.275 -4.725 1.00 78.12 388 MET A N 1
ATOM 3157 C CA . MET A 1 388 ? 26.536 3.267 -4.336 1.00 78.12 388 MET A CA 1
ATOM 3158 C C . MET A 1 388 ? 26.685 3.873 -2.937 1.00 78.12 388 MET A C 1
ATOM 3160 O O . MET A 1 388 ? 26.753 5.088 -2.780 1.00 78.12 388 MET A O 1
ATOM 3164 N N . GLY A 1 389 ? 26.705 3.023 -1.907 1.00 64.19 389 GLY A N 1
ATOM 3165 C CA . GLY A 1 389 ? 26.962 3.426 -0.521 1.00 64.19 389 GLY A CA 1
ATOM 3166 C C . GLY A 1 389 ? 26.062 2.730 0.498 1.00 64.19 389 GLY A C 1
ATOM 3167 O O . GLY A 1 389 ? 24.983 2.240 0.174 1.00 64.19 389 GLY A O 1
ATOM 3168 N N . THR A 1 390 ? 26.510 2.684 1.753 1.00 54.47 390 THR A N 1
ATOM 3169 C CA . THR A 1 390 ? 25.856 1.899 2.810 1.00 54.47 390 THR A CA 1
ATOM 3170 C C . THR A 1 390 ? 24.586 2.532 3.374 1.00 54.47 390 THR A C 1
ATOM 3172 O O . THR A 1 390 ? 23.801 1.796 3.957 1.00 54.47 390 THR A O 1
ATOM 3175 N N . ASN A 1 391 ? 24.333 3.838 3.189 1.00 51.41 391 ASN A N 1
ATOM 3176 C CA . ASN A 1 391 ? 23.264 4.508 3.949 1.00 51.41 391 ASN A CA 1
ATOM 3177 C C . ASN A 1 391 ? 22.310 5.449 3.188 1.00 51.41 391 ASN A C 1
ATOM 3179 O O . ASN A 1 391 ? 21.301 5.822 3.777 1.00 51.41 391 ASN A O 1
ATOM 3183 N N . TYR A 1 392 ? 22.522 5.798 1.909 1.00 58.00 392 TYR A N 1
ATOM 3184 C CA . TYR A 1 392 ? 21.578 6.682 1.198 1.00 58.00 392 TYR A CA 1
ATOM 3185 C C . TYR A 1 392 ? 21.414 6.317 -0.280 1.00 58.00 392 TYR A C 1
ATOM 3187 O O . TYR A 1 392 ? 22.353 6.414 -1.065 1.00 58.00 392 TYR A O 1
ATOM 3195 N N . ARG A 1 393 ? 20.189 5.941 -0.675 1.00 73.12 393 ARG A N 1
ATOM 3196 C CA . ARG A 1 393 ? 19.793 5.866 -2.089 1.00 73.12 393 ARG A CA 1
ATOM 3197 C C . ARG A 1 393 ? 19.518 7.282 -2.580 1.00 73.12 393 ARG A C 1
ATOM 3199 O O . ARG A 1 393 ? 18.534 7.883 -2.151 1.00 73.12 393 ARG A O 1
ATOM 3206 N N . LYS A 1 394 ? 20.355 7.810 -3.474 1.00 81.25 394 LYS A N 1
ATOM 3207 C CA . LYS A 1 394 ? 20.087 9.101 -4.123 1.00 81.25 394 LYS A CA 1
ATOM 3208 C C . LYS A 1 394 ? 19.310 8.867 -5.416 1.00 81.25 394 LYS A C 1
ATOM 3210 O O . LYS A 1 394 ? 19.682 8.022 -6.233 1.00 81.25 394 LYS A O 1
ATOM 3215 N N . LYS A 1 395 ? 18.199 9.586 -5.564 1.00 84.69 395 LYS A N 1
ATOM 3216 C CA . LYS A 1 395 ? 17.323 9.545 -6.736 1.00 84.69 395 LYS A CA 1
ATOM 3217 C C . LYS A 1 395 ? 17.623 10.756 -7.613 1.00 84.69 395 LYS A C 1
ATOM 3219 O O . LYS A 1 395 ? 17.618 11.875 -7.113 1.00 84.69 395 LYS A O 1
ATOM 3224 N N . TYR A 1 396 ? 17.840 10.509 -8.897 1.00 86.12 396 TYR A N 1
ATOM 3225 C CA . TYR A 1 396 ? 18.013 11.528 -9.925 1.00 86.12 396 TYR A CA 1
ATOM 3226 C C . TYR A 1 396 ? 16.827 11.448 -10.888 1.00 86.12 396 TYR A C 1
ATOM 3228 O O . TYR A 1 396 ? 16.517 10.374 -11.418 1.00 86.12 396 TYR A O 1
ATOM 3236 N N . GLU A 1 397 ? 16.135 12.564 -11.092 1.00 84.44 397 GLU A N 1
ATOM 3237 C CA . GLU A 1 397 ? 14.982 12.669 -11.987 1.00 84.44 397 GLU A CA 1
ATOM 3238 C C . GLU A 1 397 ? 14.826 14.092 -12.531 1.00 84.44 397 GLU A C 1
ATOM 3240 O O . GLU A 1 397 ? 15.410 15.028 -11.996 1.00 84.44 397 GLU A O 1
ATOM 3245 N N . GLY A 1 398 ? 14.019 14.251 -13.582 1.00 83.56 398 GLY A N 1
ATOM 3246 C CA . GLY A 1 398 ? 13.744 15.547 -14.206 1.00 83.56 398 GLY A CA 1
ATOM 3247 C C . GLY A 1 398 ? 14.419 15.713 -15.566 1.00 83.56 398 GLY A C 1
ATOM 3248 O O . GLY A 1 398 ? 14.826 14.742 -16.207 1.00 83.56 398 GLY A O 1
ATOM 3249 N N . GLU A 1 399 ? 14.512 16.957 -16.032 1.00 79.94 399 GLU A N 1
ATOM 3250 C CA . GLU A 1 399 ? 15.036 17.280 -17.368 1.00 79.94 399 GLU A CA 1
ATOM 3251 C C . GLU A 1 399 ? 16.528 16.950 -17.525 1.00 79.94 399 GLU A C 1
ATOM 3253 O O . GLU A 1 399 ? 16.991 16.658 -18.627 1.00 79.94 399 GLU A O 1
ATOM 3258 N N . THR A 1 400 ? 17.265 16.912 -16.413 1.00 84.38 400 THR A N 1
ATOM 3259 C CA . THR A 1 400 ? 18.704 16.622 -16.363 1.00 84.38 400 THR A CA 1
ATOM 3260 C C . THR A 1 400 ? 19.033 15.135 -16.522 1.00 84.38 400 THR A C 1
ATOM 3262 O O . THR A 1 400 ? 20.197 14.791 -16.747 1.00 84.38 400 THR A O 1
ATOM 3265 N N . VAL A 1 401 ? 18.025 14.251 -16.463 1.00 92.88 401 VAL A N 1
ATOM 3266 C CA . VAL A 1 401 ? 18.185 12.798 -16.598 1.00 92.88 401 VAL A CA 1
ATOM 3267 C C . VAL A 1 401 ? 17.431 12.285 -17.819 1.00 92.88 401 VAL A C 1
ATOM 3269 O O . VAL A 1 401 ? 16.200 12.211 -17.850 1.00 92.88 401 VAL A O 1
ATOM 3272 N N . SER A 1 402 ? 18.177 11.906 -18.854 1.00 95.69 402 SER A N 1
ATOM 3273 C CA . SER A 1 402 ? 17.591 11.514 -20.137 1.00 95.69 402 SER A CA 1
ATOM 3274 C C . SER A 1 402 ? 18.293 10.331 -20.783 1.00 95.69 402 SER A C 1
ATOM 3276 O O . SER A 1 402 ? 19.495 10.124 -20.625 1.00 95.69 402 SER A O 1
ATOM 3278 N N . PHE A 1 403 ? 17.526 9.553 -21.541 1.00 96.75 403 PHE A N 1
ATOM 3279 C CA . PHE A 1 403 ? 18.000 8.445 -22.350 1.00 96.75 403 PHE A CA 1
ATOM 3280 C C . PHE A 1 403 ? 17.675 8.720 -23.817 1.00 96.75 403 PHE A C 1
ATOM 3282 O O . PHE A 1 403 ? 16.528 9.009 -24.155 1.00 96.75 403 PHE A O 1
ATOM 3289 N N . ARG A 1 404 ? 18.679 8.673 -24.696 1.00 96.50 404 ARG A N 1
ATOM 3290 C CA . ARG A 1 404 ? 18.499 8.959 -26.130 1.00 96.50 404 ARG A CA 1
ATOM 3291 C C . ARG A 1 404 ? 19.401 8.115 -27.014 1.00 96.50 404 ARG A C 1
ATOM 3293 O O . ARG A 1 404 ? 20.468 7.679 -26.584 1.00 96.50 404 ARG A O 1
ATOM 3300 N N . LYS A 1 405 ? 19.004 7.943 -28.271 1.00 96.12 405 LYS A N 1
ATOM 3301 C CA . LYS A 1 405 ? 19.838 7.339 -29.314 1.00 96.12 405 LYS A CA 1
ATOM 3302 C C . LYS A 1 405 ? 20.795 8.381 -29.911 1.00 96.12 405 LYS A C 1
ATOM 3304 O O . LYS A 1 405 ? 20.400 9.514 -30.168 1.00 96.12 405 LYS A O 1
ATOM 3309 N N . LEU A 1 406 ? 22.050 7.999 -30.116 1.00 94.25 406 LEU A N 1
ATOM 3310 C CA . LEU A 1 406 ? 23.089 8.766 -30.807 1.00 94.25 406 LEU A CA 1
ATOM 3311 C C . LEU A 1 406 ? 23.219 8.301 -32.277 1.00 94.25 406 LEU A C 1
ATOM 3313 O O . LEU A 1 406 ? 22.744 7.207 -32.604 1.00 94.25 406 LEU A O 1
ATOM 3317 N N . PRO A 1 407 ? 23.871 9.087 -33.161 1.00 89.62 407 PRO A N 1
ATOM 3318 C CA . PRO A 1 407 ? 23.985 8.779 -34.593 1.00 89.62 407 PRO A CA 1
ATOM 3319 C C . PRO A 1 407 ? 24.547 7.383 -34.911 1.00 89.62 407 PRO A C 1
ATOM 3321 O O . PRO A 1 407 ? 24.035 6.708 -35.800 1.00 89.62 407 PRO A O 1
ATOM 3324 N N . ASP A 1 408 ? 25.496 6.885 -34.117 1.00 89.12 408 ASP A N 1
ATOM 3325 C CA . ASP A 1 408 ? 26.174 5.599 -34.362 1.00 89.12 408 ASP A CA 1
ATOM 3326 C C . ASP A 1 408 ? 25.406 4.373 -33.831 1.00 89.12 408 ASP A C 1
ATOM 3328 O O . ASP A 1 408 ? 25.982 3.326 -33.543 1.00 89.12 408 ASP A O 1
ATOM 3332 N N . ASN A 1 409 ? 24.087 4.496 -33.633 1.00 88.31 409 ASN A N 1
ATOM 3333 C CA . ASN A 1 409 ? 23.240 3.503 -32.952 1.00 88.31 409 ASN A CA 1
ATOM 3334 C C . ASN A 1 409 ? 23.698 3.156 -31.520 1.00 88.31 409 ASN A C 1
ATOM 3336 O O . ASN A 1 409 ? 23.290 2.140 -30.954 1.00 88.31 409 ASN A O 1
ATOM 3340 N N . VAL A 1 410 ? 24.520 4.009 -30.918 1.00 93.19 410 VAL A N 1
ATOM 3341 C CA . VAL A 1 410 ? 24.856 3.975 -29.494 1.00 93.19 410 VAL A CA 1
ATOM 3342 C C . VAL A 1 410 ? 23.759 4.707 -28.731 1.00 93.19 410 VAL A C 1
ATOM 3344 O O . VAL A 1 410 ? 23.199 5.680 -29.227 1.00 93.19 410 VAL A O 1
ATOM 3347 N N . TYR A 1 411 ? 23.434 4.263 -27.526 1.00 96.25 411 TYR A N 1
ATOM 3348 C CA . TYR A 1 411 ? 22.478 4.952 -26.664 1.00 96.25 411 TYR A CA 1
ATOM 3349 C C . TYR A 1 411 ? 23.221 5.686 -25.556 1.00 96.25 411 TYR A C 1
ATOM 3351 O O . TYR A 1 411 ? 24.276 5.251 -25.111 1.00 96.25 411 TYR A O 1
ATOM 3359 N N . SER A 1 412 ? 22.693 6.818 -25.117 1.00 96.19 412 SER A N 1
ATOM 3360 C CA . SER A 1 412 ? 23.312 7.672 -24.110 1.00 96.19 412 SER A CA 1
ATOM 3361 C C . SER A 1 412 ? 22.342 7.896 -22.970 1.00 96.19 412 SER A C 1
ATOM 3363 O O . SER A 1 412 ? 21.250 8.413 -23.199 1.00 96.19 412 SER A O 1
ATOM 3365 N N . LEU A 1 413 ? 22.767 7.549 -21.759 1.00 96.75 413 LEU A N 1
ATOM 3366 C CA . LEU A 1 413 ? 22.104 7.898 -20.510 1.00 96.75 413 LEU A CA 1
ATOM 3367 C C . LEU A 1 413 ? 22.829 9.093 -19.882 1.00 96.75 413 LEU A C 1
ATOM 3369 O O . LEU A 1 413 ? 23.939 8.951 -19.377 1.00 96.75 413 LEU A O 1
ATOM 3373 N N . THR A 1 414 ? 22.225 10.272 -19.958 1.00 96.06 414 THR A N 1
ATOM 3374 C CA . THR A 1 414 ? 22.770 11.521 -19.414 1.00 96.06 414 THR A CA 1
ATOM 3375 C C . THR A 1 414 ? 22.352 11.665 -17.955 1.00 96.06 414 THR A C 1
ATOM 3377 O O . THR A 1 414 ? 21.160 11.587 -17.661 1.00 96.06 414 THR A O 1
ATOM 3380 N N . ILE A 1 415 ? 23.322 11.838 -17.051 1.00 92.31 415 ILE A N 1
ATOM 3381 C CA . ILE A 1 415 ? 23.119 11.975 -15.600 1.00 92.31 415 ILE A CA 1
ATOM 3382 C C . ILE A 1 415 ? 24.229 12.864 -15.011 1.00 92.31 415 ILE A C 1
ATOM 3384 O O . ILE A 1 415 ? 25.122 12.392 -14.311 1.00 92.31 415 ILE A O 1
ATOM 3388 N N . VAL A 1 416 ? 24.212 14.161 -15.318 1.00 88.75 416 VAL A N 1
ATOM 3389 C CA . VAL A 1 416 ? 25.308 15.082 -14.947 1.00 88.75 416 VAL A CA 1
ATOM 3390 C C . VAL A 1 416 ? 25.534 15.128 -13.431 1.00 88.75 416 VAL A C 1
ATOM 3392 O O . VAL A 1 416 ? 26.660 14.979 -12.962 1.00 88.75 416 VAL A O 1
ATOM 3395 N N . GLU A 1 417 ? 24.456 15.259 -12.658 1.00 87.75 417 GLU A N 1
ATOM 3396 C CA . GLU A 1 417 ? 24.511 15.346 -11.192 1.00 87.75 417 GLU A CA 1
ATOM 3397 C C . GLU A 1 417 ? 25.127 14.101 -10.543 1.00 87.75 417 GLU A C 1
ATOM 3399 O O . GLU A 1 417 ? 25.859 14.211 -9.562 1.00 87.75 417 GLU A O 1
ATOM 3404 N N . LEU A 1 418 ? 24.902 12.915 -11.119 1.00 86.75 418 LEU A N 1
ATOM 3405 C CA . LEU A 1 418 ? 25.460 11.674 -10.587 1.00 86.75 418 LEU A CA 1
ATOM 3406 C C . LEU A 1 418 ? 26.985 11.733 -10.524 1.00 86.75 418 LEU A C 1
ATOM 3408 O O . LEU A 1 418 ? 27.554 11.374 -9.496 1.00 86.75 418 LEU A O 1
ATOM 3412 N N . PHE A 1 419 ? 27.649 12.175 -11.591 1.00 86.31 419 PHE A N 1
ATOM 3413 C CA . PHE A 1 419 ? 29.114 12.216 -11.636 1.00 86.31 419 PHE A CA 1
ATOM 3414 C C . PHE A 1 419 ? 29.702 13.241 -10.665 1.00 86.31 419 PHE A C 1
ATOM 3416 O O . PHE A 1 419 ? 30.765 12.993 -10.103 1.00 86.31 419 PHE A O 1
ATOM 3423 N N . ASN A 1 420 ? 28.983 14.333 -10.404 1.00 84.81 420 ASN A N 1
ATOM 3424 C CA . ASN A 1 420 ? 29.403 15.343 -9.434 1.00 84.81 420 ASN A CA 1
ATOM 3425 C C . ASN A 1 420 ? 29.265 14.846 -7.987 1.00 84.81 420 ASN A C 1
ATOM 3427 O O . ASN A 1 420 ? 30.110 15.136 -7.146 1.00 84.81 420 ASN A O 1
ATOM 3431 N N . ASP A 1 421 ? 28.215 14.076 -7.700 1.00 84.75 421 ASP A N 1
ATOM 3432 C CA . ASP A 1 421 ? 27.862 13.693 -6.331 1.00 84.75 421 ASP A CA 1
ATOM 3433 C C . ASP A 1 421 ? 28.483 12.377 -5.856 1.00 84.75 421 ASP A C 1
ATOM 3435 O O . ASP A 1 421 ? 28.670 12.165 -4.660 1.00 84.75 421 ASP A O 1
ATOM 3439 N N . SER A 1 422 ? 28.701 11.433 -6.772 1.00 78.00 422 SER A N 1
ATOM 3440 C CA . SER A 1 422 ? 28.939 10.030 -6.409 1.00 78.00 422 SER A CA 1
ATOM 3441 C C . SER A 1 422 ? 30.401 9.683 -6.128 1.00 78.00 422 SER A C 1
ATOM 3443 O O . SER A 1 422 ? 30.685 8.574 -5.672 1.00 78.00 422 SER A O 1
ATOM 3445 N N . GLY A 1 423 ? 31.330 10.607 -6.397 1.00 84.62 423 GLY A N 1
ATOM 3446 C CA . GLY A 1 423 ? 32.766 10.353 -6.279 1.00 84.62 423 GLY A CA 1
ATOM 3447 C C . GLY A 1 423 ? 33.256 9.228 -7.199 1.00 84.62 423 GLY A C 1
ATOM 3448 O O . GLY A 1 423 ? 34.215 8.541 -6.841 1.00 84.62 423 GLY A O 1
ATOM 3449 N N . LEU A 1 424 ? 32.572 9.012 -8.333 1.00 90.06 424 LEU A N 1
ATOM 3450 C CA . LEU A 1 424 ? 33.000 8.088 -9.383 1.00 90.06 424 LEU A CA 1
ATOM 3451 C C . LEU A 1 424 ? 34.267 8.610 -10.061 1.00 90.06 424 LEU A C 1
ATOM 3453 O O . LEU A 1 424 ? 34.294 9.730 -10.573 1.00 90.06 424 LEU A O 1
ATOM 3457 N N . GLY A 1 425 ? 35.302 7.778 -10.087 1.00 92.50 425 GLY A N 1
ATOM 3458 C CA . GLY A 1 425 ? 36.569 8.047 -10.752 1.00 92.50 425 GLY A CA 1
ATOM 3459 C C . GLY A 1 425 ? 36.696 7.332 -12.094 1.00 92.50 425 GLY A C 1
ATOM 3460 O O . GLY A 1 425 ? 35.986 6.373 -12.396 1.00 92.50 425 GLY A O 1
ATOM 3461 N N . VAL A 1 426 ? 37.648 7.785 -12.910 1.00 94.62 426 VAL A N 1
ATOM 3462 C CA . VAL A 1 426 ? 38.043 7.059 -14.124 1.00 94.62 426 VAL A CA 1
ATOM 3463 C C . VAL A 1 426 ? 38.596 5.687 -13.731 1.00 94.62 426 VAL A C 1
ATOM 3465 O O . VAL A 1 426 ? 39.487 5.594 -12.891 1.00 94.62 426 VAL A O 1
ATOM 3468 N N . GLY A 1 427 ? 38.084 4.633 -14.364 1.00 93.81 427 GLY A N 1
ATOM 3469 C CA . GLY A 1 427 ? 38.452 3.242 -14.102 1.00 93.81 427 GLY A CA 1
ATOM 3470 C C . GLY A 1 427 ? 37.547 2.516 -13.105 1.00 93.81 427 GLY A C 1
ATOM 3471 O O . GLY A 1 427 ? 37.683 1.302 -12.978 1.00 93.81 427 GLY A O 1
ATOM 3472 N N . ASP A 1 428 ? 36.619 3.210 -12.438 1.00 94.62 428 ASP A N 1
ATOM 3473 C CA . ASP A 1 428 ? 35.607 2.556 -11.602 1.00 94.62 428 ASP A CA 1
ATOM 3474 C C . ASP A 1 428 ? 34.713 1.660 -12.466 1.00 94.62 428 ASP A C 1
ATOM 3476 O O . ASP A 1 428 ? 34.343 2.026 -13.585 1.00 94.62 428 ASP A O 1
ATOM 3480 N N . GLU A 1 429 ? 34.345 0.489 -11.955 1.00 95.38 429 GLU A N 1
ATOM 3481 C CA . GLU A 1 429 ? 33.421 -0.420 -12.625 1.00 95.38 429 GLU A CA 1
ATOM 3482 C C . GLU A 1 429 ? 32.031 -0.281 -12.018 1.00 95.38 429 GLU A C 1
ATOM 3484 O O . GLU A 1 429 ? 31.842 -0.454 -10.812 1.00 95.38 429 GLU A O 1
ATOM 3489 N N . ILE A 1 430 ? 31.040 -0.018 -12.865 1.00 94.25 430 ILE A N 1
ATOM 3490 C CA . ILE A 1 430 ? 29.639 0.069 -12.465 1.00 94.25 430 ILE A CA 1
ATOM 3491 C C . ILE A 1 430 ? 28.802 -1.027 -13.122 1.00 94.25 430 ILE A C 1
ATOM 3493 O O . ILE A 1 430 ? 29.069 -1.468 -14.243 1.00 94.25 430 ILE A O 1
ATOM 3497 N N . ALA A 1 431 ? 27.739 -1.420 -12.431 1.00 94.06 431 ALA A N 1
ATOM 3498 C CA . ALA A 1 431 ? 26.614 -2.149 -12.984 1.00 94.06 431 ALA A CA 1
ATOM 3499 C C . ALA A 1 431 ? 25.456 -1.181 -13.225 1.00 94.06 431 ALA A C 1
ATOM 3501 O O . ALA A 1 431 ? 25.068 -0.421 -12.336 1.00 94.06 431 ALA A O 1
ATOM 3502 N N . LEU A 1 432 ? 24.884 -1.250 -14.422 1.00 93.75 432 LEU A N 1
ATOM 3503 C CA . LEU A 1 432 ? 23.684 -0.523 -14.807 1.00 93.75 432 LEU A CA 1
ATOM 3504 C C . LEU A 1 432 ? 22.621 -1.520 -15.262 1.00 93.75 432 LEU A C 1
ATOM 3506 O O . LEU A 1 432 ? 22.861 -2.314 -16.169 1.00 93.75 432 LEU A O 1
ATOM 3510 N N . PHE A 1 433 ? 21.428 -1.456 -14.689 1.00 91.44 433 PHE A N 1
ATOM 3511 C CA . PHE A 1 433 ? 20.288 -2.227 -15.182 1.00 91.44 433 PHE A CA 1
ATOM 3512 C C . PHE A 1 433 ? 19.003 -1.415 -15.092 1.00 91.44 433 PHE A C 1
ATOM 3514 O O . PHE A 1 433 ? 18.929 -0.411 -14.385 1.00 91.44 433 PHE A O 1
ATOM 3521 N N . TRP A 1 434 ? 17.986 -1.838 -15.834 1.00 90.06 434 TRP A N 1
ATOM 3522 C CA . TRP A 1 434 ? 16.652 -1.263 -15.744 1.00 90.06 434 TRP A CA 1
ATOM 3523 C C . TRP A 1 434 ? 15.790 -2.128 -14.827 1.00 90.06 434 TRP A C 1
ATOM 3525 O O . TRP A 1 434 ? 15.622 -3.317 -15.093 1.00 90.06 434 TRP A O 1
ATOM 3535 N N . ASP A 1 435 ? 15.226 -1.548 -13.767 1.00 85.25 435 ASP A N 1
ATOM 3536 C CA . ASP A 1 435 ? 14.274 -2.260 -12.914 1.00 85.25 435 ASP A CA 1
ATOM 3537 C C . ASP A 1 435 ? 12.848 -2.013 -13.437 1.00 85.25 435 ASP A C 1
ATOM 3539 O O . ASP A 1 435 ? 12.338 -0.896 -13.375 1.00 85.25 435 ASP A O 1
ATOM 3543 N N . PRO A 1 436 ? 12.142 -3.019 -13.974 1.00 75.75 436 PRO A N 1
ATOM 3544 C CA . PRO A 1 436 ? 10.792 -2.813 -14.482 1.00 75.75 436 PRO A CA 1
ATOM 3545 C C . PRO A 1 436 ? 9.768 -2.512 -13.374 1.00 75.75 436 PRO A C 1
ATOM 3547 O O . PRO A 1 436 ? 8.720 -1.931 -13.675 1.00 75.75 436 PRO A O 1
ATOM 3550 N N . ARG A 1 437 ? 10.039 -2.886 -12.114 1.00 72.06 437 ARG A N 1
ATOM 3551 C CA . ARG A 1 437 ? 9.157 -2.630 -10.955 1.00 72.06 437 ARG A CA 1
ATOM 3552 C C . ARG A 1 437 ? 9.263 -1.177 -10.492 1.00 72.06 437 ARG A C 1
ATOM 3554 O O . ARG A 1 437 ? 8.281 -0.587 -10.036 1.00 72.06 437 ARG A O 1
ATOM 3561 N N . LEU A 1 438 ? 10.457 -0.616 -10.659 1.00 76.75 438 LEU A N 1
ATOM 3562 C CA . LEU A 1 438 ? 10.811 0.774 -10.420 1.00 76.75 438 LEU A CA 1
ATOM 3563 C C . LEU A 1 438 ? 11.227 1.377 -11.760 1.00 76.75 438 LEU A C 1
ATOM 3565 O O . LEU A 1 438 ? 12.426 1.430 -11.973 1.00 76.75 438 LEU A O 1
ATOM 3569 N N . PRO A 1 439 ? 10.318 1.793 -12.671 1.00 81.75 439 PRO A N 1
ATOM 3570 C CA . PRO A 1 439 ? 10.674 2.134 -14.055 1.00 81.75 439 PRO A CA 1
ATOM 3571 C C . PRO A 1 439 ? 11.699 3.281 -14.103 1.00 81.75 439 PRO A C 1
ATOM 3573 O O . PRO A 1 439 ? 11.340 4.464 -14.113 1.00 81.75 439 PRO A O 1
ATOM 3576 N N . ALA A 1 440 ? 12.964 2.884 -14.022 1.00 90.31 440 ALA A N 1
ATOM 3577 C CA . ALA A 1 440 ? 14.137 3.650 -13.653 1.00 90.31 440 ALA A CA 1
ATOM 3578 C C . ALA A 1 440 ? 15.375 2.763 -13.850 1.00 90.31 440 ALA A C 1
ATOM 3580 O O . ALA A 1 440 ? 15.332 1.531 -13.751 1.00 90.31 440 ALA A O 1
ATOM 3581 N N . PHE A 1 441 ? 16.500 3.417 -14.089 1.00 93.31 441 PHE A N 1
ATOM 3582 C CA . PHE A 1 441 ? 17.806 2.791 -14.056 1.00 93.31 441 PHE A CA 1
ATOM 3583 C C . PHE A 1 441 ? 18.285 2.639 -12.618 1.00 93.31 441 PHE A C 1
ATOM 3585 O O . PHE A 1 441 ? 18.154 3.558 -11.813 1.00 93.31 441 PHE A O 1
ATOM 3592 N N . ILE A 1 442 ? 18.885 1.498 -12.314 1.00 91.75 442 ILE A N 1
ATOM 3593 C CA . ILE A 1 442 ? 19.603 1.261 -11.072 1.00 91.75 442 ILE A CA 1
ATOM 3594 C C . ILE A 1 442 ? 21.091 1.230 -11.391 1.00 91.75 442 ILE A C 1
ATOM 3596 O O . ILE A 1 442 ? 21.524 0.491 -12.279 1.00 91.75 442 ILE A O 1
ATOM 3600 N N . LEU A 1 443 ? 21.856 2.038 -10.664 1.00 92.56 443 LEU A N 1
ATOM 3601 C CA . LEU A 1 443 ? 23.300 2.138 -10.796 1.00 92.56 443 LEU A CA 1
ATOM 3602 C C . LEU A 1 443 ? 23.979 1.695 -9.499 1.00 92.56 443 LEU A C 1
ATOM 3604 O O . LEU A 1 443 ? 23.625 2.145 -8.405 1.00 92.56 443 LEU A O 1
ATOM 3608 N N . MET A 1 444 ? 24.949 0.795 -9.638 1.00 92.19 444 MET A N 1
ATOM 3609 C CA . MET A 1 444 ? 25.684 0.179 -8.536 1.00 92.19 444 MET A CA 1
ATOM 3610 C C . MET A 1 444 ? 27.183 0.171 -8.839 1.00 92.19 444 MET A C 1
ATOM 3612 O O . MET A 1 444 ? 27.582 -0.058 -9.978 1.00 92.19 444 MET A O 1
ATOM 3616 N N . LEU A 1 445 ? 28.005 0.392 -7.814 1.00 91.00 445 LEU A N 1
ATOM 3617 C CA . LEU A 1 445 ? 29.459 0.318 -7.892 1.00 91.00 445 LEU A CA 1
ATOM 3618 C C . LEU A 1 445 ? 29.850 -1.137 -7.698 1.00 91.00 445 LEU A C 1
ATOM 3620 O O . LEU A 1 445 ? 29.494 -1.725 -6.678 1.00 91.00 445 LEU A O 1
ATOM 3624 N N . LEU A 1 446 ? 30.567 -1.704 -8.657 1.00 90.38 446 LEU A N 1
ATOM 3625 C CA . LEU A 1 446 ? 31.116 -3.049 -8.540 1.00 90.38 446 LEU A CA 1
ATOM 3626 C C . LEU A 1 446 ? 32.532 -3.007 -7.972 1.00 90.38 446 LEU A C 1
ATOM 3628 O O . LEU A 1 446 ? 32.853 -3.764 -7.062 1.00 90.38 446 LEU A O 1
ATOM 3632 N N . SER A 1 447 ? 33.373 -2.109 -8.486 1.00 90.81 447 SER A N 1
ATOM 3633 C CA . SER A 1 447 ? 34.747 -1.947 -8.012 1.00 90.81 447 SER A CA 1
ATOM 3634 C C . SER A 1 447 ? 35.245 -0.514 -8.198 1.00 90.81 447 SER A C 1
ATOM 3636 O O . SER A 1 447 ? 34.801 0.195 -9.104 1.00 90.81 447 SER A O 1
ATOM 3638 N N . LYS A 1 448 ? 36.163 -0.080 -7.324 1.00 91.88 448 LYS A N 1
ATOM 3639 C CA . LYS A 1 448 ? 36.873 1.196 -7.473 1.00 91.88 448 LYS A CA 1
ATOM 3640 C C . LYS A 1 448 ? 38.209 1.006 -8.173 1.00 91.88 448 LYS A C 1
ATOM 3642 O O . LYS A 1 448 ? 38.934 0.047 -7.896 1.00 91.88 448 LYS A O 1
ATOM 3647 N N . ALA A 1 449 ? 38.566 1.963 -9.020 1.00 89.19 449 ALA A N 1
ATOM 3648 C CA . ALA A 1 449 ? 39.878 2.039 -9.636 1.00 89.19 449 ALA A CA 1
ATOM 3649 C C . ALA A 1 449 ? 40.977 2.034 -8.559 1.00 89.19 449 ALA A C 1
ATOM 3651 O O . ALA A 1 449 ? 40.952 2.824 -7.616 1.00 89.19 449 ALA A O 1
ATOM 3652 N N . GLY A 1 450 ? 41.949 1.132 -8.699 1.00 82.94 450 GLY A N 1
ATOM 3653 C CA . GLY A 1 450 ? 43.083 1.013 -7.776 1.00 82.94 450 GLY A CA 1
ATOM 3654 C C . GLY A 1 450 ? 42.828 0.173 -6.519 1.00 82.94 450 GLY A C 1
ATOM 3655 O O . GLY A 1 450 ? 43.789 -0.147 -5.821 1.00 82.94 450 GLY A O 1
ATOM 3656 N N . ASP A 1 451 ? 41.591 -0.259 -6.251 1.00 80.06 451 ASP A N 1
ATOM 3657 C CA . ASP A 1 451 ? 41.302 -1.166 -5.137 1.00 80.06 451 ASP A CA 1
ATOM 3658 C C . ASP A 1 451 ? 41.530 -2.626 -5.562 1.00 80.06 451 ASP A C 1
ATOM 3660 O O . ASP A 1 451 ? 40.627 -3.354 -5.978 1.00 80.06 451 ASP A O 1
ATOM 3664 N N . SER A 1 452 ? 42.788 -3.068 -5.497 1.00 63.28 452 SER A N 1
ATOM 3665 C CA . SER A 1 452 ? 43.191 -4.431 -5.871 1.00 63.28 452 SER A CA 1
ATOM 3666 C C . SER A 1 452 ? 42.654 -5.518 -4.931 1.00 63.28 452 SER A C 1
ATOM 3668 O O . SER A 1 452 ? 42.780 -6.703 -5.243 1.00 63.28 452 SER A O 1
ATOM 3670 N N . ARG A 1 453 ? 42.046 -5.142 -3.796 1.00 59.19 453 ARG A N 1
ATOM 3671 C CA . ARG A 1 453 ? 41.613 -6.076 -2.746 1.00 59.19 453 ARG A CA 1
ATOM 3672 C C . ARG A 1 453 ? 40.198 -6.624 -2.934 1.00 59.19 453 ARG A C 1
ATOM 3674 O O . ARG A 1 453 ? 39.856 -7.592 -2.270 1.00 59.19 453 ARG A O 1
ATOM 3681 N N . ASN A 1 454 ? 39.406 -6.073 -3.857 1.00 48.91 454 ASN A N 1
ATOM 3682 C CA . ASN A 1 454 ? 37.984 -6.408 -4.014 1.00 48.91 454 ASN A CA 1
ATOM 3683 C C . ASN A 1 454 ? 37.634 -7.205 -5.283 1.00 48.91 454 ASN A C 1
ATOM 3685 O O . ASN A 1 454 ? 36.497 -7.166 -5.749 1.00 48.91 454 ASN A O 1
ATOM 3689 N N . ARG A 1 455 ? 38.553 -8.029 -5.810 1.00 48.09 455 ARG A N 1
ATOM 3690 C CA . ARG A 1 455 ? 38.167 -9.120 -6.731 1.00 48.09 455 ARG A CA 1
ATOM 3691 C C . ARG A 1 455 ? 37.474 -10.253 -5.961 1.00 48.09 455 ARG A C 1
ATOM 3693 O O . ARG A 1 455 ? 37.910 -11.400 -5.999 1.00 48.09 455 ARG A O 1
ATOM 3700 N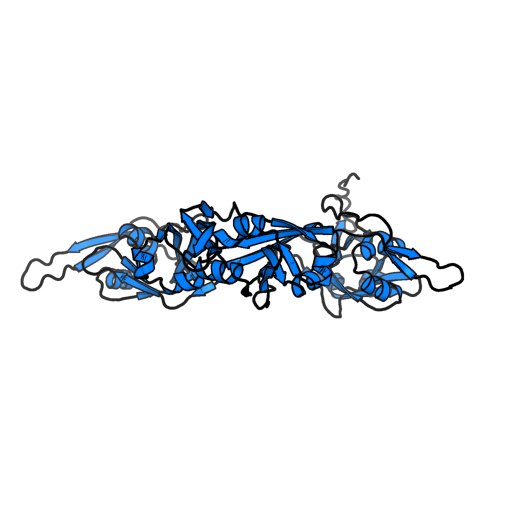 N . HIS A 1 456 ? 36.395 -9.943 -5.249 1.00 41.78 456 HIS A N 1
ATOM 3701 C CA . HIS A 1 456 ? 35.463 -10.964 -4.803 1.00 41.78 456 HIS A CA 1
ATOM 3702 C C . HIS A 1 456 ? 34.667 -11.429 -6.020 1.00 41.78 456 HIS A C 1
ATOM 3704 O O . HIS A 1 456 ? 33.724 -10.793 -6.476 1.00 41.78 456 HIS A O 1
ATOM 3710 N N . VAL A 1 457 ? 35.165 -12.528 -6.577 1.00 41.47 457 VAL A N 1
ATOM 3711 C CA . VAL A 1 457 ? 34.447 -13.655 -7.170 1.00 41.47 457 VAL A CA 1
ATOM 3712 C C . VAL A 1 457 ? 32.929 -13.598 -6.895 1.00 41.47 457 VAL A C 1
ATOM 3714 O O . VAL A 1 457 ? 32.429 -14.168 -5.930 1.00 41.47 457 VAL A O 1
ATOM 3717 N N . LEU A 1 458 ? 32.192 -12.895 -7.756 1.00 40.06 458 LEU A N 1
ATOM 3718 C CA . LEU A 1 458 ? 30.809 -13.241 -8.072 1.00 40.06 458 LEU A CA 1
ATOM 3719 C C . LEU A 1 458 ? 30.920 -14.338 -9.133 1.00 40.06 458 LEU A C 1
ATOM 3721 O O . LEU A 1 458 ? 31.212 -14.039 -10.289 1.00 40.06 458 LEU A O 1
ATOM 3725 N N . ILE A 1 459 ? 30.832 -15.593 -8.687 1.00 33.97 459 ILE A N 1
ATOM 3726 C CA . ILE A 1 459 ? 30.698 -16.769 -9.560 1.00 33.97 459 ILE A CA 1
ATOM 3727 C C . ILE A 1 459 ? 29.357 -16.639 -10.284 1.00 33.97 459 ILE A C 1
ATOM 3729 O O . ILE A 1 459 ? 28.373 -16.254 -9.649 1.00 33.97 459 ILE A O 1
ATOM 3733 N N . ASP A 1 460 ? 29.390 -16.908 -11.591 1.00 34.97 460 ASP A N 1
ATOM 3734 C CA . ASP A 1 460 ? 28.263 -16.899 -12.535 1.00 34.97 460 ASP A CA 1
ATOM 3735 C C . ASP A 1 460 ? 27.025 -17.682 -12.069 1.00 34.97 460 ASP A C 1
ATOM 3737 O O . ASP A 1 460 ? 27.190 -18.753 -11.431 1.00 34.97 460 ASP A O 1
#

pLDDT: mean 80.41, std 13.49, range [33.97, 96.75]

Radius of gyration: 30.69 Å; chains: 1; bounding box: 89×37×112 Å

Organism: Solanum tuberosum (NCBI:txid4113)

Foldseek 3Di:
DDDDQFFFKDWDFDFPPDDDDTDTQIDIDGDDGGDDQDPVCQQPDKDFCAPCCQVQQKDKAALVCCRPFPLSLDDRVVSRCQQSQVDFDFAWEDEPPDTDGGWTWGQDPPDSIIIIRHNVCCVQLVADGGFMKTWGQDSVVRHIYIDGQKGFFWQWDWDWDQDPVPRDTDTFIDTHPGPDIDGVVDADKDKDFDAPVCQVVLKDWAALVCCRPFPRSLDDSVQSRCQQVWHKDFAFEFEPQDVPDDRCPGVVPRWIWHADPVRIIIIRHNVVCVVLVADGGWMKMWGQDSRNRHIYIHGDKGWFFQWDWDDDPPDPDTAIDTDDDTDIDDPVDQDWDKDFDAPVCQVQQKDKAALVCCRPFPLRLDDRVVSRCQQVFHKDWFKEWEPEDDDDTDIDGDPQFIWHADPVRIIMTHHNVCSVPVVADGGWMKIWGADSSRRHIYIYTQGHPPCPPRPPDPDD